Protein AF-A0AAE8KCW9-F1 (afdb_monomer)

Foldseek 3Di:
DWAKDFPPLDDLLFAFAAFFKTKIFIPDDDQDQWWKKKFKDLAPVSVVQCQPFQVSVVPDPRIDTQWDQDPVRAIDGDVLFPKDDPDRSGNRMIITTGHNDDPPLQDGQWIKMKMFIHDDPGDGNVTHIDIHTNQAEEAHDHLLQGAAADQDPDQDQAQVSVRRDRYDHHLLNLLSNLVRVCVVQHPLQPRDPVSLVVVCVSNSRVVSVLLSNLSRQFPLDPNHLVRQPPFSVVVVVVLVLLLVLLLCQCAPNDLDPPGRDGLLNVVVVVVPDDDDPLVSLQSSLFSSLQSSCVSLVQQADDPVRTAAEDADDPVQAWAADPSHTYGYSVVSVCSLVNSLSSQLNVLLSSLVVPADPPNGSLSSSLSSLSSNQDDPVPCSRFVSDWDQDPVRDIDTSNCSGSSNSSSNSSSCSSVVSD

Solvent-accessible surface area (backbone atoms only — not comparable to full-atom values): 22891 Å² total; per-residue (Å²): 133,69,45,48,42,58,59,99,59,66,63,66,86,30,33,28,26,40,11,19,38,47,53,43,32,45,76,64,84,65,95,66,76,42,33,32,31,33,35,70,16,60,29,66,66,56,50,56,47,47,72,73,40,52,73,49,39,68,64,51,89,53,64,44,73,36,30,46,66,49,98,88,69,47,80,45,56,29,68,97,34,59,28,39,60,79,41,89,92,38,58,53,29,42,33,31,23,40,63,60,74,61,79,59,67,75,72,53,87,36,29,34,39,40,37,38,46,29,77,66,99,62,71,50,86,86,41,26,50,42,70,40,39,43,41,31,43,54,42,42,57,48,81,95,57,26,27,51,45,67,66,70,94,70,78,66,90,45,65,69,56,53,45,55,45,47,61,34,32,17,61,62,38,47,35,52,51,40,54,42,46,30,78,75,75,34,58,40,95,67,41,48,69,68,58,52,49,56,46,28,76,63,27,37,61,58,41,13,41,54,54,38,42,25,62,40,61,33,67,69,36,64,68,31,44,67,40,37,76,100,33,35,68,65,53,49,51,50,54,49,49,54,41,50,47,50,50,49,39,47,60,64,35,56,73,41,102,89,43,90,51,24,42,39,59,51,50,53,52,57,76,73,52,93,72,92,53,66,69,60,54,52,53,51,52,36,49,51,53,44,54,39,28,62,75,68,74,49,81,60,61,43,103,82,55,54,64,46,75,44,85,67,58,82,88,50,60,57,48,61,56,92,56,31,44,37,38,26,57,76,47,58,86,44,54,67,62,47,52,28,44,52,49,25,30,50,40,54,49,49,45,70,73,70,43,45,85,82,78,37,52,69,46,23,33,40,45,44,46,58,33,67,66,64,57,76,93,47,41,84,60,39,64,40,35,70,45,68,48,101,81,70,46,80,35,43,47,45,52,43,23,47,64,45,19,44,23,59,54,52,28,58,63,54,61,78,79,108

Structure (mmCIF, N/CA/C/O backbone):
data_AF-A0AAE8KCW9-F1
#
_entry.id   AF-A0AAE8KCW9-F1
#
loop_
_atom_site.group_PDB
_atom_site.id
_atom_site.type_symbol
_atom_site.label_atom_id
_atom_site.label_alt_id
_atom_site.label_comp_id
_atom_site.label_asym_id
_atom_site.label_entity_id
_atom_site.label_seq_id
_atom_site.pdbx_PDB_ins_code
_atom_site.Cartn_x
_atom_site.Cartn_y
_atom_site.Cartn_z
_atom_site.occupancy
_atom_site.B_iso_or_equiv
_atom_site.auth_seq_id
_atom_site.auth_comp_id
_atom_site.auth_asym_id
_atom_site.auth_atom_id
_atom_site.pdbx_PDB_model_num
ATOM 1 N N . MET A 1 1 ? 32.921 -1.879 -22.865 1.00 42.94 1 MET A N 1
ATOM 2 C CA . MET A 1 1 ? 31.449 -1.844 -22.801 1.00 42.94 1 MET A CA 1
ATOM 3 C C . MET A 1 1 ? 31.133 -1.249 -21.453 1.00 42.94 1 MET A C 1
ATOM 5 O O . MET A 1 1 ? 31.473 -1.875 -20.460 1.00 42.94 1 MET A O 1
ATOM 9 N N . ASN A 1 2 ? 30.639 -0.017 -21.429 1.00 48.69 2 ASN A N 1
ATOM 10 C CA . ASN A 1 2 ? 30.144 0.585 -20.199 1.00 48.69 2 ASN A CA 1
ATOM 11 C C . ASN A 1 2 ? 28.751 -0.008 -19.990 1.00 48.69 2 ASN A C 1
ATOM 13 O O . ASN A 1 2 ? 27.918 0.072 -20.890 1.00 48.69 2 ASN A O 1
ATOM 17 N N . SER A 1 3 ? 28.548 -0.720 -18.887 1.00 60.53 3 SER A N 1
ATOM 18 C CA . SER A 1 3 ? 27.284 -1.385 -18.590 1.00 60.53 3 SER A CA 1
ATOM 19 C C . SER A 1 3 ? 26.698 -0.796 -17.307 1.00 60.53 3 SER A C 1
ATOM 21 O O . SER A 1 3 ? 27.441 -0.388 -16.407 1.00 60.53 3 SER A O 1
ATOM 23 N N . ILE A 1 4 ? 25.370 -0.679 -17.265 1.00 65.44 4 ILE A N 1
ATOM 24 C CA . ILE A 1 4 ? 24.654 -0.357 -16.034 1.00 65.44 4 ILE A CA 1
ATOM 25 C C . ILE A 1 4 ? 24.437 -1.670 -15.305 1.00 65.44 4 ILE A C 1
ATOM 27 O O . ILE A 1 4 ? 23.872 -2.617 -15.856 1.00 65.44 4 ILE A O 1
ATOM 31 N N . SER A 1 5 ? 24.835 -1.696 -14.044 1.00 62.38 5 SER A N 1
ATOM 32 C CA . SER A 1 5 ? 24.507 -2.785 -13.145 1.00 62.38 5 SER A CA 1
ATOM 33 C C . SER A 1 5 ? 23.636 -2.267 -12.010 1.00 62.38 5 SER A C 1
ATOM 35 O O . SER A 1 5 ? 23.590 -1.080 -11.681 1.00 62.38 5 SER A O 1
ATOM 37 N N . SER A 1 6 ? 22.880 -3.179 -11.429 1.00 63.56 6 SER A N 1
ATOM 38 C CA . SER A 1 6 ? 22.178 -2.948 -10.179 1.00 63.56 6 SER A CA 1
ATOM 39 C C . SER A 1 6 ? 22.995 -3.580 -9.052 1.00 63.56 6 SER A C 1
ATOM 41 O O . SER A 1 6 ? 23.800 -4.476 -9.315 1.00 63.56 6 SER A O 1
ATOM 43 N N . LYS A 1 7 ? 22.779 -3.194 -7.783 1.00 57.31 7 LYS A N 1
ATOM 44 C CA . LYS A 1 7 ? 23.377 -3.935 -6.645 1.00 57.31 7 LYS A CA 1
ATOM 45 C C . LYS A 1 7 ? 23.135 -5.447 -6.826 1.00 57.31 7 LYS A C 1
ATOM 47 O O . LYS A 1 7 ? 22.091 -5.816 -7.366 1.00 57.31 7 LYS A O 1
ATOM 52 N N . GLU A 1 8 ? 24.030 -6.315 -6.327 1.00 57.72 8 GLU A N 1
ATOM 53 C CA . GLU A 1 8 ? 23.948 -7.805 -6.384 1.00 57.72 8 GLU A CA 1
ATOM 54 C C . GLU A 1 8 ? 22.674 -8.419 -5.737 1.00 57.72 8 GLU A C 1
ATOM 56 O O . GLU A 1 8 ? 22.577 -9.619 -5.496 1.00 57.72 8 GLU A O 1
ATOM 61 N N . ILE A 1 9 ? 21.690 -7.584 -5.421 1.00 63.25 9 ILE A N 1
ATOM 62 C CA . ILE A 1 9 ? 20.491 -7.842 -4.638 1.00 63.25 9 ILE A CA 1
ATOM 63 C C . ILE A 1 9 ? 19.242 -7.930 -5.545 1.00 63.25 9 ILE A C 1
ATOM 65 O O . ILE A 1 9 ? 18.214 -8.460 -5.128 1.00 63.25 9 ILE A O 1
ATOM 69 N N . TYR A 1 10 ? 19.304 -7.430 -6.787 1.00 78.75 10 TYR A N 1
ATOM 70 C CA . TYR A 1 10 ? 18.187 -7.487 -7.737 1.00 78.75 10 TYR A CA 1
ATOM 71 C C . TYR A 1 10 ? 18.311 -8.683 -8.686 1.00 78.75 10 TYR A C 1
ATOM 73 O O . TYR A 1 10 ? 19.360 -8.910 -9.287 1.00 78.75 10 TYR A O 1
ATOM 81 N N . ASP A 1 11 ? 17.208 -9.399 -8.900 1.00 82.06 11 ASP A N 1
ATOM 82 C CA . ASP A 1 11 ? 17.074 -10.302 -10.039 1.00 82.06 11 ASP A CA 1
ATOM 83 C C . ASP A 1 11 ? 16.412 -9.550 -11.195 1.00 82.06 11 ASP A C 1
ATOM 85 O O . ASP A 1 11 ? 15.188 -9.477 -11.279 1.00 82.06 11 ASP A O 1
ATOM 89 N N . LEU A 1 12 ? 17.211 -8.962 -12.087 1.00 83.81 12 LEU A N 1
ATOM 90 C CA . LEU A 1 12 ? 16.703 -8.197 -13.236 1.00 83.81 12 LEU A CA 1
ATOM 91 C C . LEU A 1 12 ? 15.857 -9.033 -14.218 1.00 83.81 12 LEU A C 1
ATOM 93 O O . LEU A 1 12 ? 15.242 -8.476 -15.123 1.00 83.81 12 LEU A O 1
ATOM 97 N N . LYS A 1 13 ? 15.812 -10.363 -14.059 1.00 83.75 13 LYS A N 1
ATOM 98 C CA . LYS A 1 13 ? 14.951 -11.252 -14.855 1.00 83.75 13 LYS A CA 1
ATOM 99 C C . LYS A 1 13 ? 13.559 -11.424 -14.251 1.00 83.75 13 LYS A C 1
ATOM 101 O O . LYS A 1 13 ? 12.654 -11.875 -14.953 1.00 83.75 13 LYS A O 1
ATOM 106 N N . ALA A 1 14 ? 13.394 -11.088 -12.976 1.00 91.12 14 ALA A N 1
ATOM 107 C CA . ALA A 1 14 ? 12.113 -11.097 -12.298 1.00 91.12 14 ALA A CA 1
ATOM 108 C C . ALA A 1 14 ? 11.352 -9.788 -12.571 1.00 91.12 14 ALA A C 1
ATOM 110 O O . ALA A 1 14 ? 11.964 -8.720 -12.625 1.00 91.12 14 ALA A O 1
ATOM 111 N N . PRO A 1 15 ? 10.015 -9.837 -12.704 1.00 95.44 15 PRO A N 1
ATOM 112 C CA . PRO A 1 15 ? 9.218 -8.634 -12.884 1.00 95.44 15 PRO A CA 1
ATOM 113 C C . PRO A 1 15 ? 9.149 -7.837 -11.574 1.00 95.44 15 PRO A C 1
ATOM 115 O O . PRO A 1 15 ? 8.780 -8.371 -10.519 1.00 95.44 15 PRO A O 1
ATOM 118 N N . PHE A 1 16 ? 9.473 -6.553 -11.660 1.00 96.56 16 PHE A N 1
ATOM 119 C CA . PHE A 1 16 ? 9.352 -5.565 -10.598 1.00 96.56 16 PHE A CA 1
ATOM 120 C C . PHE A 1 16 ? 7.917 -5.048 -10.505 1.00 96.56 16 PHE A C 1
ATOM 122 O O . PHE A 1 16 ? 7.201 -4.958 -11.508 1.00 96.56 16 PHE A O 1
ATOM 129 N N . ALA A 1 17 ? 7.505 -4.693 -9.290 1.00 96.44 17 ALA A N 1
ATOM 130 C CA . ALA A 1 17 ? 6.269 -3.958 -9.078 1.00 96.44 17 ALA A CA 1
ATOM 131 C C . ALA A 1 17 ? 6.463 -2.466 -9.416 1.00 96.44 17 ALA A C 1
ATOM 133 O O . ALA A 1 17 ? 7.544 -1.933 -9.152 1.00 96.44 17 ALA A O 1
ATOM 134 N N . PRO A 1 18 ? 5.441 -1.778 -9.949 1.00 95.31 18 PRO A N 1
ATOM 135 C CA . PRO A 1 18 ? 5.401 -0.313 -9.981 1.00 95.31 18 PRO A CA 1
ATOM 136 C C . PRO A 1 18 ? 5.707 0.297 -8.605 1.00 95.31 18 PRO A C 1
ATOM 138 O O . PRO A 1 18 ? 5.466 -0.353 -7.587 1.00 95.31 18 PRO A O 1
ATOM 141 N N . GLY A 1 19 ? 6.283 1.501 -8.566 1.00 95.19 19 GLY A N 1
ATOM 142 C CA . GLY A 1 19 ? 6.675 2.182 -7.322 1.00 95.19 19 GLY A CA 1
ATOM 143 C C . GLY A 1 19 ? 7.922 1.622 -6.620 1.00 95.19 19 GLY A C 1
ATOM 144 O O . GLY A 1 19 ? 8.415 2.231 -5.675 1.00 95.19 19 GLY A O 1
ATOM 145 N N . THR A 1 20 ? 8.465 0.472 -7.048 1.00 95.56 20 THR A N 1
ATOM 146 C CA . THR A 1 20 ? 9.640 -0.140 -6.393 1.00 95.56 20 THR A CA 1
ATOM 147 C C . THR A 1 20 ? 10.850 0.794 -6.451 1.00 95.56 20 THR A C 1
ATOM 149 O O . THR A 1 20 ? 11.258 1.191 -7.541 1.00 95.56 20 THR A O 1
ATOM 152 N N . TYR A 1 21 ? 11.472 1.072 -5.301 1.00 93.81 21 TYR A N 1
ATOM 153 C CA . TYR A 1 21 ? 12.752 1.777 -5.243 1.00 93.81 21 TYR A CA 1
ATOM 154 C C . TYR A 1 21 ? 13.891 0.910 -5.788 1.00 93.81 21 TYR A C 1
ATOM 156 O O . TYR A 1 21 ? 14.049 -0.256 -5.402 1.00 93.81 21 TYR A O 1
ATOM 164 N N . ILE A 1 22 ? 14.701 1.489 -6.669 1.00 92.31 22 ILE A N 1
ATOM 165 C CA . ILE A 1 22 ? 15.854 0.852 -7.290 1.00 92.31 22 ILE A CA 1
ATOM 166 C C . ILE A 1 22 ? 17.086 1.747 -7.222 1.00 92.31 22 ILE A C 1
ATOM 168 O O . ILE A 1 22 ? 17.003 2.967 -7.305 1.00 92.31 22 ILE A O 1
ATOM 172 N N . GLU A 1 23 ? 18.249 1.110 -7.095 1.00 91.69 23 GLU A N 1
ATOM 173 C CA . GLU A 1 23 ? 19.547 1.777 -7.181 1.00 91.69 23 GLU A CA 1
ATOM 174 C C . GLU A 1 23 ? 20.355 1.165 -8.324 1.00 91.69 23 GLU A C 1
ATOM 176 O O . GLU A 1 23 ? 20.537 -0.060 -8.372 1.00 91.69 23 GLU A O 1
ATOM 181 N N . LEU A 1 24 ? 20.871 2.019 -9.202 1.00 91.12 24 LEU A N 1
ATOM 182 C CA . LEU A 1 24 ? 21.691 1.646 -10.350 1.00 91.12 24 LEU A CA 1
ATOM 183 C C . LEU A 1 24 ? 23.058 2.317 -10.257 1.00 91.12 24 LEU A C 1
ATOM 185 O O . LEU A 1 24 ? 23.178 3.428 -9.741 1.00 91.12 24 LEU A O 1
ATOM 189 N N . PHE A 1 25 ? 24.085 1.638 -10.763 1.00 89.38 25 PHE A N 1
ATOM 190 C CA . PHE A 1 25 ? 25.426 2.193 -10.870 1.00 89.38 25 PHE A CA 1
ATOM 191 C C . PHE A 1 25 ? 26.128 1.757 -12.155 1.00 89.38 25 PHE A C 1
ATOM 193 O O . PHE A 1 25 ? 25.874 0.681 -12.705 1.00 89.38 25 PHE A O 1
ATOM 200 N N . LEU A 1 26 ? 27.038 2.602 -12.624 1.00 87.38 26 LEU A N 1
ATOM 201 C CA . LEU A 1 26 ? 27.900 2.296 -13.757 1.00 87.38 26 LEU A CA 1
ATOM 202 C C . LEU A 1 26 ? 29.079 1.441 -13.302 1.00 87.38 26 LEU A C 1
ATOM 204 O O . LEU A 1 26 ? 29.743 1.749 -12.317 1.00 87.38 26 LEU A O 1
ATOM 208 N N . GLU A 1 27 ? 29.345 0.348 -14.019 1.00 78.31 27 GLU A N 1
ATOM 209 C CA . GLU A 1 27 ? 30.439 -0.571 -13.665 1.00 78.31 27 GLU A CA 1
ATOM 210 C C . GLU A 1 27 ? 31.828 0.071 -13.804 1.00 78.31 27 GLU A C 1
ATOM 212 O O . GLU A 1 27 ? 32.760 -0.299 -13.090 1.00 78.31 27 GLU A O 1
ATOM 217 N N . ASN A 1 28 ? 31.965 1.045 -14.706 1.00 73.31 28 ASN A N 1
ATOM 218 C CA . ASN A 1 28 ? 33.184 1.820 -14.886 1.00 73.31 28 ASN A CA 1
ATOM 219 C C . ASN A 1 28 ? 32.953 3.224 -14.327 1.00 73.31 28 ASN A C 1
ATOM 221 O O . ASN A 1 28 ? 32.272 4.025 -14.962 1.00 73.31 28 ASN A O 1
ATOM 225 N N . ASN A 1 29 ? 33.532 3.515 -13.162 1.00 65.38 29 ASN A N 1
ATOM 226 C CA . ASN A 1 29 ? 33.618 4.887 -12.673 1.00 65.38 29 ASN A CA 1
ATOM 227 C C . ASN A 1 29 ? 34.600 5.654 -13.562 1.00 65.38 29 ASN A C 1
ATOM 229 O O . ASN A 1 29 ? 35.801 5.373 -13.552 1.00 65.38 29 ASN A O 1
ATOM 233 N N . ASP A 1 30 ? 34.085 6.609 -14.321 1.00 71.75 30 ASP A N 1
ATOM 234 C CA . ASP A 1 30 ? 34.869 7.669 -14.936 1.00 71.75 30 ASP A CA 1
ATOM 235 C C . ASP A 1 30 ? 34.416 9.028 -14.378 1.00 71.75 30 ASP A C 1
ATOM 237 O O . ASP A 1 30 ? 33.401 9.131 -13.683 1.00 71.75 30 ASP A O 1
ATOM 241 N N . ASP A 1 31 ? 35.212 10.064 -14.640 1.00 73.75 31 ASP A N 1
ATOM 242 C CA . ASP A 1 31 ? 34.961 11.428 -14.155 1.00 73.75 31 ASP A CA 1
ATOM 243 C C . ASP A 1 31 ? 33.915 12.169 -15.016 1.00 73.75 31 ASP A C 1
ATOM 245 O O . ASP A 1 31 ? 33.830 13.398 -14.991 1.00 73.75 31 ASP A O 1
ATOM 249 N N . ILE A 1 32 ? 33.150 11.441 -15.836 1.00 78.81 32 ILE A N 1
ATOM 250 C CA . ILE A 1 32 ? 32.157 12.020 -16.735 1.00 78.81 32 ILE A CA 1
ATOM 251 C C . ILE A 1 32 ? 30.868 12.261 -15.953 1.00 78.81 32 ILE A C 1
ATOM 253 O O . ILE A 1 32 ? 30.294 11.341 -15.372 1.00 78.81 32 ILE A O 1
ATOM 257 N N . GLN A 1 33 ? 30.383 13.501 -15.987 1.00 80.69 33 GLN A N 1
ATOM 258 C CA . GLN A 1 33 ? 29.062 13.836 -15.470 1.00 80.69 33 GLN A CA 1
ATOM 259 C C . GLN A 1 33 ? 27.981 13.330 -16.426 1.00 80.69 33 GLN A C 1
ATOM 261 O O . GLN A 1 33 ? 27.897 13.779 -17.568 1.00 80.69 33 GLN A O 1
ATOM 266 N N . ARG A 1 34 ? 27.156 12.392 -15.955 1.00 85.75 34 ARG A N 1
ATOM 267 C CA . ARG A 1 34 ? 26.053 11.811 -16.722 1.00 85.75 34 ARG A CA 1
ATOM 268 C C . ARG A 1 34 ? 24.692 12.214 -16.181 1.00 85.75 34 ARG A C 1
ATOM 270 O O . ARG A 1 34 ? 24.474 12.288 -14.974 1.00 85.75 34 ARG A O 1
ATOM 277 N N . LYS A 1 35 ? 23.769 12.378 -17.119 1.00 92.06 35 LYS A N 1
ATOM 278 C CA . LYS A 1 35 ? 22.327 12.455 -16.914 1.00 92.06 35 LYS A CA 1
ATOM 279 C C . LYS A 1 35 ? 21.745 11.049 -16.836 1.00 92.06 35 LYS A C 1
ATOM 281 O O . LYS A 1 35 ? 22.342 10.089 -17.332 1.00 92.06 35 LYS A O 1
ATOM 286 N N . TRP A 1 36 ? 20.560 10.934 -16.252 1.00 95.12 36 TRP A N 1
ATOM 287 C CA . TRP A 1 36 ? 19.818 9.680 -16.162 1.00 95.12 36 TRP A CA 1
ATOM 288 C C . TRP A 1 36 ? 18.390 9.884 -16.626 1.00 95.12 36 TRP A C 1
ATOM 290 O O . TRP A 1 36 ? 17.752 10.874 -16.285 1.00 95.12 36 TRP A O 1
ATOM 300 N N . GLY A 1 37 ? 17.861 8.922 -17.367 1.00 95.75 37 GLY A N 1
ATOM 301 C CA . GLY A 1 37 ? 16.495 8.978 -17.867 1.00 95.75 37 GLY A CA 1
ATOM 302 C C . GLY A 1 37 ? 16.038 7.621 -18.362 1.00 95.75 37 GLY A C 1
ATOM 303 O O . GLY A 1 37 ? 16.826 6.676 -18.435 1.00 95.75 37 GLY A O 1
ATOM 304 N N . PHE A 1 38 ? 14.757 7.492 -18.680 1.00 96.81 38 PHE A N 1
ATOM 305 C CA . PHE A 1 38 ? 14.196 6.223 -19.117 1.00 96.81 38 PHE A CA 1
ATOM 306 C C . PHE A 1 38 ? 13.085 6.376 -20.151 1.00 96.81 38 PHE A C 1
ATOM 308 O O . PHE A 1 38 ? 12.447 7.417 -20.271 1.00 96.81 38 PHE A O 1
ATOM 315 N N . PHE A 1 39 ? 12.840 5.285 -20.876 1.00 95.69 39 PHE A N 1
ATOM 316 C CA . PHE A 1 39 ? 11.669 5.119 -21.730 1.00 95.69 39 PHE A CA 1
ATOM 317 C C . PHE A 1 39 ? 10.705 4.097 -21.142 1.00 95.69 39 PHE A C 1
ATOM 319 O O . PHE A 1 39 ? 11.110 2.988 -20.783 1.00 95.69 39 PHE A O 1
ATOM 326 N N . GLU A 1 40 ? 9.414 4.418 -21.158 1.00 94.50 40 GLU A N 1
ATOM 327 C CA . GLU A 1 40 ? 8.351 3.464 -20.835 1.00 94.50 40 GLU A CA 1
ATOM 328 C C . GLU A 1 40 ? 7.883 2.681 -22.062 1.00 94.50 40 GLU A C 1
ATOM 330 O O . GLU A 1 40 ? 7.513 3.243 -23.099 1.00 94.50 40 GLU A O 1
ATOM 335 N N . CYS A 1 41 ? 7.839 1.357 -21.937 1.00 94.25 41 CYS A N 1
ATOM 336 C CA . CYS A 1 41 ? 7.473 0.445 -23.011 1.00 94.25 41 CYS A CA 1
ATOM 337 C C . CYS A 1 41 ? 6.332 -0.482 -22.593 1.00 94.25 41 CYS A C 1
ATOM 339 O O . CYS A 1 41 ? 6.554 -1.495 -21.937 1.00 94.25 41 CYS A O 1
ATOM 341 N N . ASP A 1 42 ? 5.124 -0.202 -23.073 1.00 93.12 42 ASP A N 1
ATOM 342 C CA . ASP A 1 42 ? 3.897 -0.982 -22.833 1.00 93.12 42 ASP A CA 1
ATOM 343 C C . ASP A 1 42 ? 3.816 -2.314 -23.609 1.00 93.12 42 ASP A C 1
ATOM 345 O O . ASP A 1 42 ? 2.760 -2.949 -23.687 1.00 93.12 42 ASP A O 1
ATOM 349 N N . SER A 1 43 ? 4.915 -2.717 -24.249 1.00 93.56 43 SER A N 1
ATOM 350 C CA . SER A 1 43 ? 5.042 -3.982 -24.961 1.00 93.56 43 SER A CA 1
ATOM 351 C C . SER A 1 43 ? 6.505 -4.328 -25.236 1.00 93.56 43 SER A C 1
ATOM 353 O O . SER A 1 43 ? 7.373 -3.458 -25.339 1.00 93.56 43 SER A O 1
ATOM 355 N N . GLN A 1 44 ? 6.771 -5.619 -25.454 1.00 94.62 44 GLN A N 1
ATOM 356 C CA . GLN A 1 44 ? 8.080 -6.081 -25.923 1.00 94.62 44 GLN A CA 1
ATOM 357 C C . GLN A 1 44 ? 8.434 -5.501 -27.300 1.00 94.62 44 GLN A C 1
ATOM 359 O O . GLN A 1 44 ? 9.590 -5.172 -27.539 1.00 94.62 44 GLN A O 1
ATOM 364 N N . ALA A 1 45 ? 7.448 -5.344 -28.190 1.00 94.19 45 ALA A N 1
ATOM 365 C CA . ALA A 1 45 ? 7.664 -4.759 -29.509 1.00 94.19 45 ALA A CA 1
ATOM 366 C C . ALA A 1 45 ? 8.123 -3.296 -29.410 1.00 94.19 45 ALA A C 1
ATOM 368 O O . ALA A 1 45 ? 9.104 -2.933 -30.053 1.00 94.19 45 ALA A O 1
ATOM 369 N N . LYS A 1 46 ? 7.474 -2.477 -28.564 1.00 92.31 46 LYS A N 1
ATOM 370 C CA . LYS A 1 46 ? 7.893 -1.087 -28.326 1.00 92.31 46 LYS A CA 1
ATOM 371 C C . LYS A 1 46 ? 9.314 -1.021 -27.759 1.00 92.31 46 LYS A C 1
ATOM 373 O O . LYS A 1 46 ? 10.122 -0.262 -28.276 1.00 92.31 46 LYS A O 1
ATOM 378 N N . MET A 1 47 ? 9.638 -1.871 -26.782 1.00 94.44 47 MET A N 1
ATOM 379 C CA . MET A 1 47 ? 10.997 -1.955 -26.231 1.00 94.44 47 MET A CA 1
ATOM 380 C C . MET A 1 47 ? 12.032 -2.314 -27.306 1.00 94.44 47 MET A C 1
ATOM 382 O O . MET A 1 47 ? 13.069 -1.669 -27.395 1.00 94.44 47 MET A O 1
ATOM 386 N N . GLN A 1 48 ? 11.747 -3.292 -28.169 1.00 94.88 48 GLN A N 1
ATOM 387 C CA . GLN A 1 48 ? 12.667 -3.690 -29.240 1.00 94.88 48 GLN A CA 1
ATOM 388 C C . GLN A 1 48 ? 12.881 -2.587 -30.286 1.00 94.88 48 GLN A C 1
ATOM 390 O O . GLN A 1 48 ? 13.974 -2.487 -30.840 1.00 94.88 48 GLN A O 1
ATOM 395 N N . LEU A 1 49 ? 11.866 -1.754 -30.544 1.00 94.56 49 LEU A N 1
ATOM 396 C CA . LEU A 1 49 ? 11.974 -0.628 -31.475 1.00 94.56 49 LEU A CA 1
ATOM 397 C C . LEU A 1 49 ? 12.965 0.444 -31.005 1.00 94.56 49 LEU A C 1
ATOM 399 O O . LEU A 1 49 ? 13.591 1.071 -31.857 1.00 94.56 49 LEU A O 1
ATOM 403 N N . LEU A 1 50 ? 13.163 0.607 -29.689 1.00 93.12 50 LEU A N 1
ATOM 404 C CA . LEU A 1 50 ? 14.165 1.534 -29.145 1.00 93.12 50 LEU A CA 1
ATOM 405 C C . LEU A 1 50 ? 15.581 1.215 -29.637 1.00 93.12 50 LEU A C 1
ATOM 407 O O . LEU A 1 50 ? 16.402 2.114 -29.736 1.00 93.12 50 LEU A O 1
ATOM 411 N N . PHE A 1 51 ? 15.863 -0.045 -29.983 1.00 94.81 51 PHE A N 1
ATOM 412 C CA . PHE A 1 51 ? 17.199 -0.518 -30.355 1.00 94.81 51 PHE A CA 1
ATOM 413 C C . PHE A 1 51 ? 17.415 -0.665 -31.871 1.00 94.81 51 PHE A C 1
ATOM 415 O O . PHE A 1 51 ? 18.374 -1.310 -32.297 1.00 94.81 51 PHE A O 1
ATOM 422 N N . VAL A 1 52 ? 16.527 -0.106 -32.704 1.00 94.44 52 VAL A N 1
ATOM 423 C CA . VAL A 1 52 ? 16.641 -0.181 -34.175 1.00 94.44 52 VAL A CA 1
ATOM 424 C C . VAL A 1 52 ? 17.691 0.794 -34.714 1.00 94.44 52 VAL A C 1
ATOM 426 O O . VAL A 1 52 ? 18.521 0.406 -35.536 1.00 94.44 52 VAL A O 1
ATOM 429 N N . SER A 1 53 ? 17.647 2.052 -34.273 1.00 93.12 53 SER A N 1
ATOM 430 C CA . SER A 1 53 ? 18.619 3.106 -34.589 1.00 93.12 53 SER A CA 1
ATOM 431 C C . SER A 1 53 ? 18.471 4.275 -33.610 1.00 93.12 53 SER A C 1
ATOM 433 O O . SER A 1 53 ? 17.426 4.399 -32.968 1.00 93.12 53 SER A O 1
ATOM 435 N N . ASP A 1 54 ? 19.471 5.159 -33.549 1.00 91.56 54 ASP A N 1
ATOM 436 C CA . ASP A 1 54 ? 19.388 6.400 -32.763 1.00 91.56 54 ASP A CA 1
ATOM 437 C C . ASP A 1 54 ? 18.188 7.261 -33.195 1.00 91.56 54 ASP A C 1
ATOM 439 O O . ASP A 1 54 ? 17.439 7.732 -32.345 1.00 91.56 54 ASP A O 1
ATOM 443 N N . ASP A 1 55 ? 17.923 7.373 -34.505 1.00 89.62 55 ASP A N 1
ATOM 444 C CA . ASP A 1 55 ? 16.744 8.088 -35.024 1.00 89.62 55 ASP A CA 1
ATOM 445 C C . ASP A 1 55 ? 15.423 7.523 -34.475 1.00 89.62 55 ASP A C 1
ATOM 447 O O . ASP A 1 55 ? 14.503 8.276 -34.165 1.00 89.62 55 ASP A O 1
ATOM 451 N N . TYR A 1 56 ? 15.310 6.192 -34.352 1.00 89.25 56 TYR A N 1
ATOM 452 C CA . TYR A 1 56 ? 14.123 5.569 -33.769 1.00 89.25 56 TYR A CA 1
ATOM 453 C C . TYR A 1 56 ? 14.039 5.860 -32.274 1.00 89.25 56 TYR A C 1
ATOM 455 O O . TYR A 1 56 ? 12.981 6.290 -31.825 1.00 89.25 56 TYR A O 1
ATOM 463 N N . LEU A 1 57 ? 15.130 5.675 -31.525 1.00 91.00 57 LEU A N 1
ATOM 464 C CA . LEU A 1 57 ? 15.208 5.961 -30.089 1.00 91.00 57 LEU A CA 1
ATOM 465 C C . LEU A 1 57 ? 14.762 7.396 -29.774 1.00 91.00 57 LEU A C 1
ATOM 467 O O . LEU A 1 57 ? 13.909 7.609 -28.916 1.00 91.00 57 LEU A O 1
ATOM 471 N N . GLN A 1 58 ? 15.280 8.364 -30.529 1.00 88.62 58 GLN A N 1
ATOM 472 C CA . GLN A 1 58 ? 15.011 9.792 -30.350 1.00 88.62 58 GLN A CA 1
ATOM 473 C C . GLN A 1 58 ? 13.631 10.228 -30.868 1.00 88.62 58 GLN A C 1
ATOM 475 O O . GLN A 1 58 ? 13.203 11.343 -30.591 1.00 88.62 58 GLN A O 1
ATOM 480 N N . SER A 1 59 ? 12.911 9.362 -31.593 1.00 87.12 59 SER A N 1
ATOM 481 C CA . SER A 1 59 ? 11.554 9.650 -32.087 1.00 87.12 59 SER A CA 1
ATOM 482 C C . SER A 1 59 ? 10.435 9.350 -31.083 1.00 87.12 59 SER A C 1
ATOM 484 O O . SER A 1 59 ? 9.274 9.655 -31.355 1.00 87.12 59 SER A O 1
ATOM 486 N N . PHE A 1 60 ? 10.746 8.713 -29.949 1.00 85.19 60 PHE A N 1
ATOM 487 C CA . PHE A 1 60 ? 9.745 8.371 -28.943 1.00 85.19 60 PHE A CA 1
ATOM 488 C C . PHE A 1 60 ? 9.497 9.535 -27.982 1.00 85.19 60 PHE A C 1
ATOM 490 O O . PHE A 1 60 ? 10.361 9.880 -27.185 1.00 85.19 60 PHE A O 1
ATOM 497 N N . ASP A 1 61 ? 8.255 10.015 -27.942 1.00 81.81 61 ASP A N 1
ATOM 498 C CA . ASP A 1 61 ? 7.805 11.051 -26.997 1.00 81.81 61 ASP A CA 1
ATOM 499 C C . ASP A 1 61 ? 7.721 10.569 -25.530 1.00 81.81 61 ASP A C 1
ATOM 501 O O . ASP A 1 61 ? 7.335 11.324 -24.646 1.00 81.81 61 ASP A O 1
ATOM 505 N N . SER A 1 62 ? 8.024 9.296 -25.248 1.00 84.44 62 SER A N 1
ATOM 506 C CA . SER A 1 62 ? 7.882 8.691 -23.914 1.00 84.44 62 SER A CA 1
ATOM 507 C C . SER A 1 62 ? 9.186 8.652 -23.113 1.00 84.44 62 SER A C 1
ATOM 509 O O . SER A 1 62 ? 9.381 7.713 -22.340 1.00 84.44 62 SER A O 1
ATOM 511 N N . PHE A 1 63 ? 10.101 9.588 -23.367 1.00 92.62 63 PHE A N 1
ATOM 512 C CA . PHE A 1 63 ? 11.323 9.743 -22.582 1.00 92.62 63 PHE A CA 1
ATOM 513 C C . PHE A 1 63 ? 11.040 10.576 -21.330 1.00 92.62 63 PHE A C 1
ATOM 515 O O . PHE A 1 63 ? 10.341 11.584 -21.395 1.00 92.62 63 PHE A O 1
ATOM 522 N N . SER A 1 64 ? 11.568 10.155 -20.187 1.00 94.12 64 SER A N 1
ATOM 523 C CA . SER A 1 64 ? 11.469 10.882 -18.923 1.00 94.12 64 SER A CA 1
ATOM 524 C C . SER A 1 64 ? 12.842 10.995 -18.284 1.00 94.12 64 SER A C 1
ATOM 526 O O . SER A 1 64 ? 13.549 9.997 -18.136 1.00 94.12 64 SER A O 1
ATOM 528 N N . THR A 1 65 ? 13.207 12.209 -17.888 1.00 94.50 65 THR A N 1
ATOM 529 C CA . THR A 1 65 ? 14.463 12.475 -17.189 1.00 94.50 65 THR A CA 1
ATOM 530 C C . THR A 1 65 ? 14.313 12.155 -15.703 1.00 94.50 65 THR A C 1
ATOM 532 O O . THR A 1 65 ? 13.303 12.493 -15.088 1.00 94.50 65 THR A O 1
ATOM 535 N N . LEU A 1 66 ? 15.309 11.481 -15.131 1.00 94.75 66 LEU A N 1
ATOM 536 C CA . LEU A 1 66 ? 15.433 11.197 -13.698 1.00 94.75 66 LEU A CA 1
ATOM 537 C C . LEU A 1 66 ? 16.415 12.156 -13.031 1.00 94.75 66 LEU A C 1
ATOM 539 O O . LEU A 1 66 ? 16.158 12.621 -11.927 1.00 94.75 66 LEU A O 1
ATOM 543 N N . VAL A 1 67 ? 17.539 12.418 -13.698 1.00 93.25 67 VAL A N 1
ATOM 544 C CA . VAL A 1 67 ? 18.533 13.408 -13.284 1.00 93.25 67 VAL A CA 1
ATOM 545 C C . VAL A 1 67 ? 19.004 14.155 -14.521 1.00 93.25 67 VAL A C 1
ATOM 547 O O . VAL A 1 67 ? 19.439 13.518 -15.484 1.00 93.25 67 VAL A O 1
ATOM 550 N N . ASP A 1 68 ? 18.934 15.480 -14.475 1.00 89.25 68 ASP A N 1
ATOM 551 C CA . ASP A 1 68 ? 19.431 16.379 -15.516 1.00 89.25 68 ASP A CA 1
ATOM 552 C C . ASP A 1 68 ? 20.495 17.338 -14.963 1.00 89.25 68 ASP A C 1
ATOM 554 O O . ASP A 1 68 ? 20.777 17.352 -13.767 1.00 89.25 68 ASP A O 1
ATOM 558 N N . ILE A 1 69 ? 21.096 18.120 -15.856 1.00 84.50 69 ILE A N 1
ATOM 559 C CA . ILE A 1 69 ? 21.968 19.249 -15.541 1.00 84.50 69 ILE A CA 1
ATOM 560 C C . ILE A 1 69 ? 21.255 20.511 -16.029 1.00 84.50 69 ILE A C 1
ATOM 562 O O . ILE A 1 69 ? 20.929 20.600 -17.218 1.00 84.50 69 ILE A O 1
ATOM 566 N N . ASP A 1 70 ? 21.015 21.456 -15.126 1.00 83.25 70 ASP A N 1
ATOM 567 C CA . ASP A 1 70 ? 20.320 22.707 -15.415 1.00 83.25 70 ASP A CA 1
ATOM 568 C C . ASP A 1 70 ? 21.197 23.723 -16.181 1.00 83.25 70 ASP A C 1
ATOM 570 O O . ASP A 1 70 ? 22.351 23.464 -16.541 1.00 83.25 70 ASP A O 1
ATOM 574 N N . GLU A 1 71 ? 20.633 24.901 -16.470 1.00 81.31 71 GLU A N 1
ATOM 575 C CA . GLU A 1 71 ? 21.318 25.971 -17.213 1.00 81.31 71 GLU A CA 1
ATOM 576 C C . GLU A 1 71 ? 22.549 26.537 -16.481 1.00 81.31 71 GLU A C 1
ATOM 578 O O . GLU A 1 71 ? 23.465 27.052 -17.133 1.00 81.31 71 GLU A O 1
ATOM 583 N N . ASP A 1 72 ? 22.583 26.428 -15.151 1.00 83.44 72 ASP A N 1
ATOM 584 C CA . ASP A 1 72 ? 23.679 26.883 -14.295 1.00 83.44 72 ASP A CA 1
ATOM 585 C C . ASP A 1 72 ? 24.747 25.786 -14.090 1.00 83.44 72 ASP A C 1
ATOM 587 O O . ASP A 1 72 ? 25.823 26.056 -13.546 1.00 83.44 72 ASP A O 1
ATOM 591 N N . GLY A 1 73 ? 24.506 24.575 -14.606 1.00 77.56 73 GLY A N 1
ATOM 592 C CA . GLY A 1 73 ? 25.402 23.427 -14.503 1.00 77.56 73 GLY A CA 1
ATOM 593 C C . GLY A 1 73 ? 25.195 22.590 -13.238 1.00 77.56 73 GLY A C 1
ATOM 594 O O . GLY A 1 73 ? 26.049 21.757 -12.925 1.00 77.56 73 GLY A O 1
ATOM 595 N N . GLU A 1 74 ? 24.097 22.803 -12.517 1.00 82.06 74 GLU A N 1
ATOM 596 C CA . GLU A 1 74 ? 23.738 22.078 -11.300 1.00 82.06 74 GLU A CA 1
ATOM 597 C C . GLU A 1 74 ? 22.867 20.856 -11.623 1.00 82.06 74 GLU A C 1
ATOM 599 O O . GLU A 1 74 ? 22.125 20.825 -12.603 1.00 82.06 74 GLU A O 1
ATOM 604 N N . LEU A 1 75 ? 22.977 19.807 -10.804 1.00 81.25 75 LEU A N 1
ATOM 605 C CA . LEU A 1 75 ? 22.236 18.560 -11.010 1.00 81.25 75 LEU A CA 1
ATOM 606 C C . LEU A 1 75 ? 20.812 18.676 -10.450 1.00 81.25 75 LEU A C 1
ATOM 608 O O . LEU A 1 75 ? 20.631 18.887 -9.250 1.00 81.25 75 LEU A O 1
ATOM 612 N N . GLU A 1 76 ? 19.810 18.453 -11.298 1.00 88.75 76 GLU A N 1
ATOM 613 C CA . GLU A 1 76 ? 18.391 18.456 -10.935 1.00 88.75 76 GLU A CA 1
ATOM 614 C C . GLU A 1 76 ? 17.858 17.020 -10.893 1.00 88.75 76 GLU A C 1
ATOM 616 O O . GLU A 1 76 ? 18.013 16.260 -11.849 1.00 88.75 76 GLU A O 1
ATOM 621 N N . CYS A 1 77 ? 17.238 16.628 -9.779 1.00 91.31 77 CYS A N 1
ATOM 622 C CA . CYS A 1 77 ? 16.619 15.313 -9.619 1.00 91.31 77 CYS A CA 1
ATOM 623 C C . CYS A 1 77 ? 15.102 15.410 -9.801 1.00 91.31 77 CYS A C 1
ATOM 625 O O . CYS A 1 77 ? 14.474 16.350 -9.328 1.00 91.31 77 CYS A O 1
ATOM 627 N N . ASN A 1 78 ? 14.508 14.412 -10.452 1.00 92.31 78 ASN A N 1
ATOM 628 C CA . ASN A 1 78 ? 13.069 14.356 -10.663 1.00 92.31 78 ASN A CA 1
ATOM 629 C C . ASN A 1 78 ? 12.324 13.857 -9.410 1.00 92.31 78 ASN A C 1
ATOM 631 O O . ASN A 1 78 ? 12.400 12.673 -9.055 1.00 92.31 78 ASN A O 1
ATOM 635 N N . ASP A 1 79 ? 11.563 14.758 -8.791 1.00 89.31 79 ASP A N 1
ATOM 636 C CA . ASP A 1 79 ? 10.763 14.491 -7.594 1.00 89.31 79 ASP A CA 1
ATOM 637 C C . ASP A 1 79 ? 9.622 13.487 -7.838 1.00 89.31 79 ASP A C 1
ATOM 639 O O . ASP A 1 79 ? 9.333 12.677 -6.957 1.00 89.31 79 ASP A O 1
ATOM 643 N N . ASP A 1 80 ? 9.026 13.442 -9.038 1.00 89.38 80 ASP A N 1
ATOM 644 C CA . ASP A 1 80 ? 7.910 12.526 -9.352 1.00 89.38 80 ASP A CA 1
ATOM 645 C C . ASP A 1 80 ? 8.319 11.047 -9.237 1.00 89.38 80 ASP A C 1
ATOM 647 O O . ASP A 1 80 ? 7.484 10.166 -9.007 1.00 89.38 80 ASP A O 1
ATOM 651 N N . TYR A 1 81 ? 9.617 10.771 -9.387 1.00 91.50 81 TYR A N 1
ATOM 652 C CA . TYR A 1 81 ? 10.207 9.440 -9.267 1.00 91.50 81 TYR A CA 1
ATOM 653 C C . TYR A 1 81 ? 11.067 9.288 -8.013 1.00 91.50 81 TYR A C 1
ATOM 655 O O . TYR A 1 81 ? 11.780 8.290 -7.895 1.00 91.50 81 TYR A O 1
ATOM 663 N N . ASN A 1 82 ? 11.033 10.240 -7.075 1.00 90.31 82 ASN A N 1
ATOM 664 C CA . ASN A 1 82 ? 11.918 10.273 -5.905 1.00 90.31 82 ASN A CA 1
ATOM 665 C C . ASN A 1 82 ? 13.388 10.032 -6.298 1.00 90.31 82 ASN A C 1
ATOM 667 O O . ASN A 1 82 ? 14.092 9.220 -5.680 1.00 90.31 82 ASN A O 1
ATOM 671 N N . ALA A 1 83 ? 13.816 10.638 -7.408 1.00 92.50 83 ALA A N 1
ATOM 672 C CA . ALA A 1 83 ? 15.157 10.444 -7.924 1.00 92.50 83 ALA A CA 1
ATOM 673 C C . ALA A 1 83 ? 16.173 11.121 -7.000 1.00 92.50 83 ALA A C 1
ATOM 675 O O . ALA A 1 83 ? 15.941 12.190 -6.443 1.00 92.50 83 ALA A O 1
ATOM 676 N N . THR A 1 84 ? 17.318 10.480 -6.808 1.00 90.00 84 THR A N 1
ATOM 677 C CA . THR A 1 84 ? 18.379 10.997 -5.955 1.00 90.00 84 THR A CA 1
ATOM 678 C C . THR A 1 84 ? 19.740 10.492 -6.406 1.00 90.00 84 THR A C 1
ATOM 680 O O . THR A 1 84 ? 19.911 9.327 -6.783 1.00 90.00 84 THR A O 1
ATOM 683 N N . LEU A 1 85 ? 20.738 11.366 -6.325 1.00 85.81 85 LEU A N 1
ATOM 684 C CA . LEU A 1 85 ? 22.137 10.981 -6.426 1.00 85.81 85 LEU A CA 1
ATOM 685 C C . LEU A 1 85 ? 22.588 10.421 -5.084 1.00 85.81 85 LEU A C 1
ATOM 687 O O . LEU A 1 85 ? 22.571 11.102 -4.060 1.00 85.81 85 LEU A O 1
ATOM 691 N N . ILE A 1 86 ? 23.008 9.159 -5.086 1.00 80.31 86 ILE A N 1
ATOM 692 C CA . ILE A 1 86 ? 23.356 8.460 -3.840 1.00 80.31 86 ILE A CA 1
ATOM 693 C C . ILE A 1 86 ? 24.663 9.005 -3.248 1.00 80.31 86 ILE A C 1
ATOM 695 O O . ILE A 1 86 ? 24.897 8.925 -2.043 1.00 80.31 86 ILE A O 1
ATOM 699 N N . GLU A 1 87 ? 25.497 9.593 -4.098 1.00 76.25 87 GLU A N 1
ATOM 700 C CA . GLU A 1 87 ? 26.707 10.321 -3.749 1.00 76.25 87 GLU A CA 1
ATOM 701 C C . GLU A 1 87 ? 26.660 11.649 -4.518 1.00 76.25 87 GLU A C 1
ATOM 703 O O . GLU A 1 87 ? 26.717 11.643 -5.743 1.00 76.25 87 GLU A O 1
ATOM 708 N N . GLN A 1 88 ? 26.519 12.781 -3.814 1.00 62.94 88 GLN A N 1
ATOM 709 C CA . GLN A 1 88 ? 26.246 14.097 -4.428 1.00 62.94 88 GLN A CA 1
ATOM 710 C C . GLN A 1 88 ? 27.276 14.524 -5.486 1.00 62.94 88 GLN A C 1
ATOM 712 O O . GLN A 1 88 ? 26.937 15.240 -6.419 1.00 62.94 88 GLN A O 1
ATOM 717 N N . GLU A 1 89 ? 28.521 14.065 -5.366 1.00 65.25 89 GLU A N 1
ATOM 718 C CA . GLU A 1 89 ? 29.604 14.382 -6.306 1.00 65.25 89 GLU A CA 1
ATOM 719 C C . GLU A 1 89 ? 29.776 13.323 -7.412 1.00 65.25 89 GLU A C 1
ATOM 721 O O . GLU A 1 89 ? 30.642 13.460 -8.274 1.00 65.25 89 GLU A O 1
ATOM 726 N N . ASN A 1 90 ? 28.979 12.249 -7.400 1.00 72.44 90 ASN A N 1
ATOM 727 C CA . ASN A 1 90 ? 29.163 11.090 -8.264 1.00 72.44 90 ASN A CA 1
ATOM 728 C C . ASN A 1 90 ? 27.885 10.760 -9.046 1.00 72.44 90 ASN A C 1
ATOM 730 O O . ASN A 1 90 ? 26.999 10.040 -8.583 1.00 72.44 90 ASN A O 1
ATOM 734 N N . THR A 1 91 ? 27.844 11.219 -10.298 1.00 78.62 91 THR A N 1
ATOM 735 C CA . THR A 1 91 ? 26.751 10.909 -11.236 1.00 78.62 91 THR A CA 1
ATOM 736 C C . THR A 1 91 ? 26.728 9.450 -11.699 1.00 78.62 91 THR A C 1
ATOM 738 O O . THR A 1 91 ? 25.802 9.045 -12.394 1.00 78.62 91 THR A O 1
ATOM 741 N N . ASN A 1 92 ? 27.695 8.614 -11.303 1.00 85.19 92 ASN A N 1
ATOM 742 C CA . ASN A 1 92 ? 27.722 7.205 -11.699 1.00 85.19 92 ASN A CA 1
ATOM 743 C C . ASN A 1 92 ? 26.727 6.338 -10.923 1.00 85.19 92 ASN A C 1
ATOM 745 O O . ASN A 1 92 ? 26.635 5.141 -11.205 1.00 85.19 92 ASN A O 1
ATOM 749 N N . LYS A 1 93 ? 25.997 6.903 -9.952 1.00 88.38 93 LYS A N 1
ATOM 750 C CA . LYS A 1 93 ? 25.053 6.162 -9.120 1.00 88.38 93 LYS A CA 1
ATOM 751 C C . LYS A 1 93 ? 23.775 6.951 -8.843 1.00 88.38 93 LYS A C 1
ATOM 753 O O . LYS A 1 93 ? 23.811 8.033 -8.263 1.00 88.38 93 LYS A O 1
ATOM 758 N N . ILE A 1 94 ? 22.642 6.333 -9.157 1.00 91.75 94 ILE A N 1
ATOM 759 C CA . ILE A 1 94 ? 21.306 6.899 -8.965 1.00 91.75 94 ILE A CA 1
ATOM 760 C C . ILE A 1 94 ? 20.436 5.967 -8.119 1.00 91.75 94 ILE A C 1
ATOM 762 O O . ILE A 1 94 ? 20.539 4.742 -8.215 1.00 91.75 94 ILE A O 1
ATOM 766 N N . GLY A 1 95 ? 19.568 6.553 -7.299 1.00 92.12 95 GLY A N 1
ATOM 767 C CA . GLY A 1 95 ? 18.415 5.897 -6.695 1.00 92.12 95 GLY A CA 1
ATOM 768 C C . GLY A 1 95 ? 17.129 6.543 -7.196 1.00 92.12 95 GLY A C 1
ATOM 769 O O . GLY A 1 95 ? 17.091 7.757 -7.340 1.00 92.12 95 GLY A O 1
ATOM 770 N N . PHE A 1 96 ? 16.095 5.759 -7.486 1.00 94.19 96 PHE A N 1
ATOM 771 C CA . PHE A 1 96 ? 14.784 6.275 -7.895 1.00 94.19 96 PHE A CA 1
ATOM 772 C C . PHE A 1 96 ? 13.695 5.215 -7.712 1.00 94.19 96 PHE A C 1
ATOM 774 O O . PHE A 1 96 ? 13.977 4.022 -7.602 1.00 94.19 96 PHE A O 1
ATOM 781 N N . SER A 1 97 ? 12.441 5.643 -7.688 1.00 94.94 97 SER A N 1
ATOM 782 C CA . SER A 1 97 ? 11.260 4.783 -7.694 1.00 94.94 97 SER A CA 1
ATOM 783 C C . SER A 1 97 ? 10.789 4.542 -9.122 1.00 94.94 97 SER A C 1
ATOM 785 O O . SER A 1 97 ? 10.693 5.466 -9.928 1.00 94.94 97 SER A O 1
ATOM 787 N N . LEU A 1 98 ? 10.460 3.292 -9.440 1.00 95.62 98 LEU A N 1
ATOM 788 C CA . LEU A 1 98 ? 9.771 2.969 -10.687 1.00 95.62 98 LEU A CA 1
ATOM 789 C C . LEU A 1 98 ? 8.432 3.726 -10.781 1.00 95.62 98 LEU A C 1
ATOM 791 O O . LEU A 1 98 ? 7.784 3.889 -9.744 1.00 95.62 98 LEU A O 1
ATOM 795 N N . PRO A 1 99 ? 7.962 4.109 -11.987 1.00 94.19 99 PRO A N 1
ATOM 796 C CA . PRO A 1 99 ? 6.650 4.730 -12.151 1.00 94.19 99 PRO A CA 1
ATOM 797 C C . PRO A 1 99 ? 5.565 3.904 -11.456 1.00 94.19 99 PRO A C 1
ATOM 799 O O . PRO A 1 99 ? 5.468 2.695 -11.680 1.00 94.19 99 PRO A O 1
ATOM 802 N N . LEU A 1 100 ? 4.780 4.541 -10.584 1.00 93.50 100 LEU A N 1
ATOM 803 C CA . LEU A 1 100 ? 3.673 3.877 -9.890 1.00 93.50 100 LEU A CA 1
ATOM 804 C C . LEU A 1 100 ? 2.516 3.589 -10.855 1.00 93.50 100 LEU A C 1
ATOM 806 O O . LEU A 1 100 ? 1.943 2.499 -10.840 1.00 93.50 100 LEU A O 1
ATOM 810 N N . TYR A 1 101 ? 2.231 4.552 -11.730 1.00 90.00 101 TYR A N 1
ATOM 811 C CA . TYR A 1 101 ? 1.207 4.459 -12.761 1.00 90.00 101 TYR A CA 1
ATOM 812 C C . TYR A 1 101 ? 1.803 3.939 -14.064 1.00 90.00 101 TYR A C 1
ATOM 814 O O . TYR A 1 101 ? 2.908 4.312 -14.454 1.00 90.00 101 TYR A O 1
ATOM 822 N N . ARG A 1 102 ? 1.049 3.092 -14.766 1.00 90.81 102 ARG A N 1
ATOM 823 C CA . ARG A 1 102 ? 1.435 2.572 -16.081 1.00 90.81 102 ARG A CA 1
ATOM 824 C C . ARG A 1 102 ? 0.392 2.911 -17.118 1.00 90.81 102 ARG A C 1
ATOM 826 O O . ARG A 1 102 ? -0.814 2.791 -16.899 1.00 90.81 102 ARG A O 1
ATOM 833 N N . THR A 1 103 ? 0.861 3.245 -18.311 1.00 85.81 103 THR A N 1
ATOM 834 C CA . THR A 1 103 ? -0.039 3.416 -19.447 1.00 85.81 103 THR A CA 1
ATOM 835 C C . THR A 1 103 ? -0.697 2.083 -19.814 1.00 85.81 103 THR A C 1
ATOM 837 O O . THR A 1 103 ? -0.054 1.034 -19.866 1.00 85.81 103 THR A O 1
ATOM 840 N N . LYS A 1 104 ? -2.006 2.114 -20.098 1.00 85.19 104 LYS A N 1
ATOM 841 C CA . LYS A 1 104 ? -2.787 0.927 -20.495 1.00 85.19 104 LYS A CA 1
ATOM 842 C C . LYS A 1 104 ? -2.716 -0.216 -19.462 1.00 85.19 104 LYS A C 1
ATOM 844 O O . LYS A 1 104 ? -2.586 -1.380 -19.859 1.00 85.19 104 LYS A O 1
ATOM 849 N N . GLU A 1 105 ? -2.841 0.107 -18.171 1.00 87.50 105 GLU A N 1
ATOM 850 C CA . GLU A 1 105 ? -2.741 -0.825 -17.032 1.00 87.50 105 GLU A CA 1
ATOM 851 C C . GLU A 1 105 ? -3.543 -2.120 -17.224 1.00 87.50 105 GLU A C 1
ATOM 853 O O . GLU A 1 105 ? -3.080 -3.205 -16.881 1.00 87.50 105 GLU A O 1
ATOM 858 N N . THR A 1 106 ? -4.715 -2.041 -17.853 1.00 84.94 106 THR A N 1
ATOM 859 C CA . THR A 1 106 ? -5.586 -3.199 -18.108 1.00 84.94 106 THR A CA 1
ATOM 860 C C . THR A 1 106 ? -5.267 -4.011 -19.370 1.00 84.94 106 THR A C 1
ATOM 862 O O . THR A 1 106 ? -5.835 -5.089 -19.551 1.00 84.94 106 THR A O 1
ATOM 865 N N . LYS A 1 107 ? -4.389 -3.541 -20.268 1.00 87.12 107 LYS A N 1
ATOM 866 C CA . LYS A 1 107 ? -4.252 -4.099 -21.634 1.00 87.12 107 LYS A CA 1
ATOM 867 C C . LYS A 1 107 ? -2.879 -4.655 -21.987 1.00 87.12 107 LYS A C 1
ATOM 869 O O . LYS A 1 107 ? -2.797 -5.435 -22.931 1.00 87.12 107 LYS A O 1
ATOM 874 N N . PHE A 1 108 ? -1.808 -4.266 -21.298 1.00 88.50 108 PHE A N 1
ATOM 875 C CA . PHE A 1 108 ? -0.478 -4.782 -21.643 1.00 88.50 108 PHE A CA 1
ATOM 876 C C . PHE A 1 108 ? -0.314 -6.260 -21.225 1.00 88.50 108 PHE A C 1
ATOM 878 O O . PHE A 1 108 ? -0.961 -6.728 -20.293 1.00 88.50 108 PHE A O 1
ATOM 885 N N . GLU A 1 109 ? 0.567 -7.003 -21.890 1.00 89.50 109 GLU A N 1
ATOM 886 C CA . GLU A 1 109 ? 1.053 -8.308 -21.395 1.00 89.50 109 GLU A CA 1
ATOM 887 C C . GLU A 1 109 ? 2.441 -8.180 -20.766 1.00 89.50 109 GLU A C 1
ATOM 889 O O . GLU A 1 109 ? 2.779 -8.879 -19.810 1.00 89.50 109 GLU A O 1
ATOM 894 N N . LYS A 1 110 ? 3.236 -7.253 -21.305 1.00 94.12 110 LYS A N 1
ATOM 895 C CA . LYS A 1 110 ? 4.570 -6.905 -20.846 1.00 94.12 110 LYS A CA 1
ATOM 896 C C . LYS A 1 110 ? 4.701 -5.396 -20.727 1.00 94.12 110 LYS A C 1
ATOM 898 O O . LYS A 1 110 ? 4.232 -4.688 -21.611 1.00 94.12 110 LYS A O 1
ATOM 903 N N . TYR A 1 111 ? 5.363 -4.944 -19.672 1.00 95.81 111 TYR A N 1
ATOM 904 C CA . TYR A 1 111 ? 5.716 -3.548 -19.461 1.00 95.81 111 TYR A CA 1
ATOM 905 C C . TYR A 1 111 ? 7.186 -3.474 -19.074 1.00 95.81 111 TYR A C 1
ATOM 907 O O . TYR A 1 111 ? 7.622 -4.205 -18.187 1.00 95.81 111 TYR A O 1
ATOM 915 N N . TYR A 1 112 ? 7.948 -2.618 -19.738 1.00 95.56 112 TYR A N 1
ATOM 916 C CA . TYR A 1 112 ? 9.366 -2.425 -19.466 1.00 95.56 112 TYR A CA 1
ATOM 917 C C . TYR A 1 112 ? 9.655 -0.956 -19.229 1.00 95.56 112 TYR A C 1
ATOM 919 O O . TYR A 1 112 ? 9.031 -0.097 -19.852 1.00 95.56 112 TYR A O 1
ATOM 927 N N . ILE A 1 113 ? 10.661 -0.690 -18.407 1.00 95.25 113 ILE A N 1
ATOM 928 C CA . ILE A 1 113 ? 11.395 0.564 -18.497 1.00 95.25 113 ILE A CA 1
ATOM 929 C C . ILE A 1 113 ? 12.803 0.280 -19.015 1.00 95.25 113 ILE A C 1
ATOM 931 O O . ILE A 1 113 ? 13.406 -0.744 -18.678 1.00 95.25 113 ILE A O 1
ATOM 935 N N . VAL A 1 114 ? 13.313 1.164 -19.867 1.00 95.81 114 VAL A N 1
ATOM 936 C CA . VAL A 1 114 ? 14.700 1.116 -20.340 1.00 95.81 114 VAL A CA 1
ATOM 937 C C . VAL A 1 114 ? 15.398 2.360 -19.834 1.00 95.81 114 VAL A C 1
ATOM 939 O O . VAL A 1 114 ? 15.058 3.456 -20.266 1.00 95.81 114 VAL A O 1
ATOM 942 N N . VAL A 1 115 ? 16.326 2.179 -18.901 1.00 96.25 115 VAL A N 1
ATOM 943 C CA . VAL A 1 115 ? 17.023 3.265 -18.206 1.00 96.25 115 VAL A CA 1
ATOM 944 C C . VAL A 1 115 ? 18.377 3.469 -18.858 1.00 96.25 115 VAL A C 1
ATOM 946 O O . VAL A 1 115 ? 19.094 2.491 -19.061 1.00 96.25 115 VAL A O 1
ATOM 949 N N . PHE A 1 116 ? 18.721 4.718 -19.149 1.00 95.44 116 PHE A N 1
ATOM 950 C CA . PHE A 1 116 ? 19.979 5.138 -19.753 1.00 95.44 116 PHE A CA 1
ATOM 951 C C . PHE A 1 116 ? 20.752 6.056 -18.807 1.00 95.44 116 PHE A C 1
ATOM 953 O O . PHE A 1 116 ? 20.152 6.852 -18.081 1.00 95.44 116 PHE A O 1
ATOM 960 N N . ALA A 1 117 ? 22.079 5.979 -18.879 1.00 93.50 117 ALA A N 1
ATOM 961 C CA . ALA A 1 117 ? 22.985 6.997 -18.356 1.00 93.50 117 ALA A CA 1
ATOM 962 C C . ALA A 1 117 ? 23.710 7.641 -19.545 1.00 93.50 117 ALA A C 1
ATOM 964 O O . ALA A 1 117 ? 24.369 6.923 -20.291 1.00 93.50 117 ALA A O 1
ATOM 965 N N . TYR A 1 118 ? 23.575 8.950 -19.752 1.00 92.25 118 TYR A N 1
ATOM 966 C CA . TYR A 1 118 ? 23.941 9.611 -21.016 1.00 92.25 118 TYR A CA 1
ATOM 967 C C . TYR A 1 118 ? 24.531 11.014 -20.802 1.00 92.25 118 TYR A C 1
ATOM 969 O O . TYR A 1 118 ? 24.406 11.587 -19.724 1.00 92.25 118 TYR A O 1
ATOM 977 N N . GLU A 1 119 ? 25.195 11.569 -21.821 1.00 87.44 119 GLU A N 1
ATOM 978 C CA . GLU A 1 119 ? 25.870 12.886 -21.757 1.00 87.44 119 GLU A CA 1
ATOM 979 C C . GLU A 1 119 ? 25.177 13.977 -22.603 1.00 87.44 119 GLU A C 1
ATOM 981 O O . GLU A 1 119 ? 25.361 15.168 -22.359 1.00 87.44 119 GLU A O 1
ATOM 986 N N . GLY A 1 120 ? 24.396 13.584 -23.617 1.00 86.94 120 GLY A N 1
ATOM 987 C CA . GLY A 1 120 ? 23.732 14.504 -24.549 1.00 86.94 120 GLY A CA 1
ATOM 988 C C . GLY A 1 120 ? 22.379 15.039 -24.068 1.00 86.94 120 GLY A C 1
ATOM 989 O O . GLY A 1 120 ? 21.991 14.876 -22.916 1.00 86.94 120 GLY A O 1
ATOM 990 N N . GLU A 1 121 ? 21.624 15.660 -24.978 1.00 87.31 121 GLU A N 1
ATOM 991 C CA . GLU A 1 121 ? 20.218 16.028 -24.726 1.00 87.31 121 GLU A CA 1
ATOM 992 C C . GLU A 1 121 ? 19.310 14.791 -24.663 1.00 87.31 121 GLU A C 1
ATOM 994 O O . GLU A 1 121 ? 18.394 14.730 -23.850 1.00 87.31 121 GLU A O 1
ATOM 999 N N . MET A 1 122 ? 19.601 13.787 -25.493 1.00 91.25 122 MET A N 1
ATOM 1000 C CA . MET A 1 122 ? 18.896 12.509 -25.558 1.00 91.25 122 MET A CA 1
ATOM 1001 C C . MET A 1 122 ? 19.902 11.355 -25.535 1.00 91.25 122 MET A C 1
ATOM 1003 O O . MET A 1 122 ? 21.022 11.519 -26.034 1.00 91.25 122 MET A O 1
ATOM 1007 N N . PRO A 1 123 ? 19.514 10.179 -25.014 1.00 94.19 123 PRO A N 1
ATOM 1008 C CA . PRO A 1 123 ? 20.355 8.995 -25.076 1.00 94.19 123 PRO A CA 1
ATOM 1009 C C . PRO A 1 123 ? 20.536 8.496 -26.517 1.00 94.19 123 PRO A C 1
ATOM 1011 O O . PRO A 1 123 ? 19.714 8.722 -27.410 1.00 94.19 123 PRO A O 1
ATOM 1014 N N . THR A 1 124 ? 21.622 7.762 -26.716 1.00 93.81 124 THR A N 1
ATOM 1015 C CA . THR A 1 124 ? 22.008 7.064 -27.943 1.00 93.81 124 THR A CA 1
ATOM 1016 C C . THR A 1 124 ? 22.186 5.574 -27.661 1.00 93.81 124 THR A C 1
ATOM 1018 O O . THR A 1 124 ? 22.327 5.138 -26.519 1.00 93.81 124 THR A O 1
ATOM 1021 N N . LEU A 1 125 ? 22.252 4.755 -28.707 1.00 92.06 125 LEU A N 1
ATOM 1022 C CA . LEU A 1 125 ? 22.506 3.317 -28.586 1.00 92.06 125 LEU A CA 1
ATOM 1023 C C . LEU A 1 125 ? 23.919 2.975 -28.092 1.00 92.06 125 LEU A C 1
ATOM 1025 O O . LEU A 1 125 ? 24.199 1.806 -27.813 1.00 92.06 125 LEU A O 1
ATOM 1029 N N . GLN A 1 126 ? 24.819 3.960 -28.022 1.00 91.00 126 GLN A N 1
ATOM 1030 C CA . GLN A 1 126 ? 26.159 3.787 -27.459 1.00 91.00 126 GLN A CA 1
ATOM 1031 C C . GLN A 1 126 ? 26.183 3.980 -25.941 1.00 91.00 126 GLN A C 1
ATOM 1033 O O . GLN A 1 126 ? 27.127 3.516 -25.294 1.00 91.00 126 GLN A O 1
ATOM 1038 N N . ASP A 1 127 ? 25.161 4.630 -25.383 1.00 92.31 127 ASP A N 1
ATOM 1039 C CA . ASP A 1 127 ? 25.071 4.897 -23.957 1.00 92.31 127 ASP A CA 1
ATOM 1040 C C . ASP A 1 127 ? 24.787 3.611 -23.162 1.00 92.31 127 ASP A C 1
ATOM 1042 O O . ASP A 1 127 ? 24.087 2.707 -23.638 1.00 92.31 127 ASP A O 1
ATOM 1046 N N . PRO A 1 128 ? 25.318 3.498 -21.933 1.00 92.25 128 PRO A N 1
ATOM 1047 C CA . PRO A 1 128 ? 24.946 2.435 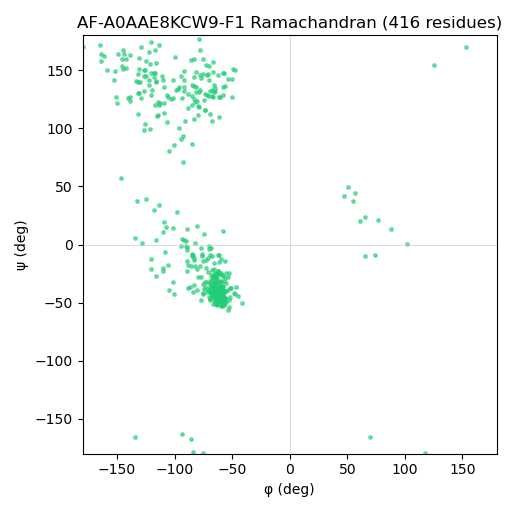-21.011 1.00 92.25 128 PRO A CA 1
ATOM 1048 C C . PRO A 1 128 ? 23.438 2.414 -20.765 1.00 92.25 128 PRO A C 1
ATOM 1050 O O . PRO A 1 128 ? 22.830 3.452 -20.501 1.00 92.25 128 PRO A O 1
ATOM 1053 N N . TYR A 1 129 ? 22.849 1.217 -20.778 1.00 93.31 129 TYR A N 1
ATOM 1054 C CA . TYR A 1 129 ? 21.439 1.032 -20.451 1.00 93.31 129 TYR A CA 1
ATOM 1055 C C . TYR A 1 129 ? 21.170 -0.250 -19.661 1.00 93.31 129 TYR A C 1
ATOM 1057 O O . TYR A 1 129 ? 21.950 -1.206 -19.696 1.00 93.31 129 TYR A O 1
ATOM 1065 N N . VAL A 1 130 ? 20.022 -0.285 -18.984 1.00 94.25 130 VAL A N 1
ATOM 1066 C CA . VAL A 1 130 ? 19.441 -1.492 -18.385 1.00 94.25 130 VAL A CA 1
ATOM 1067 C C . VAL A 1 130 ? 17.953 -1.581 -18.719 1.00 94.25 130 VAL A C 1
ATOM 1069 O O . VAL A 1 130 ? 17.241 -0.579 -18.735 1.00 94.25 130 VAL A O 1
ATOM 1072 N N . ILE A 1 131 ? 17.477 -2.795 -18.997 1.00 94.75 131 ILE A N 1
ATOM 1073 C CA . ILE A 1 131 ? 16.058 -3.084 -19.226 1.00 94.75 131 ILE A CA 1
ATOM 1074 C C . ILE A 1 131 ? 15.494 -3.701 -17.950 1.00 94.75 131 ILE A C 1
ATOM 1076 O O . ILE A 1 131 ? 16.015 -4.706 -17.467 1.00 94.75 131 ILE A O 1
ATOM 1080 N N . ILE A 1 132 ? 14.413 -3.128 -17.435 1.00 95.62 132 ILE A N 1
ATOM 1081 C CA . ILE A 1 132 ? 13.737 -3.591 -16.225 1.00 95.62 132 ILE A CA 1
ATOM 1082 C C . ILE A 1 132 ? 12.328 -4.037 -16.612 1.00 95.62 132 ILE A C 1
ATOM 1084 O O . ILE A 1 132 ? 11.541 -3.254 -17.145 1.00 95.62 132 ILE A O 1
ATOM 1088 N N . ASP A 1 133 ? 12.012 -5.312 -16.370 1.00 95.62 133 ASP A N 1
ATOM 1089 C CA . ASP A 1 133 ? 10.652 -5.837 -16.522 1.00 95.62 133 ASP A CA 1
ATOM 1090 C C . ASP A 1 133 ? 9.798 -5.315 -15.361 1.00 95.62 133 ASP A C 1
ATOM 1092 O O . ASP A 1 133 ? 10.046 -5.643 -14.206 1.00 95.62 133 ASP A O 1
ATOM 1096 N N . MET A 1 134 ? 8.790 -4.506 -15.670 1.00 95.75 134 MET A N 1
ATOM 1097 C CA . MET A 1 134 ? 7.828 -3.946 -14.724 1.00 95.75 134 MET A CA 1
ATOM 1098 C C . MET A 1 134 ? 6.432 -4.517 -14.986 1.00 95.75 134 MET A C 1
ATOM 1100 O O . MET A 1 134 ? 5.431 -3.827 -14.848 1.00 95.75 134 MET A O 1
ATOM 1104 N N . SER A 1 135 ? 6.330 -5.776 -15.418 1.00 95.56 135 SER A N 1
ATOM 1105 C CA . SER A 1 135 ? 5.050 -6.402 -15.782 1.00 95.56 135 SER A CA 1
ATOM 1106 C C . SER A 1 135 ? 4.264 -6.935 -14.582 1.00 95.56 135 SER A C 1
ATOM 1108 O O . SER A 1 135 ? 3.208 -7.534 -14.781 1.00 95.56 135 SER A O 1
ATOM 1110 N N . PHE A 1 136 ? 4.760 -6.780 -13.348 1.00 96.56 136 PHE A N 1
ATOM 1111 C CA . PHE A 1 136 ? 4.084 -7.321 -12.170 1.00 96.56 136 PHE A CA 1
ATOM 1112 C C . PHE A 1 136 ? 2.719 -6.647 -11.955 1.00 96.56 136 PHE A C 1
ATOM 1114 O O . PHE A 1 136 ? 2.611 -5.419 -11.992 1.00 96.56 136 PHE A O 1
ATOM 1121 N N . ARG A 1 137 ? 1.667 -7.436 -11.733 1.00 95.44 137 ARG A N 1
ATOM 1122 C CA . ARG A 1 137 ? 0.290 -6.952 -11.544 1.00 95.44 137 ARG A CA 1
ATOM 1123 C C . ARG A 1 137 ? -0.339 -7.464 -10.260 1.00 95.44 137 ARG A C 1
ATOM 1125 O O . ARG A 1 137 ? -0.060 -8.582 -9.835 1.00 95.44 137 ARG A O 1
ATOM 1132 N N . VAL A 1 138 ? -1.246 -6.674 -9.695 1.00 96.19 138 VAL A N 1
ATOM 1133 C CA . VAL A 1 138 ? -2.074 -7.097 -8.565 1.00 96.19 138 VAL A CA 1
ATOM 1134 C C . VAL A 1 138 ? -3.540 -6.813 -8.875 1.00 96.19 138 VAL A C 1
ATOM 1136 O O . VAL A 1 138 ? -3.890 -5.688 -9.218 1.00 96.19 138 VAL A O 1
ATOM 1139 N N . GLY A 1 139 ? -4.389 -7.836 -8.772 1.00 94.62 139 GLY A N 1
ATOM 1140 C CA . GLY A 1 139 ? -5.813 -7.731 -9.090 1.00 94.62 139 GLY A CA 1
ATOM 1141 C C . GLY A 1 139 ? -6.124 -7.547 -10.579 1.00 94.62 139 GLY A C 1
ATOM 1142 O O . GLY A 1 139 ? -5.287 -7.781 -11.456 1.00 94.62 139 GLY A O 1
ATOM 1143 N N . ILE A 1 140 ? -7.368 -7.151 -10.857 1.00 92.00 140 ILE A N 1
ATOM 1144 C CA . ILE A 1 140 ? -7.892 -6.863 -12.198 1.00 92.00 140 ILE A CA 1
ATOM 1145 C C . ILE A 1 140 ? -8.505 -5.462 -12.203 1.00 92.00 140 ILE A C 1
ATOM 1147 O O . ILE A 1 140 ? -9.330 -5.157 -11.347 1.00 92.00 140 ILE A O 1
ATOM 1151 N N . GLY A 1 141 ? -8.168 -4.646 -13.202 1.00 90.19 141 GLY A N 1
ATOM 1152 C CA . GLY A 1 141 ? -8.719 -3.298 -13.373 1.00 90.19 141 GLY A CA 1
ATOM 1153 C C . GLY A 1 141 ? -7.658 -2.206 -13.273 1.00 90.19 141 GLY A C 1
ATOM 1154 O O . GLY A 1 141 ? -6.475 -2.495 -13.106 1.00 90.19 141 GLY A O 1
ATOM 1155 N N . GLU A 1 142 ? -8.102 -0.961 -13.413 1.00 87.81 142 GLU A N 1
ATOM 1156 C CA . GLU A 1 142 ? -7.297 0.245 -13.169 1.00 87.81 142 GLU A CA 1
ATOM 1157 C C . GLU A 1 142 ? -7.186 0.505 -11.651 1.00 87.81 142 GLU A C 1
ATOM 1159 O O . GLU A 1 142 ? -7.927 -0.100 -10.872 1.00 87.81 142 GLU A O 1
ATOM 1164 N N . ASP A 1 143 ? -6.288 1.395 -11.224 1.00 82.50 143 ASP A N 1
ATOM 1165 C CA . ASP A 1 143 ? -5.922 1.570 -9.806 1.00 82.50 143 ASP A CA 1
ATOM 1166 C C . ASP A 1 143 ? -7.099 1.938 -8.877 1.00 82.50 143 ASP A C 1
ATOM 1168 O O . ASP A 1 143 ? -7.191 1.405 -7.769 1.00 82.50 143 ASP A O 1
ATOM 1172 N N . ASP A 1 144 ? -8.062 2.737 -9.345 1.00 80.00 144 ASP A N 1
ATOM 1173 C CA . ASP A 1 144 ? -9.245 3.131 -8.553 1.00 80.00 144 ASP A CA 1
ATOM 1174 C C . ASP A 1 144 ? -10.376 2.089 -8.561 1.00 80.00 144 ASP A C 1
ATOM 1176 O O . ASP A 1 144 ? -11.346 2.188 -7.811 1.00 80.00 144 ASP A O 1
ATOM 1180 N N . ASN A 1 145 ? -10.290 1.084 -9.437 1.00 85.06 145 ASN A N 1
ATOM 1181 C CA . ASN A 1 145 ? -11.349 0.097 -9.666 1.00 85.06 145 ASN A CA 1
ATOM 1182 C C . ASN A 1 145 ? -10.796 -1.331 -9.675 1.00 85.06 145 ASN A C 1
ATOM 1184 O O . ASN A 1 145 ? -11.232 -2.178 -10.462 1.00 85.06 145 ASN A O 1
ATOM 1188 N N . VAL A 1 146 ? -9.816 -1.596 -8.809 1.00 92.25 146 VAL A N 1
ATOM 1189 C CA . VAL A 1 146 ? -9.234 -2.927 -8.657 1.00 92.25 146 VAL A CA 1
ATOM 1190 C C . VAL A 1 146 ? -10.277 -3.884 -8.101 1.00 92.25 146 VAL A C 1
ATOM 1192 O O . VAL A 1 146 ? -10.937 -3.629 -7.095 1.00 92.25 146 VAL A O 1
ATOM 1195 N N . THR A 1 147 ? -10.378 -5.033 -8.751 1.00 92.19 147 THR A N 1
ATOM 1196 C CA . THR A 1 147 ? -11.217 -6.149 -8.336 1.00 92.19 147 THR A CA 1
ATOM 1197 C C . THR A 1 147 ? -10.376 -7.397 -8.124 1.00 92.19 147 THR A C 1
ATOM 1199 O O . THR A 1 147 ? -9.285 -7.560 -8.682 1.00 92.19 147 THR A O 1
ATOM 1202 N N . ASN A 1 148 ? -10.895 -8.286 -7.289 1.00 92.56 148 ASN A N 1
ATOM 1203 C CA . ASN A 1 148 ? -10.318 -9.588 -7.031 1.00 92.56 148 ASN A CA 1
ATOM 1204 C C . ASN A 1 148 ? -10.415 -10.477 -8.282 1.00 92.56 148 ASN A C 1
ATOM 1206 O O . ASN A 1 148 ? -11.483 -10.642 -8.867 1.00 92.56 148 ASN A O 1
ATOM 1210 N N . GLY A 1 149 ? -9.288 -11.053 -8.689 1.00 90.69 149 GLY A N 1
ATOM 1211 C CA . GLY A 1 149 ? -9.194 -11.968 -9.819 1.00 90.69 149 GLY A CA 1
ATOM 1212 C C . GLY A 1 149 ? -9.310 -13.441 -9.434 1.00 90.69 149 GLY A C 1
ATOM 1213 O O . GLY A 1 149 ? -9.767 -13.803 -8.349 1.00 90.69 149 GLY A O 1
ATOM 1214 N N . VAL A 1 150 ? -8.880 -14.306 -10.354 1.00 89.75 150 VAL A N 1
ATOM 1215 C CA . VAL A 1 150 ? -8.895 -15.761 -10.166 1.00 89.75 150 VAL A CA 1
ATOM 1216 C C . VAL A 1 150 ? -7.633 -16.199 -9.430 1.00 89.75 150 VAL A C 1
ATOM 1218 O O . VAL A 1 150 ? -6.534 -15.760 -9.748 1.00 89.75 150 VAL A O 1
ATOM 1221 N N . ASN A 1 151 ? -7.792 -17.099 -8.465 1.00 90.69 151 ASN A N 1
ATOM 1222 C CA . ASN A 1 151 ? -6.678 -17.688 -7.730 1.00 90.69 151 ASN A CA 1
ATOM 1223 C C . ASN A 1 151 ? -5.673 -18.383 -8.664 1.00 90.69 151 ASN A C 1
ATOM 1225 O O . ASN A 1 151 ? -6.049 -19.022 -9.653 1.00 90.69 151 ASN A O 1
ATOM 1229 N N . LEU A 1 152 ? -4.396 -18.364 -8.281 1.00 88.38 152 LEU A N 1
ATOM 1230 C CA . LEU A 1 152 ? -3.363 -19.150 -8.947 1.00 88.38 152 LEU A CA 1
ATOM 1231 C C . LEU A 1 152 ? -3.699 -20.645 -8.921 1.00 88.38 152 LEU A C 1
ATOM 1233 O O . LEU A 1 152 ? -4.033 -21.218 -7.884 1.00 88.38 152 LEU A O 1
ATOM 1237 N N . ALA A 1 153 ? -3.516 -21.308 -10.065 1.00 87.69 153 ALA A N 1
ATOM 1238 C CA . ALA A 1 153 ? -3.723 -22.752 -10.169 1.00 87.69 153 ALA A CA 1
ATOM 1239 C C . ALA A 1 153 ? -2.711 -23.549 -9.325 1.00 87.69 153 ALA A C 1
ATOM 1241 O O . ALA A 1 153 ? -3.041 -24.608 -8.797 1.00 87.69 153 ALA A O 1
ATOM 1242 N N . ASN A 1 154 ? -1.478 -23.043 -9.206 1.00 91.56 154 ASN A N 1
ATOM 1243 C CA . ASN A 1 154 ? -0.413 -23.635 -8.405 1.00 91.56 154 ASN A CA 1
ATOM 1244 C C . ASN A 1 154 ? 0.352 -22.535 -7.673 1.00 91.56 154 ASN A C 1
ATOM 1246 O O . ASN A 1 154 ? 0.899 -21.633 -8.307 1.00 91.56 154 ASN A O 1
ATOM 1250 N N . TYR A 1 155 ? 0.425 -22.641 -6.349 1.00 94.19 155 TYR A N 1
ATOM 1251 C CA . TYR A 1 155 ? 1.163 -21.685 -5.535 1.00 94.19 155 TYR A CA 1
ATOM 1252 C C . TYR A 1 155 ? 2.672 -21.945 -5.583 1.00 94.19 155 TYR A C 1
ATOM 1254 O O . TYR A 1 155 ? 3.091 -23.094 -5.383 1.00 94.19 155 TYR A O 1
ATOM 1262 N N . PRO A 1 156 ? 3.491 -20.896 -5.787 1.00 95.75 156 PRO A N 1
ATOM 1263 C CA . PRO A 1 156 ? 4.926 -20.969 -5.558 1.00 95.75 156 PRO A CA 1
ATOM 1264 C C . PRO A 1 156 ? 5.249 -21.468 -4.143 1.00 95.75 156 PRO A C 1
ATOM 1266 O O . PRO A 1 156 ? 4.556 -21.153 -3.170 1.00 95.75 156 PRO A O 1
ATOM 1269 N N . LYS A 1 157 ? 6.307 -22.272 -4.017 1.00 92.50 157 LYS A N 1
ATOM 1270 C CA . LYS A 1 157 ? 6.657 -22.964 -2.764 1.00 92.50 157 LYS A CA 1
ATOM 1271 C C . LYS A 1 157 ? 7.565 -22.151 -1.849 1.00 92.50 157 LYS A C 1
ATOM 1273 O O . LYS A 1 157 ? 7.649 -22.445 -0.659 1.0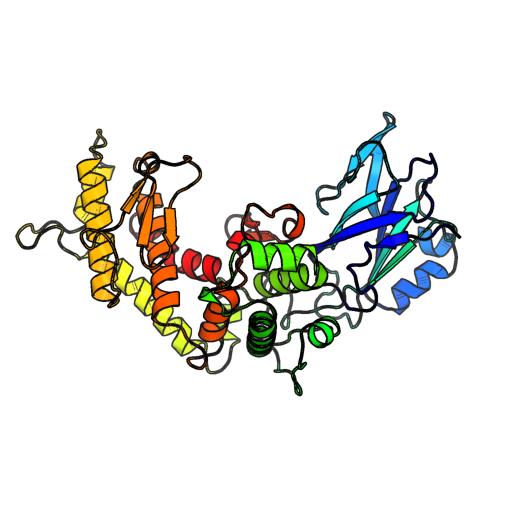0 92.50 157 LYS A O 1
ATOM 1278 N N . ASN A 1 158 ? 8.297 -21.194 -2.408 1.00 93.12 158 ASN A N 1
ATOM 1279 C CA . ASN A 1 158 ? 9.277 -20.373 -1.706 1.00 93.12 158 ASN A CA 1
ATOM 1280 C C . ASN A 1 158 ? 9.294 -18.950 -2.276 1.00 93.12 158 ASN A C 1
ATOM 1282 O O . ASN A 1 158 ? 8.733 -18.684 -3.340 1.00 93.12 158 ASN A O 1
ATOM 1286 N N . ILE A 1 159 ? 9.945 -18.032 -1.557 1.00 91.62 159 ILE A N 1
ATOM 1287 C CA . ILE A 1 159 ? 9.916 -16.610 -1.904 1.00 91.62 159 ILE A CA 1
ATOM 1288 C C . ILE A 1 159 ? 10.637 -16.297 -3.220 1.00 91.62 159 ILE A C 1
ATOM 1290 O O . ILE A 1 159 ? 10.262 -15.356 -3.907 1.00 91.62 159 ILE A O 1
ATOM 1294 N N . GLN A 1 160 ? 11.633 -17.099 -3.607 1.00 91.25 160 GLN A N 1
ATOM 1295 C CA . GLN A 1 160 ? 12.327 -16.937 -4.882 1.00 91.25 160 GLN A CA 1
ATOM 1296 C C . GLN A 1 160 ? 11.392 -17.232 -6.054 1.00 91.25 160 GLN A C 1
ATOM 1298 O O . GLN A 1 160 ? 11.347 -16.453 -6.997 1.00 91.25 160 GLN A O 1
ATOM 1303 N N . GLU A 1 161 ? 10.604 -18.307 -5.977 1.00 94.31 161 GLU A N 1
ATOM 1304 C CA . GLU A 1 161 ? 9.584 -18.621 -6.984 1.00 94.31 161 GLU A CA 1
ATOM 1305 C C . GLU A 1 161 ? 8.478 -17.556 -7.010 1.00 94.31 161 GLU A C 1
ATOM 1307 O O . GLU A 1 161 ? 8.082 -17.121 -8.088 1.00 94.31 161 GLU A O 1
ATOM 1312 N N . TRP A 1 162 ? 8.029 -17.074 -5.843 1.00 95.19 162 TRP A N 1
ATOM 1313 C CA . TRP A 1 162 ? 7.117 -15.923 -5.763 1.00 95.19 162 TRP A CA 1
ATOM 1314 C C . TRP A 1 162 ? 7.720 -14.660 -6.387 1.00 95.19 162 TRP A C 1
ATOM 1316 O O . TRP A 1 162 ? 6.996 -13.860 -6.971 1.00 95.19 162 TRP A O 1
ATOM 1326 N N . ASN A 1 163 ? 9.038 -14.469 -6.323 1.00 94.06 163 ASN A N 1
ATOM 1327 C CA . ASN A 1 163 ? 9.662 -13.335 -6.988 1.00 94.06 163 ASN A CA 1
ATOM 1328 C C . ASN A 1 163 ? 9.595 -13.443 -8.521 1.00 94.06 163 ASN A C 1
ATOM 1330 O O . ASN A 1 163 ? 9.581 -12.425 -9.198 1.00 94.06 163 ASN A O 1
ATOM 1334 N N . GLN A 1 164 ? 9.512 -14.647 -9.087 1.00 94.19 164 GLN A N 1
ATOM 1335 C CA . GLN A 1 164 ? 9.498 -14.829 -10.543 1.00 94.19 164 GLN A CA 1
ATOM 1336 C C . GLN A 1 164 ? 8.122 -14.620 -11.181 1.00 94.19 164 GLN A C 1
ATOM 1338 O O . GLN A 1 164 ? 8.034 -14.439 -12.396 1.00 94.19 164 GLN A O 1
ATOM 1343 N N . ILE A 1 165 ? 7.035 -14.671 -10.408 1.00 94.31 165 ILE A N 1
ATOM 1344 C CA . ILE A 1 165 ? 5.697 -14.536 -10.990 1.00 94.31 165 ILE A CA 1
ATOM 1345 C C . ILE A 1 165 ? 5.405 -13.081 -11.355 1.00 94.31 165 ILE A C 1
ATOM 1347 O O . ILE A 1 165 ? 5.812 -12.148 -10.664 1.00 94.31 165 ILE A O 1
ATOM 1351 N N . SER A 1 166 ? 4.642 -12.896 -12.429 1.00 93.25 166 SER A N 1
ATOM 1352 C CA . SER A 1 166 ? 4.232 -11.582 -12.929 1.00 93.25 166 SER A CA 1
ATOM 1353 C C . SER A 1 166 ? 2.915 -11.080 -12.346 1.00 93.25 166 SER A C 1
ATOM 1355 O O . SER A 1 166 ? 2.434 -10.035 -12.769 1.00 93.25 166 SER A O 1
ATOM 1357 N N . HIS A 1 167 ? 2.283 -11.808 -11.425 1.00 94.06 167 HIS A N 1
ATOM 1358 C CA . HIS A 1 167 ? 0.978 -11.401 -10.918 1.00 94.06 167 HIS A CA 1
ATOM 1359 C C . HIS A 1 167 ? 0.608 -12.002 -9.565 1.00 94.06 167 HIS A C 1
ATOM 1361 O O . HIS A 1 167 ? 0.948 -13.141 -9.262 1.00 94.06 167 HIS A O 1
ATOM 1367 N N . ILE A 1 168 ? -0.191 -11.250 -8.814 1.00 96.75 168 ILE A N 1
ATOM 1368 C CA . ILE A 1 168 ? -1.020 -11.703 -7.694 1.00 96.75 168 ILE A CA 1
ATOM 1369 C C . ILE A 1 168 ? -2.454 -11.330 -8.061 1.00 96.75 168 ILE A C 1
ATOM 1371 O O . ILE A 1 168 ? -2.848 -10.173 -7.979 1.00 96.75 168 ILE A O 1
ATOM 1375 N N . GLN A 1 169 ? -3.230 -12.285 -8.565 1.00 93.69 169 GLN A N 1
ATOM 1376 C CA . GLN A 1 169 ? -4.536 -11.969 -9.148 1.00 93.69 169 GLN A CA 1
ATOM 1377 C C . GLN A 1 169 ? -5.611 -11.778 -8.086 1.00 93.69 169 GLN A C 1
ATOM 1379 O O . GLN A 1 169 ? -6.543 -11.012 -8.306 1.00 93.69 169 GLN A O 1
ATOM 1384 N N . SER A 1 170 ? -5.477 -12.429 -6.934 1.00 95.44 170 SER A N 1
ATOM 1385 C CA . SER A 1 170 ? -6.487 -12.414 -5.880 1.00 95.44 170 SER A CA 1
ATOM 1386 C C . SER A 1 170 ? -5.917 -12.106 -4.496 1.00 95.44 170 SER A C 1
ATOM 1388 O O . SER A 1 170 ? -4.732 -12.316 -4.225 1.00 95.44 170 SER A O 1
ATOM 1390 N N . VAL A 1 171 ? -6.790 -11.691 -3.576 1.00 95.62 171 VAL A N 1
ATOM 1391 C CA . VAL A 1 171 ? -6.478 -11.569 -2.141 1.00 95.62 171 VAL A CA 1
ATOM 1392 C C . VAL A 1 171 ? -6.003 -12.904 -1.577 1.00 95.62 171 VAL A C 1
ATOM 1394 O O . VAL A 1 171 ? -5.142 -12.946 -0.699 1.00 95.62 171 VAL A O 1
ATOM 1397 N N . TRP A 1 172 ? -6.507 -14.015 -2.117 1.00 94.31 172 TRP A N 1
ATOM 1398 C CA . TRP A 1 172 ? -6.043 -15.335 -1.718 1.00 94.31 172 TRP A CA 1
ATOM 1399 C C . TRP A 1 172 ? -4.585 -15.581 -2.109 1.00 94.31 172 TRP A C 1
ATOM 1401 O O . TRP A 1 172 ? -3.810 -16.104 -1.306 1.00 94.31 172 TRP A O 1
ATOM 1411 N N . ASP A 1 173 ? -4.183 -15.159 -3.307 1.00 96.50 173 ASP A N 1
ATOM 1412 C CA . ASP A 1 173 ? -2.787 -15.231 -3.735 1.00 96.50 173 ASP A CA 1
ATOM 1413 C C . ASP A 1 173 ? -1.896 -14.351 -2.853 1.00 96.50 173 ASP A C 1
ATOM 1415 O O . ASP A 1 173 ? -0.827 -14.798 -2.440 1.00 96.50 173 ASP A O 1
ATOM 1419 N N . ALA A 1 174 ? -2.362 -13.149 -2.490 1.00 96.81 174 ALA A N 1
ATOM 1420 C CA . ALA A 1 174 ? -1.659 -12.270 -1.558 1.00 96.81 174 ALA A CA 1
ATOM 1421 C C . ALA A 1 174 ? -1.478 -12.940 -0.188 1.00 96.81 174 ALA A C 1
ATOM 1423 O O . ALA A 1 174 ? -0.369 -12.988 0.339 1.00 96.81 174 ALA A O 1
ATOM 1424 N N . VAL A 1 175 ? -2.528 -13.552 0.363 1.00 95.00 175 VAL A N 1
ATOM 1425 C CA . VAL A 1 175 ? -2.444 -14.308 1.622 1.00 95.00 175 VAL A CA 1
ATOM 1426 C C . VAL A 1 175 ? -1.440 -15.454 1.530 1.00 95.00 175 VAL A C 1
ATOM 1428 O O . VAL A 1 175 ? -0.649 -15.645 2.452 1.00 95.00 175 VAL A O 1
ATOM 1431 N N . LYS A 1 176 ? -1.396 -16.189 0.414 1.00 95.25 176 LYS A N 1
ATOM 1432 C CA . LYS A 1 176 ? -0.403 -17.257 0.215 1.00 95.25 176 LYS A CA 1
ATOM 1433 C C . LYS A 1 176 ? 1.020 -16.734 0.054 1.00 95.25 176 LYS A C 1
ATOM 1435 O O . LYS A 1 176 ? 1.952 -17.376 0.542 1.00 95.25 176 LYS A O 1
ATOM 1440 N N . PHE A 1 177 ? 1.186 -15.570 -0.560 1.00 96.38 177 PHE A N 1
ATOM 1441 C CA . PHE A 1 177 ? 2.460 -14.867 -0.628 1.00 96.38 177 PHE A CA 1
ATOM 1442 C C . PHE A 1 177 ? 2.953 -14.462 0.771 1.00 96.38 177 PHE A C 1
ATOM 1444 O O . PHE A 1 177 ? 4.074 -14.813 1.144 1.00 96.38 177 PHE A O 1
ATOM 1451 N N . PHE A 1 178 ? 2.106 -13.835 1.593 1.00 95.06 178 PHE A N 1
ATOM 1452 C CA . PHE A 1 178 ? 2.464 -13.451 2.964 1.00 95.06 178 PHE A CA 1
ATOM 1453 C C . PHE A 1 178 ? 2.681 -14.652 3.893 1.00 95.06 178 PHE A C 1
ATOM 1455 O O . PHE A 1 178 ? 3.602 -14.642 4.707 1.00 95.06 178 PHE A O 1
ATOM 1462 N N . GLU A 1 179 ? 1.909 -15.730 3.739 1.00 92.44 179 GLU A N 1
ATOM 1463 C CA . GLU A 1 179 ? 2.147 -16.993 4.449 1.00 92.44 179 GLU A CA 1
ATOM 1464 C C . GLU A 1 179 ? 3.516 -17.597 4.076 1.00 92.44 179 GLU A C 1
ATOM 1466 O O . GLU A 1 179 ? 4.213 -18.180 4.909 1.00 92.44 179 GLU A O 1
ATOM 1471 N N . CYS A 1 180 ? 3.931 -17.473 2.813 1.00 93.38 180 CYS A N 1
ATOM 1472 C CA . CYS A 1 180 ? 5.260 -17.901 2.387 1.00 93.38 180 CYS A CA 1
ATOM 1473 C C . CYS A 1 180 ? 6.363 -16.999 2.965 1.00 93.38 180 CYS A C 1
ATOM 1475 O O . CYS A 1 180 ? 7.414 -17.504 3.369 1.00 93.38 180 CYS A O 1
ATOM 1477 N N . LEU A 1 181 ? 6.132 -15.685 3.015 1.00 92.38 181 LEU A N 1
ATOM 1478 C CA . LEU A 1 181 ? 7.046 -14.723 3.632 1.00 92.38 181 LEU A CA 1
ATOM 1479 C C . LEU A 1 181 ? 7.226 -14.986 5.129 1.00 92.38 181 LEU A C 1
ATOM 1481 O O . LEU A 1 181 ? 8.359 -14.997 5.609 1.00 92.38 181 LEU A O 1
ATOM 1485 N N . SER A 1 182 ? 6.147 -15.270 5.862 1.00 89.31 182 SER A N 1
ATOM 1486 C CA . SER A 1 182 ? 6.220 -15.499 7.311 1.00 89.31 182 SER A CA 1
ATOM 1487 C C . SER A 1 182 ? 7.033 -16.753 7.626 1.00 89.31 182 SER A C 1
ATOM 1489 O O . SER A 1 182 ? 7.928 -16.729 8.464 1.00 89.31 182 SER A O 1
ATOM 1491 N N . LYS A 1 183 ? 6.881 -17.825 6.840 1.00 87.31 183 LYS A N 1
ATOM 1492 C CA . LYS A 1 183 ? 7.742 -19.021 6.952 1.00 87.31 183 LYS A CA 1
ATOM 1493 C C . LYS A 1 183 ? 9.232 -18.726 6.747 1.00 87.31 183 LYS A C 1
ATOM 1495 O O . LYS A 1 183 ? 10.069 -19.486 7.233 1.00 87.31 183 LYS A O 1
ATOM 1500 N N . LYS A 1 184 ? 9.576 -17.666 6.009 1.00 85.38 184 LYS A N 1
ATOM 1501 C CA . LYS A 1 184 ? 10.962 -17.263 5.740 1.00 85.38 184 LYS A CA 1
ATOM 1502 C C . LYS A 1 184 ? 11.524 -16.316 6.805 1.00 85.38 184 LYS A C 1
ATOM 1504 O O . LYS A 1 184 ? 12.715 -16.411 7.095 1.00 85.38 184 LYS A O 1
ATOM 1509 N N . ILE A 1 185 ? 10.702 -15.408 7.331 1.00 85.25 185 ILE A N 1
ATOM 1510 C CA . ILE A 1 185 ? 11.132 -14.277 8.172 1.00 85.25 185 ILE A CA 1
ATOM 1511 C C . ILE A 1 185 ? 10.811 -14.508 9.658 1.00 85.25 185 ILE A C 1
ATOM 1513 O O . ILE A 1 185 ? 11.628 -14.175 10.514 1.00 85.25 185 ILE A O 1
ATOM 1517 N N . GLY A 1 186 ? 9.657 -15.096 9.978 1.00 78.75 186 GLY A N 1
ATOM 1518 C CA . GLY A 1 186 ? 9.178 -15.323 11.343 1.00 78.75 186 GLY A CA 1
ATOM 1519 C C . GLY A 1 186 ? 7.649 -15.398 11.434 1.00 78.75 186 GLY A C 1
ATOM 1520 O O . GLY A 1 186 ? 6.942 -15.083 10.478 1.00 78.75 186 GLY A O 1
ATOM 1521 N N . ASP A 1 187 ? 7.127 -15.807 12.594 1.00 74.81 187 ASP A N 1
ATOM 1522 C CA . ASP A 1 187 ? 5.679 -15.780 12.850 1.00 74.81 187 ASP A CA 1
ATOM 1523 C C . ASP A 1 187 ? 5.172 -14.332 12.856 1.00 74.81 187 ASP A C 1
ATOM 1525 O O . ASP A 1 187 ? 5.809 -13.477 13.467 1.00 74.81 187 ASP A O 1
ATOM 1529 N N . THR A 1 188 ? 4.045 -14.073 12.190 1.00 71.44 188 THR A N 1
ATOM 1530 C CA . THR A 1 188 ? 3.500 -12.742 11.885 1.00 71.44 188 THR A CA 1
ATOM 1531 C C . THR A 1 188 ? 3.528 -11.757 13.062 1.00 71.44 188 THR A C 1
ATOM 1533 O O . THR A 1 188 ? 3.972 -10.631 12.868 1.00 71.44 188 THR A O 1
ATOM 1536 N N . PHE A 1 189 ? 3.152 -12.150 14.283 1.00 68.75 189 PHE A N 1
ATOM 1537 C CA . PHE A 1 189 ? 3.155 -11.226 15.439 1.00 68.75 189 PHE A CA 1
ATOM 1538 C C . PHE A 1 189 ? 4.481 -11.189 16.204 1.00 68.75 189 PHE A C 1
ATOM 1540 O O . PHE A 1 189 ? 4.642 -10.457 17.180 1.00 68.75 189 PHE A O 1
ATOM 1547 N N . THR A 1 190 ? 5.439 -12.008 15.786 1.00 69.62 190 THR A N 1
ATOM 1548 C CA . THR A 1 190 ? 6.784 -12.091 16.365 1.00 69.62 190 THR A CA 1
ATOM 1549 C C . THR A 1 190 ? 7.855 -11.515 15.445 1.00 69.62 190 THR A C 1
ATOM 1551 O O . THR A 1 190 ? 9.015 -11.416 15.855 1.00 69.62 190 THR A O 1
ATOM 1554 N N . ILE A 1 191 ? 7.493 -11.137 14.210 1.00 75.50 191 ILE A N 1
ATOM 1555 C CA . ILE A 1 191 ? 8.410 -10.478 13.286 1.00 75.50 191 ILE A CA 1
ATOM 1556 C C . ILE A 1 191 ? 8.840 -9.156 13.920 1.00 75.50 191 ILE A C 1
ATOM 1558 O O . ILE A 1 191 ? 8.072 -8.206 14.045 1.00 75.50 191 ILE A O 1
ATOM 1562 N N . MET A 1 192 ? 10.106 -9.098 14.329 1.00 74.31 192 MET A N 1
ATOM 1563 C CA . MET A 1 192 ? 10.703 -7.850 14.779 1.00 74.31 192 MET A CA 1
ATOM 1564 C C . MET A 1 192 ? 10.821 -6.901 13.586 1.00 74.31 192 MET A C 1
ATOM 1566 O O . MET A 1 192 ? 11.330 -7.296 12.534 1.00 74.31 192 MET A O 1
ATOM 1570 N N . ARG A 1 193 ? 10.407 -5.643 13.772 1.00 77.12 193 ARG A N 1
ATOM 1571 C CA . ARG A 1 193 ? 10.467 -4.585 12.748 1.00 77.12 193 ARG A CA 1
ATOM 1572 C C . ARG A 1 193 ? 11.840 -4.521 12.065 1.00 77.12 193 ARG A C 1
ATOM 1574 O O . ARG A 1 193 ? 11.924 -4.479 10.843 1.00 77.12 193 ARG A O 1
ATOM 1581 N N . GLU A 1 194 ? 12.915 -4.628 12.845 1.00 78.31 194 GLU A N 1
ATOM 1582 C CA . GLU A 1 194 ? 14.302 -4.637 12.357 1.00 78.31 194 GLU A CA 1
ATOM 1583 C C . GLU A 1 194 ? 14.618 -5.820 11.424 1.00 78.31 194 GLU A C 1
ATOM 1585 O O . GLU A 1 194 ? 15.337 -5.653 10.434 1.00 78.31 194 GLU A O 1
ATOM 1590 N N . ASN A 1 195 ? 14.066 -7.008 11.699 1.00 83.06 195 ASN A N 1
ATOM 1591 C CA . ASN A 1 195 ? 14.262 -8.200 10.869 1.00 83.06 195 ASN A CA 1
ATOM 1592 C C . ASN A 1 195 ? 13.540 -8.054 9.529 1.00 83.06 195 ASN A C 1
ATOM 1594 O O . ASN A 1 195 ? 14.125 -8.348 8.486 1.00 83.06 195 ASN A O 1
ATOM 1598 N N . PHE A 1 196 ? 12.289 -7.580 9.553 1.00 87.62 196 PHE A N 1
ATOM 1599 C CA . PHE A 1 196 ? 11.532 -7.303 8.333 1.00 87.62 196 PHE A CA 1
ATOM 1600 C C . PHE A 1 196 ? 12.223 -6.236 7.486 1.00 87.62 196 PHE A C 1
ATOM 1602 O O . PHE A 1 196 ? 12.435 -6.424 6.291 1.00 87.62 196 PHE A O 1
ATOM 1609 N N . PHE A 1 197 ? 12.674 -5.153 8.110 1.00 85.75 197 PHE A N 1
ATOM 1610 C CA . PHE A 1 197 ? 13.363 -4.088 7.401 1.00 85.75 197 PHE A CA 1
ATOM 1611 C C . PHE A 1 197 ? 14.693 -4.538 6.787 1.00 85.75 197 PHE A C 1
ATOM 1613 O O . PHE A 1 197 ? 14.973 -4.266 5.618 1.00 85.75 197 PHE A O 1
ATOM 1620 N N . SER A 1 198 ? 15.502 -5.277 7.549 1.00 87.44 198 SER A N 1
ATOM 1621 C CA . SER A 1 198 ? 16.744 -5.866 7.041 1.00 87.44 198 SER A CA 1
ATOM 1622 C C . SER A 1 198 ? 16.467 -6.827 5.885 1.00 87.44 198 SER A C 1
ATOM 1624 O O . SER A 1 198 ? 17.236 -6.883 4.927 1.00 87.44 198 SER A O 1
ATOM 1626 N N . PHE A 1 199 ? 15.352 -7.560 5.937 1.00 89.25 199 PHE A N 1
ATOM 1627 C CA . PHE A 1 199 ? 14.900 -8.379 4.821 1.00 89.25 199 PHE A CA 1
ATOM 1628 C C . PHE A 1 199 ? 14.549 -7.525 3.595 1.00 89.25 199 PHE A C 1
ATOM 1630 O O . PHE A 1 199 ? 15.068 -7.815 2.520 1.00 89.25 199 PHE A O 1
ATOM 1637 N N . CYS A 1 200 ? 13.753 -6.462 3.738 1.00 90.44 200 CYS A N 1
ATOM 1638 C CA . CYS A 1 200 ? 13.364 -5.572 2.637 1.00 90.44 200 CYS A CA 1
ATOM 1639 C C . CYS A 1 200 ? 14.567 -4.897 1.970 1.00 90.44 200 CYS A C 1
ATOM 1641 O O . CYS A 1 200 ? 14.675 -4.925 0.748 1.00 90.44 200 CYS A O 1
ATOM 1643 N N . LYS A 1 201 ? 15.527 -4.386 2.750 1.00 87.38 201 LYS A N 1
ATOM 1644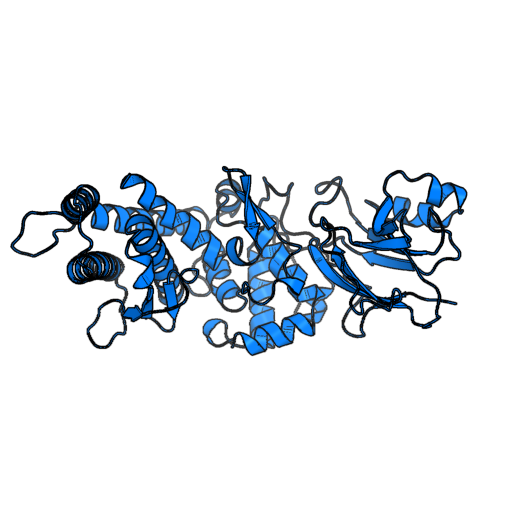 C CA . LYS A 1 201 ? 16.782 -3.820 2.220 1.00 87.38 201 LYS A CA 1
ATOM 1645 C C . LYS A 1 201 ? 17.580 -4.811 1.373 1.00 87.38 201 LYS A C 1
ATOM 1647 O O . LYS A 1 201 ? 18.199 -4.425 0.388 1.00 87.38 201 LYS A O 1
ATOM 1652 N N . ASN A 1 202 ? 17.556 -6.085 1.758 1.00 86.81 202 ASN A N 1
ATOM 1653 C CA . ASN A 1 202 ? 18.229 -7.168 1.044 1.00 86.81 202 ASN A CA 1
ATOM 1654 C C . ASN A 1 202 ? 17.342 -7.833 -0.021 1.00 86.81 202 ASN A C 1
ATOM 1656 O O . ASN A 1 202 ? 17.781 -8.779 -0.665 1.00 86.81 202 ASN A O 1
ATOM 1660 N N . ASN A 1 203 ? 16.086 -7.407 -0.173 1.00 89.00 203 ASN A N 1
ATOM 1661 C CA . ASN A 1 203 ? 15.134 -7.942 -1.146 1.00 89.00 203 ASN A CA 1
ATOM 1662 C C . ASN A 1 203 ? 14.193 -6.819 -1.639 1.00 89.00 203 ASN A C 1
ATOM 1664 O O . ASN A 1 203 ? 12.971 -6.945 -1.509 1.00 89.00 203 ASN A O 1
ATOM 1668 N N . PRO A 1 204 ? 14.720 -5.714 -2.200 1.00 88.69 204 PRO A N 1
ATOM 1669 C CA . PRO A 1 204 ? 13.926 -4.532 -2.557 1.00 88.69 204 PRO A CA 1
ATOM 1670 C C . PRO A 1 204 ? 12.807 -4.832 -3.567 1.00 88.69 204 PRO A C 1
ATOM 1672 O O . PRO A 1 204 ? 11.726 -4.265 -3.470 1.00 88.69 204 PRO A O 1
ATOM 1675 N N . GLN A 1 205 ? 12.995 -5.806 -4.467 1.00 91.25 205 GLN A N 1
ATOM 1676 C CA . GLN A 1 205 ? 11.927 -6.274 -5.366 1.00 91.25 205 GLN A CA 1
ATOM 1677 C C . GLN A 1 205 ? 10.731 -6.865 -4.613 1.00 91.25 205 GLN A C 1
ATOM 1679 O O . GLN A 1 205 ? 9.580 -6.632 -4.975 1.00 91.25 205 GLN A O 1
ATOM 1684 N N . ILE A 1 206 ? 10.996 -7.641 -3.559 1.00 93.81 206 ILE A N 1
ATOM 1685 C CA . ILE A 1 206 ? 9.948 -8.212 -2.712 1.00 93.81 206 ILE A CA 1
ATOM 1686 C C . ILE A 1 206 ? 9.293 -7.110 -1.880 1.00 93.81 206 ILE A C 1
ATOM 1688 O O . ILE A 1 206 ? 8.073 -7.117 -1.747 1.00 93.81 206 ILE A O 1
ATOM 1692 N N . ALA A 1 207 ? 10.072 -6.151 -1.372 1.00 93.81 207 ALA A N 1
ATOM 1693 C CA . ALA A 1 207 ? 9.543 -4.989 -0.661 1.00 93.81 207 ALA A CA 1
ATOM 1694 C C . ALA A 1 207 ? 8.561 -4.193 -1.539 1.00 93.81 207 ALA A C 1
ATOM 1696 O O . ALA A 1 207 ? 7.429 -3.951 -1.124 1.00 93.81 207 ALA A O 1
ATOM 1697 N N . GLY A 1 208 ? 8.943 -3.894 -2.785 1.00 95.44 208 GLY A N 1
ATOM 1698 C CA . GLY A 1 208 ? 8.067 -3.239 -3.756 1.00 95.44 208 GLY A CA 1
ATOM 1699 C C . GLY A 1 208 ? 6.800 -4.042 -4.055 1.00 95.44 208 GLY A C 1
ATOM 1700 O O . GLY A 1 208 ? 5.713 -3.479 -4.117 1.00 95.44 208 GLY A O 1
ATOM 1701 N N . LYS A 1 209 ? 6.888 -5.377 -4.149 1.00 97.06 209 LYS A N 1
ATOM 1702 C CA . LYS A 1 209 ? 5.700 -6.238 -4.311 1.00 97.06 209 LYS A CA 1
ATOM 1703 C C . LYS A 1 209 ? 4.763 -6.183 -3.110 1.00 97.06 209 LYS A C 1
ATOM 1705 O O . LYS A 1 209 ? 3.557 -6.131 -3.312 1.00 97.06 209 LYS A O 1
ATOM 1710 N N . ILE A 1 210 ? 5.290 -6.174 -1.885 1.00 96.38 210 ILE A N 1
ATOM 1711 C CA . ILE A 1 210 ? 4.484 -6.028 -0.663 1.00 96.38 210 ILE A CA 1
ATOM 1712 C C . ILE A 1 210 ? 3.715 -4.703 -0.698 1.00 96.38 210 ILE A C 1
ATOM 1714 O O . ILE A 1 210 ? 2.490 -4.707 -0.586 1.00 96.38 210 ILE A O 1
ATOM 1718 N N . ALA A 1 211 ? 4.418 -3.592 -0.928 1.00 96.12 211 ALA A N 1
ATOM 1719 C CA . ALA A 1 211 ? 3.808 -2.267 -0.981 1.00 96.12 211 ALA A CA 1
ATOM 1720 C C . ALA A 1 211 ? 2.805 -2.132 -2.137 1.00 96.12 211 ALA A C 1
ATOM 1722 O O . ALA A 1 211 ? 1.720 -1.589 -1.952 1.00 96.12 211 ALA A O 1
ATOM 1723 N N . TYR A 1 212 ? 3.095 -2.708 -3.306 1.00 97.12 212 TYR A N 1
ATOM 1724 C CA . TYR A 1 212 ? 2.167 -2.668 -4.434 1.00 97.12 212 TYR A CA 1
ATOM 1725 C C . TYR A 1 212 ? 0.910 -3.517 -4.212 1.00 97.12 212 TYR A C 1
ATOM 1727 O O . TYR A 1 212 ? -0.171 -3.146 -4.664 1.00 97.12 212 TYR A O 1
ATOM 1735 N N . ILE A 1 213 ? 1.016 -4.637 -3.485 1.00 97.50 213 ILE A N 1
ATOM 1736 C CA . ILE A 1 213 ? -0.165 -5.393 -3.046 1.00 97.50 213 ILE A CA 1
ATOM 1737 C C . ILE A 1 213 ? -1.040 -4.514 -2.156 1.00 97.50 213 ILE A C 1
ATOM 1739 O O . ILE A 1 213 ? -2.245 -4.469 -2.372 1.00 97.50 213 ILE A O 1
ATOM 1743 N N . TYR A 1 214 ? -0.448 -3.808 -1.191 1.00 96.19 214 TYR A N 1
ATOM 1744 C CA . TYR A 1 214 ? -1.173 -2.896 -0.301 1.00 96.19 214 TYR A CA 1
ATOM 1745 C C . TYR A 1 214 ? -1.832 -1.750 -1.066 1.00 96.19 214 TYR A C 1
ATOM 1747 O O . TYR A 1 214 ? -3.002 -1.452 -0.853 1.00 96.19 214 TYR A O 1
ATOM 1755 N N . TYR A 1 215 ? -1.105 -1.174 -2.023 1.00 95.44 215 TYR A N 1
ATOM 1756 C CA . TYR A 1 215 ? -1.625 -0.153 -2.919 1.00 95.44 215 TYR A CA 1
ATOM 1757 C C . TYR A 1 215 ? -2.836 -0.659 -3.722 1.00 95.44 215 TYR A C 1
ATOM 1759 O O . TYR A 1 215 ? -3.867 0.004 -3.767 1.00 95.44 215 TYR A O 1
ATOM 1767 N N . ARG A 1 216 ? -2.775 -1.845 -4.337 1.00 95.31 216 ARG A N 1
ATOM 1768 C CA . ARG A 1 216 ? -3.862 -2.327 -5.211 1.00 95.31 216 ARG A CA 1
ATOM 1769 C C . ARG A 1 216 ? -5.042 -2.940 -4.448 1.00 95.31 216 ARG A C 1
ATOM 1771 O O . ARG A 1 216 ? -6.185 -2.726 -4.839 1.00 95.31 216 ARG A O 1
ATOM 1778 N N . PHE A 1 217 ? -4.800 -3.691 -3.376 1.00 95.88 217 PHE A N 1
ATOM 1779 C CA . PHE A 1 217 ? -5.837 -4.342 -2.561 1.00 95.88 217 PHE A CA 1
ATOM 1780 C C . PHE A 1 217 ? -6.263 -3.467 -1.381 1.00 95.88 217 PHE A C 1
ATOM 1782 O O . PHE A 1 217 ? -5.989 -3.750 -0.216 1.00 95.88 217 PHE A O 1
ATOM 1789 N N . ASP A 1 218 ? -6.968 -2.392 -1.717 1.00 93.50 218 ASP A N 1
ATOM 1790 C CA . ASP A 1 218 ? -7.325 -1.317 -0.797 1.00 93.50 218 ASP A CA 1
ATOM 1791 C C . ASP A 1 218 ? -8.575 -1.636 0.041 1.00 93.50 218 ASP A C 1
ATOM 1793 O O . ASP A 1 218 ? -9.702 -1.584 -0.450 1.00 93.50 218 ASP A O 1
ATOM 1797 N N . LEU A 1 219 ? -8.396 -1.898 1.339 1.00 92.94 219 LEU A N 1
ATOM 1798 C CA . LEU A 1 219 ? -9.504 -2.140 2.281 1.00 92.94 219 LEU A CA 1
ATOM 1799 C C . LEU A 1 219 ? -10.360 -0.896 2.586 1.00 92.94 219 LEU A C 1
ATOM 1801 O O . LEU A 1 219 ? -11.427 -1.007 3.195 1.00 92.94 219 LEU A O 1
ATOM 1805 N N . GLY A 1 220 ? -9.934 0.287 2.145 1.00 89.44 220 GLY A N 1
ATOM 1806 C CA . GLY A 1 220 ? -10.753 1.495 2.131 1.00 89.44 220 GLY A CA 1
ATOM 1807 C C . GLY A 1 220 ? -11.747 1.521 0.965 1.00 89.44 220 GLY A C 1
ATOM 1808 O O . GLY A 1 220 ? -12.742 2.242 1.034 1.00 89.44 220 GLY A O 1
ATOM 1809 N N . SER A 1 221 ? -11.527 0.711 -0.079 1.00 90.31 221 SER A N 1
ATOM 1810 C CA . SER A 1 221 ? -12.386 0.646 -1.262 1.00 90.31 221 SER A CA 1
ATOM 1811 C C . SER A 1 221 ? -13.518 -0.366 -1.093 1.00 90.31 221 SER A C 1
ATOM 1813 O O . SER A 1 221 ? -13.312 -1.581 -0.992 1.00 90.31 221 SER A O 1
ATOM 1815 N N . GLN A 1 222 ? -14.757 0.132 -1.119 1.00 89.12 222 GLN A N 1
ATOM 1816 C CA . GLN A 1 222 ? -15.929 -0.735 -1.030 1.00 89.12 222 GLN A CA 1
ATOM 1817 C C . GLN A 1 222 ? -16.093 -1.617 -2.273 1.00 89.12 222 GLN A C 1
ATOM 1819 O O . GLN A 1 222 ? -16.454 -2.783 -2.139 1.00 89.12 222 GLN A O 1
ATOM 1824 N N . SER A 1 223 ? -15.776 -1.093 -3.462 1.00 90.44 223 SER A N 1
ATOM 1825 C CA . SER A 1 223 ? -15.850 -1.853 -4.714 1.00 90.44 223 SER A CA 1
ATOM 1826 C C . SER A 1 223 ? -14.867 -3.024 -4.723 1.00 90.44 223 SER A C 1
ATOM 1828 O O . SER A 1 223 ? -15.222 -4.122 -5.157 1.00 90.44 223 SER A O 1
ATOM 1830 N N . PHE A 1 224 ? -13.665 -2.824 -4.176 1.00 93.56 224 PHE A N 1
ATOM 1831 C CA . PHE A 1 224 ? -12.699 -3.899 -3.997 1.00 93.56 224 PHE A CA 1
ATOM 1832 C C . PHE A 1 224 ? -13.213 -4.956 -3.013 1.00 93.56 224 PHE A C 1
ATOM 1834 O O . PHE A 1 224 ? -13.243 -6.136 -3.359 1.00 93.56 224 PHE A O 1
ATOM 1841 N N . ILE A 1 225 ? -13.669 -4.556 -1.820 1.00 93.75 225 ILE A N 1
ATOM 1842 C CA . ILE A 1 225 ? -14.204 -5.499 -0.822 1.00 93.75 225 ILE A CA 1
ATOM 1843 C C . ILE A 1 225 ? -15.353 -6.321 -1.411 1.00 93.75 225 ILE A C 1
ATOM 1845 O O . ILE A 1 225 ? -15.345 -7.544 -1.294 1.00 93.75 225 ILE A O 1
ATOM 1849 N N . ASP A 1 226 ? -16.299 -5.668 -2.088 1.00 92.62 226 ASP A N 1
ATOM 1850 C CA . ASP A 1 226 ? -17.463 -6.316 -2.704 1.00 92.62 226 ASP A CA 1
ATOM 1851 C C . ASP A 1 226 ? -17.066 -7.334 -3.783 1.00 92.62 226 ASP A C 1
ATOM 1853 O O . ASP A 1 226 ? -17.801 -8.291 -4.035 1.00 92.62 226 ASP A O 1
ATOM 1857 N N . SER A 1 227 ? -15.893 -7.162 -4.403 1.00 93.38 227 SER A N 1
ATOM 1858 C CA . SER A 1 227 ? -15.370 -8.087 -5.411 1.00 93.38 227 SER A CA 1
ATOM 1859 C C . SER A 1 227 ? -14.821 -9.400 -4.831 1.00 93.38 227 SER A C 1
ATOM 1861 O O . SER A 1 227 ? -14.623 -10.363 -5.574 1.00 93.38 227 SER A O 1
ATOM 1863 N N . VAL A 1 228 ? -14.587 -9.485 -3.515 1.00 93.06 228 VAL A N 1
ATOM 1864 C CA . VAL A 1 228 ? -14.088 -10.704 -2.862 1.00 93.06 228 VAL A CA 1
ATOM 1865 C C . VAL A 1 228 ? -15.250 -11.644 -2.533 1.00 93.06 228 VAL A C 1
ATOM 1867 O O . VAL A 1 228 ? -15.824 -11.625 -1.439 1.00 93.06 228 VAL A O 1
ATOM 1870 N N . GLU A 1 229 ? -15.609 -12.482 -3.508 1.00 83.31 229 GLU A N 1
ATOM 1871 C CA . GLU A 1 229 ? -16.729 -13.422 -3.405 1.00 83.31 229 GLU A CA 1
ATOM 1872 C C . GLU A 1 229 ? -16.699 -14.272 -2.120 1.00 83.31 229 GLU A C 1
ATOM 1874 O O . GLU A 1 229 ? -15.655 -14.746 -1.675 1.00 83.31 229 GLU A O 1
ATOM 1879 N N . ASN A 1 230 ? -17.886 -14.526 -1.561 1.00 79.50 230 ASN A N 1
ATOM 1880 C CA . ASN A 1 230 ? -18.143 -15.377 -0.388 1.00 79.50 230 ASN A CA 1
ATOM 1881 C C . ASN A 1 230 ? -17.566 -14.915 0.962 1.00 79.50 230 ASN A C 1
ATOM 1883 O O . ASN A 1 230 ? -17.974 -15.478 1.971 1.00 79.50 230 ASN A O 1
ATOM 1887 N N . ASP A 1 231 ? -16.707 -13.895 1.008 1.00 84.25 231 ASP A N 1
ATOM 1888 C CA . ASP A 1 231 ? -16.126 -13.391 2.264 1.00 84.25 231 ASP A CA 1
ATOM 1889 C C . ASP A 1 231 ? -16.522 -11.942 2.590 1.00 84.25 231 ASP A C 1
ATOM 1891 O O . ASP A 1 231 ? -16.628 -11.562 3.759 1.00 84.25 231 ASP A O 1
ATOM 1895 N N . PHE A 1 232 ? -16.831 -11.134 1.567 1.00 86.44 232 PHE A N 1
ATOM 1896 C CA . PHE A 1 232 ? -17.115 -9.706 1.737 1.00 86.44 232 PHE A CA 1
ATOM 1897 C C . PHE A 1 232 ? -18.208 -9.406 2.774 1.00 86.44 232 PHE A C 1
ATOM 1899 O O . PHE A 1 232 ? -18.054 -8.483 3.568 1.00 86.44 232 PHE A O 1
ATOM 1906 N N . LYS A 1 233 ? -19.281 -10.209 2.833 1.00 91.12 233 LYS A N 1
ATOM 1907 C CA . LYS A 1 233 ? -20.404 -9.994 3.767 1.00 91.12 233 LYS A CA 1
ATOM 1908 C C . LYS A 1 233 ? -20.011 -10.200 5.225 1.00 91.12 233 LYS A C 1
ATOM 1910 O O . LYS A 1 233 ? -20.462 -9.449 6.088 1.00 91.12 233 LYS A O 1
ATOM 1915 N N . ASP A 1 234 ? -19.213 -11.227 5.505 1.00 91.31 234 ASP A N 1
ATOM 1916 C CA . ASP A 1 234 ? -18.817 -11.568 6.873 1.00 91.31 234 ASP A CA 1
ATOM 1917 C C . ASP A 1 234 ? -17.757 -10.597 7.393 1.00 91.31 234 ASP A C 1
ATOM 1919 O O . ASP A 1 234 ? -17.762 -10.242 8.574 1.00 91.31 234 ASP A O 1
ATOM 1923 N N . TYR A 1 235 ? -16.879 -10.117 6.512 1.00 93.94 235 TYR A N 1
ATOM 1924 C CA . TYR A 1 235 ? -15.956 -9.031 6.821 1.00 93.94 235 TYR A CA 1
ATOM 1925 C C . TYR A 1 235 ? -16.678 -7.682 7.002 1.00 93.94 235 TYR A C 1
ATOM 1927 O O . TYR A 1 235 ? -16.473 -7.018 8.016 1.00 93.94 235 TYR A O 1
ATOM 1935 N N . GLN A 1 236 ? -17.595 -7.304 6.102 1.00 92.88 236 GLN A N 1
ATOM 1936 C CA . GLN A 1 236 ? -18.407 -6.085 6.245 1.00 92.88 236 GLN A CA 1
ATOM 1937 C C . GLN A 1 236 ? -19.209 -6.085 7.543 1.00 92.88 236 GLN A C 1
ATOM 1939 O O . GLN A 1 236 ? -19.176 -5.107 8.278 1.00 92.88 236 GLN A O 1
ATOM 1944 N N . ARG A 1 237 ? -19.892 -7.191 7.864 1.00 92.94 237 ARG A N 1
ATOM 1945 C CA . ARG A 1 237 ? -20.681 -7.304 9.097 1.00 92.94 237 ARG A CA 1
ATOM 1946 C C . ARG A 1 237 ? -19.825 -7.113 10.351 1.00 92.94 237 ARG A C 1
ATOM 1948 O O . ARG A 1 237 ? -20.304 -6.515 11.307 1.00 92.94 237 ARG A O 1
ATOM 1955 N N . ASP A 1 238 ? -18.601 -7.633 10.365 1.00 94.12 238 ASP A N 1
ATOM 1956 C CA . ASP A 1 238 ? -17.647 -7.448 11.469 1.00 94.12 238 ASP A CA 1
ATOM 1957 C C . ASP A 1 238 ? -17.230 -5.986 11.618 1.00 94.12 238 ASP A C 1
ATOM 1959 O O . ASP A 1 238 ? -17.309 -5.416 12.707 1.00 94.12 238 ASP A O 1
ATOM 1963 N N . ARG A 1 239 ? -16.872 -5.357 10.496 1.00 92.56 239 ARG A N 1
ATOM 1964 C CA . ARG A 1 239 ? -16.492 -3.946 10.446 1.00 92.56 239 ARG A CA 1
ATOM 1965 C C . ARG A 1 239 ? -17.645 -3.031 10.868 1.00 92.56 239 ARG A C 1
ATOM 1967 O O . ARG A 1 239 ? -17.445 -2.127 11.675 1.00 92.56 239 ARG A O 1
ATOM 1974 N N . ASP A 1 240 ? -18.861 -3.307 10.401 1.00 92.88 240 ASP A N 1
ATOM 1975 C CA . ASP A 1 240 ? -20.079 -2.583 10.776 1.00 92.88 240 ASP A CA 1
ATOM 1976 C C . ASP A 1 240 ? -20.431 -2.793 12.252 1.00 92.88 240 ASP A C 1
ATOM 1978 O O . ASP A 1 240 ? -20.867 -1.860 12.925 1.00 92.88 240 ASP A O 1
ATOM 1982 N N . PHE A 1 241 ? -2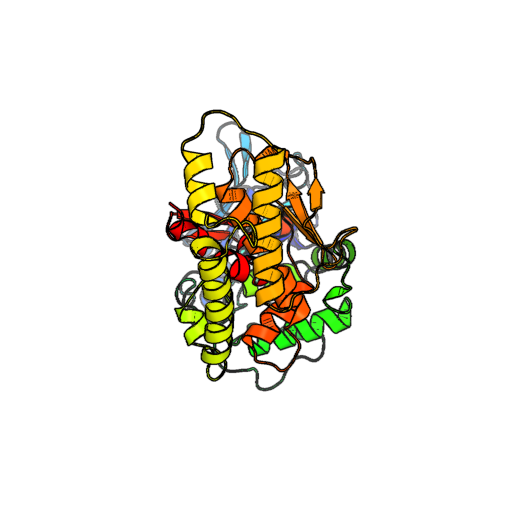0.233 -4.004 12.781 1.00 95.19 241 PHE A N 1
ATOM 1983 C CA . PHE A 1 241 ? -20.427 -4.291 14.201 1.00 95.19 241 PHE A CA 1
ATOM 1984 C C . PHE A 1 241 ? -19.454 -3.490 15.075 1.00 95.19 241 PHE A C 1
ATOM 1986 O O . PHE A 1 241 ? -19.887 -2.874 16.053 1.00 95.19 241 PHE A O 1
ATOM 1993 N N . TYR A 1 242 ? -18.169 -3.450 14.708 1.00 95.69 242 TYR A N 1
ATOM 1994 C CA . TYR A 1 242 ? -17.167 -2.620 15.378 1.00 95.69 242 TYR A CA 1
ATOM 1995 C C . TYR A 1 242 ? -17.577 -1.144 15.349 1.00 95.69 242 TYR A C 1
ATOM 1997 O O . TYR A 1 242 ? -17.696 -0.507 16.397 1.00 95.69 242 TYR A O 1
ATOM 2005 N N . PHE A 1 243 ? -17.890 -0.636 14.153 1.00 93.44 243 PHE A N 1
ATOM 2006 C CA . PHE A 1 243 ? -18.337 0.735 13.943 1.00 93.44 243 PHE A CA 1
ATOM 2007 C C . PHE A 1 243 ? -19.540 1.068 14.835 1.00 93.44 243 PHE A C 1
ATOM 2009 O O . PHE A 1 243 ? -19.477 1.975 15.662 1.00 93.44 243 PHE A O 1
ATOM 2016 N N . GLN A 1 244 ? -20.630 0.303 14.757 1.00 93.81 244 GLN A N 1
ATOM 2017 C CA . GLN A 1 244 ? -21.822 0.606 15.552 1.00 93.81 244 GLN A CA 1
ATOM 2018 C C . GLN A 1 244 ? -21.578 0.502 17.055 1.00 93.81 244 GLN A C 1
ATOM 2020 O O . GLN A 1 244 ? -22.108 1.313 17.809 1.00 93.81 244 GLN A O 1
ATOM 2025 N N . THR A 1 245 ? -20.716 -0.414 17.493 1.00 95.50 245 THR A N 1
ATOM 2026 C CA . THR A 1 245 ? -20.330 -0.511 18.904 1.00 95.50 245 THR A CA 1
ATOM 2027 C C . THR A 1 245 ? -19.652 0.772 19.388 1.00 95.50 245 THR A C 1
ATOM 2029 O O . THR A 1 245 ? -20.049 1.323 20.417 1.00 95.50 245 THR A O 1
ATOM 2032 N N . CYS A 1 246 ? -18.681 1.299 18.635 1.00 94.88 246 CYS A N 1
ATOM 2033 C CA . CYS A 1 246 ? -18.035 2.571 18.962 1.00 94.88 246 CYS A CA 1
ATOM 2034 C C . CYS A 1 246 ? -19.045 3.727 18.983 1.00 94.88 246 CYS A C 1
ATOM 2036 O O . CYS A 1 246 ? -19.040 4.535 19.915 1.00 94.88 246 CYS A O 1
ATOM 2038 N N . LYS A 1 247 ? -19.951 3.783 17.999 1.00 93.50 247 LYS A N 1
ATOM 2039 C CA . LYS A 1 247 ? -20.975 4.833 17.900 1.00 93.50 247 LYS A CA 1
ATOM 2040 C C . LYS A 1 247 ? -21.910 4.822 19.098 1.00 93.50 247 LYS A C 1
ATOM 2042 O O . LYS A 1 247 ? -22.156 5.865 19.703 1.00 93.50 247 LYS A O 1
ATOM 2047 N N . ASP A 1 248 ? -22.414 3.645 19.445 1.00 92.94 248 ASP A N 1
ATOM 2048 C CA . ASP A 1 248 ? -23.344 3.467 20.550 1.00 92.94 248 ASP A CA 1
ATOM 2049 C C . ASP A 1 248 ? -22.700 3.841 21.882 1.00 92.94 248 ASP A C 1
ATOM 2051 O O . ASP A 1 248 ? -23.348 4.481 22.712 1.00 92.94 248 ASP A O 1
ATOM 2055 N N . VAL A 1 249 ? -21.421 3.503 22.083 1.00 92.88 249 VAL A N 1
ATOM 2056 C CA . VAL A 1 249 ? -20.682 3.918 23.280 1.00 92.88 249 VAL A CA 1
ATOM 2057 C C . VAL A 1 249 ? -20.565 5.439 23.338 1.00 92.88 249 VAL A C 1
ATOM 2059 O O . VAL A 1 249 ? -20.962 6.032 24.341 1.00 92.88 249 VAL A O 1
ATOM 2062 N N . LEU A 1 250 ? -20.087 6.075 22.266 1.00 91.31 250 LEU A N 1
ATOM 2063 C CA . LEU A 1 250 ? -19.894 7.527 22.218 1.00 91.31 250 LEU A CA 1
ATOM 2064 C C . LEU A 1 250 ? -21.191 8.307 22.474 1.00 91.31 250 LEU A C 1
ATOM 2066 O O . LEU A 1 250 ? -21.170 9.314 23.181 1.00 91.31 250 LEU A O 1
ATOM 2070 N N . LEU A 1 251 ? -22.317 7.845 21.925 1.00 90.44 251 LEU A N 1
ATOM 2071 C CA . LEU A 1 251 ? -23.600 8.541 22.033 1.00 90.44 251 LEU A CA 1
ATOM 2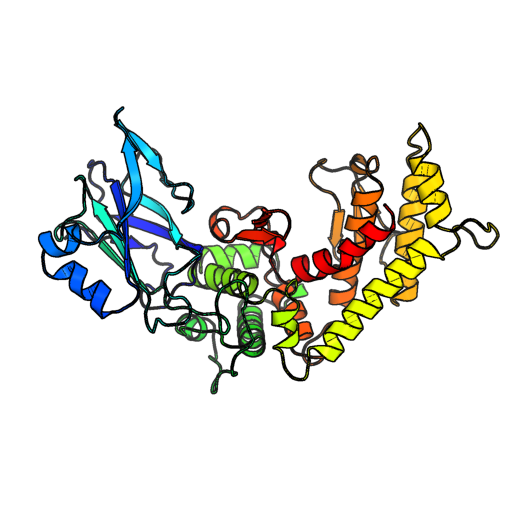072 C C . LEU A 1 251 ? -24.351 8.239 23.331 1.00 90.44 251 LEU A C 1
ATOM 2074 O O . LEU A 1 251 ? -24.952 9.141 23.908 1.00 90.44 251 LEU A O 1
ATOM 2078 N N . ASN A 1 252 ? -24.341 6.982 23.780 1.00 88.62 252 ASN A N 1
ATOM 2079 C CA . ASN A 1 252 ? -25.331 6.500 24.745 1.00 88.62 252 ASN A CA 1
ATOM 2080 C C . ASN A 1 252 ? -24.730 5.990 26.059 1.00 88.62 252 ASN A C 1
ATOM 2082 O O . ASN A 1 252 ? -25.477 5.765 27.013 1.00 88.62 252 ASN A O 1
ATOM 2086 N N . CYS A 1 253 ? -23.414 5.774 26.148 1.00 87.56 253 CYS A N 1
ATOM 2087 C CA . CYS A 1 253 ? -22.832 5.235 27.373 1.00 87.56 253 CYS A CA 1
ATOM 2088 C C . CYS A 1 253 ? -22.807 6.309 28.479 1.00 87.56 253 CYS A C 1
ATOM 2090 O O . CYS A 1 253 ? -22.334 7.424 28.240 1.00 87.56 253 CYS A O 1
ATOM 2092 N N . PRO A 1 254 ? -23.305 6.010 29.695 1.00 85.00 254 PRO A N 1
ATOM 2093 C CA . PRO A 1 254 ? -23.238 6.940 30.816 1.00 85.00 254 PRO A CA 1
ATOM 2094 C C . PRO A 1 254 ? -21.802 7.067 31.337 1.00 85.00 254 PRO A C 1
ATOM 2096 O O . PRO A 1 254 ? -21.049 6.093 31.369 1.00 85.00 254 PRO A O 1
ATOM 2099 N N . ILE A 1 255 ? -21.430 8.261 31.802 1.00 77.38 255 ILE A N 1
ATOM 2100 C CA . ILE A 1 255 ? -20.088 8.535 32.352 1.00 77.38 255 ILE A CA 1
ATOM 2101 C C . ILE A 1 255 ? -19.896 7.877 33.721 1.00 77.38 255 ILE A C 1
ATOM 2103 O O . ILE A 1 255 ? -18.779 7.516 34.094 1.00 77.38 255 ILE A O 1
ATOM 2107 N N . GLU A 1 256 ? -20.964 7.764 34.511 1.00 74.81 256 GLU A N 1
ATOM 2108 C CA . GLU A 1 256 ? -20.958 7.101 35.815 1.00 74.81 256 GLU A CA 1
ATOM 2109 C C . GLU A 1 256 ? -22.288 6.392 36.036 1.00 74.81 256 GLU A C 1
ATOM 2111 O O . GLU A 1 256 ? -23.336 6.863 35.605 1.00 74.81 256 GLU A O 1
ATOM 2116 N N . LYS A 1 257 ? -22.268 5.303 36.807 1.00 67.62 257 LYS A N 1
ATOM 2117 C CA . LYS A 1 257 ? -23.460 4.500 37.117 1.00 67.62 257 LYS A CA 1
ATOM 2118 C C . LYS A 1 257 ? -24.619 5.307 37.734 1.00 67.62 257 LYS A C 1
ATOM 2120 O O . LYS A 1 257 ? -25.768 4.898 37.617 1.00 67.62 257 LYS A O 1
ATOM 2125 N N . ASN A 1 258 ? -24.311 6.438 38.375 1.00 69.62 258 ASN A N 1
ATOM 2126 C CA . ASN A 1 258 ? -25.271 7.299 39.072 1.00 69.62 258 ASN A CA 1
ATOM 2127 C C . ASN A 1 258 ? -25.396 8.710 38.458 1.00 69.62 258 ASN A C 1
ATOM 2129 O O . ASN A 1 258 ? -26.097 9.548 39.022 1.00 69.62 258 ASN A O 1
ATOM 2133 N N . ASN A 1 259 ? -24.718 8.992 37.340 1.00 65.44 259 ASN A N 1
ATOM 2134 C CA . ASN A 1 259 ? -24.764 10.285 36.656 1.00 65.44 259 ASN A CA 1
ATOM 2135 C C . ASN A 1 259 ? -25.463 10.103 35.300 1.00 65.44 259 ASN A C 1
ATOM 2137 O O . ASN A 1 259 ? -24.989 9.301 34.497 1.00 65.44 259 ASN A O 1
ATOM 2141 N N . PRO A 1 260 ? -26.570 10.814 35.019 1.00 69.75 260 PRO A N 1
ATOM 2142 C CA . PRO A 1 260 ? -27.324 10.620 33.783 1.00 69.75 260 PRO A CA 1
ATOM 2143 C C . PRO A 1 260 ? -26.601 11.136 32.535 1.00 69.75 260 PRO A C 1
ATOM 2145 O O . PRO A 1 260 ? -27.059 10.837 31.437 1.00 69.75 260 PRO A O 1
ATOM 2148 N N . LYS A 1 261 ? -25.508 11.902 32.677 1.00 84.69 261 LYS A N 1
ATOM 2149 C CA . LYS A 1 261 ? -24.787 12.429 31.517 1.00 84.69 261 LYS A CA 1
ATOM 2150 C C . LYS A 1 261 ? -24.120 11.309 30.717 1.00 84.69 261 LYS A C 1
ATOM 2152 O O . LYS A 1 261 ? -23.336 10.517 31.251 1.00 84.69 261 LYS A O 1
ATOM 2157 N N . THR A 1 262 ? -24.407 11.302 29.426 1.00 87.75 262 THR A N 1
ATOM 2158 C CA . THR A 1 262 ? -23.761 10.477 28.403 1.00 87.75 262 THR A CA 1
ATOM 2159 C C . THR A 1 262 ? -22.367 11.006 28.061 1.00 87.75 262 THR A C 1
ATOM 2161 O O . THR A 1 262 ? -22.054 12.179 28.290 1.00 87.75 262 THR A O 1
ATOM 2164 N N . LEU A 1 263 ? -21.519 10.154 27.476 1.00 85.75 263 LEU A N 1
ATOM 2165 C CA . LEU A 1 263 ? -20.200 10.554 26.973 1.00 85.75 263 LEU A CA 1
ATOM 2166 C C . LEU A 1 263 ? -20.303 11.715 25.962 1.00 85.75 263 LEU A C 1
ATOM 2168 O O . LEU A 1 263 ? -19.527 12.667 26.071 1.00 85.75 263 LEU A O 1
ATOM 2172 N N . LYS A 1 264 ? -21.308 11.710 25.069 1.00 88.19 264 LYS A N 1
ATOM 2173 C CA . LYS A 1 264 ? -21.591 12.809 24.127 1.00 88.19 264 LYS A CA 1
ATOM 2174 C C . LYS A 1 264 ? -21.876 14.135 24.823 1.00 88.19 264 LYS A C 1
ATOM 2176 O O . LYS A 1 264 ? -21.270 15.143 24.479 1.00 88.19 264 LYS A O 1
ATOM 2181 N N . GLU A 1 265 ? -22.763 14.145 25.816 1.00 88.69 265 GLU A N 1
ATOM 2182 C CA . GLU A 1 265 ? -23.106 15.381 26.534 1.00 88.69 265 GLU A CA 1
ATOM 2183 C C . GLU A 1 265 ? -21.889 15.982 27.242 1.00 88.69 265 GLU A C 1
ATOM 2185 O O . GLU A 1 265 ? -21.753 17.204 27.318 1.00 88.69 265 GLU A O 1
ATOM 2190 N N . LYS A 1 266 ? -20.976 15.142 27.747 1.00 86.56 266 LYS A N 1
ATOM 2191 C CA . LYS A 1 266 ? -19.733 15.634 28.349 1.00 86.56 266 LYS A CA 1
ATOM 2192 C C . LYS A 1 266 ? -18.726 16.113 27.320 1.00 86.56 266 LYS A C 1
ATOM 2194 O O . LYS A 1 266 ? -18.072 17.117 27.581 1.00 86.56 266 LYS A O 1
ATOM 2199 N N . TYR A 1 267 ? -18.614 15.434 26.184 1.00 87.38 267 TYR A N 1
ATOM 2200 C CA . TYR A 1 267 ? -17.830 15.925 25.057 1.00 87.38 267 TYR A CA 1
ATOM 2201 C C . TYR A 1 267 ? -18.305 17.331 24.647 1.00 87.38 267 TYR A C 1
ATOM 2203 O O . TYR A 1 267 ? -17.503 18.261 24.626 1.00 87.38 267 TYR A O 1
ATOM 2211 N N . ASP A 1 268 ? -19.613 17.528 24.460 1.00 88.12 268 ASP A N 1
ATOM 2212 C CA . ASP A 1 268 ? -20.188 18.824 24.072 1.00 88.12 268 ASP A CA 1
ATOM 2213 C C . ASP A 1 268 ? -19.935 19.922 25.113 1.00 88.12 268 ASP A C 1
ATOM 2215 O O . ASP A 1 268 ? -19.598 21.052 24.762 1.00 88.12 268 ASP A O 1
ATOM 2219 N N . GLU A 1 269 ? -20.047 19.591 26.402 1.00 87.25 269 GLU A N 1
ATOM 2220 C CA . GLU A 1 269 ? -19.717 20.504 27.501 1.00 87.25 269 GLU A CA 1
ATOM 2221 C C . GLU A 1 269 ? -18.247 20.950 27.454 1.00 87.25 269 GLU A C 1
ATOM 2223 O O . GLU A 1 269 ? -17.954 22.131 27.656 1.00 87.25 269 GLU A O 1
ATOM 2228 N N . LEU A 1 270 ? -17.321 20.023 27.179 1.00 85.06 270 LEU A N 1
ATOM 2229 C CA . LEU A 1 270 ? -15.892 20.326 27.079 1.00 85.06 270 LEU A CA 1
ATOM 2230 C C . LEU A 1 270 ? -15.580 21.196 25.859 1.00 85.06 270 LEU A C 1
ATOM 2232 O O . LEU A 1 270 ? -14.831 22.162 25.994 1.00 85.06 270 LEU A O 1
ATOM 2236 N N . MET A 1 271 ? -16.210 20.925 24.713 1.00 84.38 271 MET A N 1
ATOM 2237 C CA . MET A 1 271 ? -16.035 21.723 23.493 1.00 84.38 271 MET A CA 1
ATOM 2238 C C . MET A 1 271 ? -16.614 23.145 23.612 1.00 84.38 271 MET A C 1
ATOM 2240 O O . MET A 1 271 ? -16.193 24.046 22.889 1.00 84.38 271 MET A O 1
ATOM 2244 N N . GLN A 1 272 ? -17.551 23.378 24.538 1.00 83.00 272 GLN A N 1
ATOM 2245 C CA . GLN A 1 272 ? -18.109 24.705 24.845 1.00 83.00 272 GLN A CA 1
ATOM 2246 C C . GLN A 1 272 ? -17.318 25.469 25.930 1.00 83.00 272 GLN A C 1
ATOM 2248 O O . GLN A 1 272 ? -17.526 26.672 26.125 1.00 83.00 272 GLN A O 1
ATOM 2253 N N . GLY A 1 273 ? -16.433 24.789 26.668 1.00 73.69 273 GLY A N 1
ATOM 2254 C CA . GLY A 1 273 ? -15.679 25.333 27.799 1.00 73.69 273 GLY A CA 1
ATOM 2255 C C . GLY A 1 273 ? -14.381 26.054 27.407 1.00 73.69 273 GLY A C 1
ATOM 2256 O O . GLY A 1 273 ? -13.813 25.834 26.347 1.00 73.69 273 GLY A O 1
ATOM 2257 N N . LYS A 1 274 ? -13.871 26.928 28.292 1.00 55.91 274 LYS A N 1
ATOM 2258 C CA . LYS A 1 274 ? -12.642 27.729 28.065 1.00 55.91 274 LYS A CA 1
ATOM 2259 C C . LYS A 1 274 ? -11.419 27.313 28.899 1.00 55.91 274 LYS A C 1
ATOM 2261 O O . LYS A 1 274 ? -10.494 28.108 29.055 1.00 55.91 274 LYS A O 1
ATOM 2266 N N . LYS A 1 275 ? -11.371 26.094 29.451 1.00 68.00 275 LYS A N 1
ATOM 2267 C CA . LYS A 1 275 ? -10.162 25.622 30.151 1.00 68.00 275 LYS A CA 1
ATOM 2268 C C . LYS A 1 275 ? -9.988 24.106 30.068 1.00 68.00 275 LYS A C 1
ATOM 2270 O O . LYS A 1 275 ? -10.844 23.368 30.543 1.00 68.00 275 LYS A O 1
ATOM 2275 N N . LEU A 1 276 ? -8.852 23.683 29.514 1.00 69.31 276 LEU A N 1
ATOM 2276 C CA . LEU A 1 276 ? -8.392 22.296 29.498 1.00 69.31 276 LEU A CA 1
ATOM 2277 C C . LEU A 1 276 ? -8.045 21.869 30.934 1.00 69.31 276 LEU A C 1
ATOM 2279 O O . LEU A 1 276 ? -7.040 22.309 31.492 1.00 69.31 276 LEU A O 1
ATOM 2283 N N . ASP A 1 277 ? -8.885 21.036 31.545 1.00 84.19 277 ASP A N 1
ATOM 2284 C CA . ASP A 1 277 ? -8.504 20.260 32.726 1.00 84.19 277 ASP A CA 1
ATOM 2285 C C . ASP A 1 277 ? -8.085 18.867 32.254 1.00 84.19 277 ASP A C 1
ATOM 2287 O O . ASP A 1 277 ? -8.926 18.014 31.963 1.00 84.19 277 ASP A O 1
ATOM 2291 N N . ILE A 1 278 ? -6.771 18.653 32.165 1.00 85.44 278 ILE A N 1
ATOM 2292 C CA . ILE A 1 278 ? -6.163 17.413 31.669 1.00 85.44 278 ILE A CA 1
ATOM 2293 C C . ILE A 1 278 ? -6.742 16.180 32.378 1.00 85.44 278 ILE A C 1
ATOM 2295 O O . ILE A 1 278 ? -6.972 15.160 31.731 1.00 85.44 278 ILE A O 1
ATOM 2299 N N . ALA A 1 279 ? -7.038 16.259 33.681 1.00 87.62 279 ALA A N 1
ATOM 2300 C CA . ALA A 1 279 ? -7.581 15.124 34.423 1.00 87.62 279 ALA A CA 1
ATOM 2301 C C . ALA A 1 279 ? -8.990 14.739 33.942 1.00 87.62 279 ALA A C 1
ATOM 2303 O O . ALA A 1 279 ? -9.314 13.553 33.867 1.00 87.62 279 ALA A O 1
ATOM 2304 N N . ILE A 1 280 ? -9.812 15.725 33.569 1.00 86.44 280 ILE A N 1
ATOM 2305 C CA . ILE A 1 280 ? -11.159 15.491 33.032 1.00 86.44 280 ILE A CA 1
ATOM 2306 C C . ILE A 1 280 ? -11.081 14.843 31.647 1.00 86.44 280 ILE A C 1
ATOM 2308 O O . ILE A 1 280 ? -11.824 13.899 31.381 1.00 86.44 280 ILE A O 1
ATOM 2312 N N . TYR A 1 281 ? -10.170 15.308 30.789 1.00 88.38 281 TYR A N 1
ATOM 2313 C CA . TYR A 1 281 ? -9.993 14.762 29.439 1.00 88.38 281 TYR A CA 1
ATOM 2314 C C . TYR A 1 281 ? -9.506 13.315 29.505 1.00 88.38 281 TYR A C 1
ATOM 2316 O O . TYR A 1 281 ? -10.136 12.433 28.924 1.00 88.38 281 TYR A O 1
ATOM 2324 N N . LYS A 1 282 ? -8.464 13.046 30.305 1.00 90.12 282 LYS A N 1
ATOM 2325 C CA . LYS A 1 282 ? -7.968 11.682 30.532 1.00 90.12 282 LYS A CA 1
ATOM 2326 C C . LYS A 1 282 ? -9.068 10.753 31.042 1.00 90.12 282 LYS A C 1
ATOM 2328 O O . LYS A 1 282 ? -9.236 9.659 30.516 1.00 90.12 282 LYS A O 1
ATOM 2333 N N . ASN A 1 283 ? -9.861 11.200 32.022 1.00 87.81 283 ASN A N 1
ATOM 2334 C CA . ASN A 1 283 ? -10.960 10.395 32.556 1.00 87.81 283 ASN A CA 1
ATOM 2335 C C . ASN A 1 283 ? -12.018 10.067 31.496 1.00 87.81 283 ASN A C 1
ATOM 2337 O O . ASN A 1 283 ? -12.499 8.936 31.451 1.00 87.81 283 ASN A O 1
ATOM 2341 N N . LEU A 1 284 ? -12.379 11.039 30.653 1.00 88.62 284 LEU A N 1
ATOM 2342 C CA . LEU A 1 284 ? -13.345 10.830 29.580 1.00 88.62 284 LEU A CA 1
ATOM 2343 C C . LEU A 1 284 ? -12.824 9.812 28.558 1.00 88.62 284 LEU A C 1
ATOM 2345 O O . LEU A 1 284 ? -13.525 8.847 28.269 1.00 88.62 284 LEU A O 1
ATOM 2349 N N . ILE A 1 285 ? -11.595 9.990 28.065 1.00 91.31 285 ILE A N 1
ATOM 2350 C CA . ILE A 1 285 ? -10.987 9.107 27.058 1.00 91.31 285 ILE A CA 1
ATOM 2351 C C . ILE A 1 285 ? -10.865 7.679 27.609 1.00 91.31 285 ILE A C 1
ATOM 2353 O O . ILE A 1 285 ? -11.324 6.743 26.959 1.00 91.31 285 ILE A O 1
ATOM 2357 N N . SER A 1 286 ? -10.364 7.501 28.839 1.00 90.75 286 SER A N 1
ATOM 2358 C CA . SER A 1 286 ? -10.293 6.176 29.473 1.00 90.75 286 SER A CA 1
ATOM 2359 C C . SER A 1 286 ? -11.662 5.508 29.579 1.00 90.75 286 SER A C 1
ATOM 2361 O O . SER A 1 286 ? -11.786 4.323 29.284 1.00 90.75 286 SER A O 1
ATOM 2363 N N . LYS A 1 287 ? -12.709 6.250 29.963 1.00 89.44 287 LYS A N 1
ATOM 2364 C CA . LYS A 1 287 ? -14.071 5.703 30.056 1.00 89.44 287 LYS A CA 1
ATOM 2365 C C . LYS A 1 287 ? -14.622 5.274 28.701 1.00 89.44 287 LYS A C 1
ATOM 2367 O O . LYS A 1 287 ? -15.250 4.221 28.631 1.00 89.44 287 LYS A O 1
ATOM 2372 N N . ILE A 1 288 ? -14.380 6.054 27.642 1.00 91.56 288 ILE A N 1
ATOM 2373 C CA . ILE A 1 288 ? -14.766 5.663 26.279 1.00 91.56 288 ILE A CA 1
ATOM 2374 C C . ILE A 1 288 ? -14.025 4.377 25.892 1.00 91.56 288 ILE A C 1
ATOM 2376 O O . ILE A 1 288 ? -14.670 3.407 25.500 1.00 91.56 288 ILE A O 1
ATOM 2380 N N . ALA A 1 289 ? -12.698 4.342 26.049 1.00 92.12 289 ALA A N 1
ATOM 2381 C CA . ALA A 1 289 ? -11.878 3.188 25.684 1.00 92.12 289 ALA A CA 1
ATOM 2382 C C . ALA A 1 289 ? -12.327 1.904 26.390 1.00 92.12 289 ALA A C 1
ATOM 2384 O O . ALA A 1 289 ? -12.522 0.878 25.741 1.00 92.12 289 ALA A O 1
ATOM 2385 N N . ILE A 1 290 ? -12.525 1.974 27.711 1.00 90.38 290 ILE A N 1
ATOM 2386 C CA . ILE A 1 290 ? -12.963 0.841 28.534 1.00 90.38 290 ILE A CA 1
ATOM 2387 C C . ILE A 1 290 ? -14.341 0.367 28.081 1.00 90.38 290 ILE A C 1
ATOM 2389 O O . ILE A 1 290 ? -14.514 -0.821 27.837 1.00 90.38 290 ILE A O 1
ATOM 2393 N N . ALA A 1 291 ? -15.301 1.277 27.899 1.00 91.25 291 ALA A N 1
ATOM 2394 C CA . ALA A 1 291 ? -16.647 0.910 27.469 1.00 91.25 291 ALA A CA 1
ATOM 2395 C C . ALA A 1 291 ? -16.662 0.252 26.077 1.00 91.25 291 ALA A C 1
ATOM 2397 O O . ALA A 1 291 ? -17.405 -0.708 25.865 1.00 91.25 291 ALA A O 1
ATOM 2398 N N . ILE A 1 292 ? -15.830 0.724 25.139 1.00 94.00 292 ILE A N 1
ATOM 2399 C CA . ILE A 1 292 ? -15.652 0.074 23.832 1.00 94.00 292 ILE A CA 1
ATOM 2400 C C . ILE A 1 292 ? -15.044 -1.321 24.019 1.00 94.00 292 ILE A C 1
ATOM 2402 O O . ILE A 1 292 ? -15.598 -2.297 23.518 1.00 94.00 292 ILE A O 1
ATOM 2406 N N . CYS A 1 293 ? -13.942 -1.436 24.764 1.00 92.81 293 CYS A N 1
ATOM 2407 C CA . CYS A 1 293 ? -13.256 -2.711 24.969 1.00 92.81 293 CYS A CA 1
ATOM 2408 C C . CYS A 1 293 ? -14.156 -3.746 25.657 1.00 92.81 293 CYS A C 1
ATOM 2410 O O . CYS A 1 293 ? -14.213 -4.883 25.206 1.00 92.81 293 CYS A O 1
ATOM 2412 N N . GLU A 1 294 ? -14.925 -3.359 26.678 1.00 91.06 294 GLU A N 1
ATOM 2413 C CA . GLU A 1 294 ? -15.897 -4.234 27.345 1.00 91.06 294 GLU A CA 1
ATOM 2414 C C . GLU A 1 294 ? -16.982 -4.735 26.382 1.00 91.06 294 GLU A C 1
ATOM 2416 O O . GLU A 1 294 ? -17.350 -5.908 26.411 1.00 91.06 294 GLU A O 1
ATOM 2421 N N . LYS A 1 295 ? -17.500 -3.865 25.504 1.00 93.75 295 LYS A N 1
ATOM 2422 C CA . LYS A 1 295 ? -18.512 -4.245 24.503 1.00 93.75 295 LYS A CA 1
ATOM 2423 C C . LYS A 1 295 ? -17.963 -5.172 23.421 1.00 93.75 295 LYS A C 1
ATOM 2425 O O . LYS A 1 295 ? -18.721 -5.981 22.889 1.00 93.75 295 LYS A O 1
ATOM 2430 N N . LEU A 1 296 ? -16.678 -5.041 23.107 1.00 95.19 296 LEU A N 1
ATOM 2431 C CA . LEU A 1 296 ? -15.965 -5.862 22.132 1.00 95.19 296 LEU A CA 1
ATOM 2432 C C . LEU A 1 296 ? -15.282 -7.091 22.757 1.00 95.19 296 LEU A C 1
ATOM 2434 O O . LEU A 1 296 ? -14.587 -7.806 22.040 1.00 95.19 296 LEU A O 1
ATOM 2438 N N . ASP A 1 297 ? -15.456 -7.337 24.061 1.00 93.44 297 ASP A N 1
ATOM 2439 C CA . ASP A 1 297 ? -14.807 -8.424 24.818 1.00 93.44 297 ASP A CA 1
ATOM 2440 C C . ASP A 1 297 ? -13.261 -8.419 24.703 1.00 93.44 297 ASP A C 1
ATOM 2442 O O . ASP A 1 297 ? -12.585 -9.443 24.617 1.00 93.44 297 ASP A O 1
ATOM 2446 N N . LEU A 1 298 ? -12.676 -7.216 24.682 1.00 91.50 298 LEU A N 1
ATOM 2447 C CA . LEU A 1 298 ? -11.235 -6.985 24.610 1.00 91.50 298 LEU A CA 1
ATOM 2448 C C . LEU A 1 298 ? -10.623 -6.817 26.005 1.00 91.50 298 LEU A C 1
ATOM 2450 O O . LEU A 1 298 ? -11.011 -5.952 26.790 1.00 91.50 298 LEU A O 1
ATOM 2454 N N . ASN A 1 299 ? -9.594 -7.614 26.295 1.00 85.31 299 ASN A N 1
ATOM 2455 C CA . ASN A 1 299 ? -8.931 -7.645 27.600 1.00 85.31 299 ASN A CA 1
ATOM 2456 C C . ASN A 1 299 ? -7.701 -6.721 27.644 1.00 85.31 299 ASN A C 1
ATOM 2458 O O . ASN A 1 299 ? -6.587 -7.159 27.343 1.00 85.31 299 ASN A O 1
ATOM 2462 N N . LEU A 1 300 ? -7.886 -5.457 28.041 1.00 76.62 300 LEU A N 1
ATOM 2463 C CA . LEU A 1 300 ? -6.790 -4.491 28.206 1.00 76.62 300 LEU A CA 1
ATOM 2464 C C . LEU A 1 300 ? -5.788 -4.950 29.277 1.00 76.62 300 LEU A C 1
ATOM 2466 O O . LEU A 1 300 ? -6.159 -5.205 30.424 1.00 76.62 300 LEU A O 1
ATOM 2470 N N . ILE A 1 301 ? -4.499 -5.008 28.927 1.00 62.31 301 ILE A N 1
ATOM 2471 C CA . ILE A 1 301 ? -3.424 -5.325 29.879 1.00 62.31 301 ILE A CA 1
ATOM 2472 C C . ILE A 1 301 ? -2.740 -4.029 30.303 1.00 62.31 301 ILE A C 1
ATOM 2474 O O . ILE A 1 301 ? -1.701 -3.659 29.768 1.00 62.31 301 ILE A O 1
ATOM 2478 N N . THR A 1 302 ? -3.264 -3.341 31.309 1.00 60.59 302 THR A N 1
ATOM 2479 C CA . THR A 1 302 ? -2.524 -2.240 31.948 1.00 60.59 302 THR A CA 1
ATOM 2480 C C . THR A 1 302 ? -2.499 -2.397 33.457 1.00 60.59 302 THR A C 1
ATOM 2482 O O . THR A 1 302 ? -3.184 -3.252 34.019 1.00 60.59 302 THR A O 1
ATOM 2485 N N . LYS A 1 303 ? -1.677 -1.581 34.133 1.00 52.94 303 LYS A N 1
ATOM 2486 C CA . LYS A 1 303 ? -1.509 -1.625 35.597 1.00 52.94 303 LYS A CA 1
ATOM 2487 C C . LYS A 1 303 ? -2.843 -1.542 36.356 1.00 52.94 303 LYS A C 1
ATOM 2489 O O . LYS A 1 303 ? -2.892 -2.060 37.466 1.00 52.94 303 LYS A O 1
ATOM 2494 N N . ASN A 1 304 ? -3.883 -0.957 35.744 1.00 56.06 304 ASN A N 1
ATOM 2495 C CA . ASN A 1 304 ? -5.216 -0.765 36.324 1.00 56.06 304 ASN A CA 1
ATOM 2496 C C . ASN A 1 304 ? -6.397 -1.142 35.391 1.00 56.06 304 ASN A C 1
ATOM 2498 O O . ASN A 1 304 ? -7.538 -0.901 35.771 1.00 56.06 304 ASN A O 1
ATOM 2502 N N . GLY A 1 305 ? -6.170 -1.705 34.195 1.00 60.44 305 GLY A N 1
ATOM 2503 C CA . GLY A 1 305 ? -7.244 -1.983 33.220 1.00 60.44 305 GLY A CA 1
ATOM 2504 C C . GLY A 1 305 ? -7.753 -0.756 32.441 1.00 60.44 305 GLY A C 1
ATOM 2505 O O . GLY A 1 305 ? -8.861 -0.778 31.918 1.00 60.44 305 GLY A O 1
ATOM 2506 N N . GLU A 1 306 ? -6.958 0.313 32.365 1.00 69.25 306 GLU A N 1
ATOM 2507 C CA . GLU A 1 306 ? -7.248 1.556 31.629 1.00 69.25 306 GLU A CA 1
ATOM 2508 C C . GLU A 1 306 ? -6.291 1.741 30.438 1.00 69.25 306 GLU A C 1
ATOM 2510 O O . GLU A 1 306 ? -5.321 1.001 30.316 1.00 69.25 306 GLU A O 1
ATOM 2515 N N . ILE A 1 307 ? -6.520 2.730 29.574 1.00 84.44 307 ILE A N 1
ATOM 2516 C CA . ILE A 1 307 ? -5.515 3.154 28.585 1.00 84.44 307 ILE A CA 1
ATOM 2517 C C . ILE A 1 307 ? -4.342 3.866 29.266 1.00 84.44 307 ILE A C 1
ATOM 2519 O O . ILE A 1 307 ? -4.487 4.458 30.337 1.00 84.44 307 ILE A O 1
ATOM 2523 N N . ASP A 1 308 ? -3.180 3.821 28.628 1.00 88.75 308 ASP A N 1
ATOM 2524 C CA . ASP A 1 308 ? -1.977 4.494 29.098 1.00 88.75 308 ASP A CA 1
ATOM 2525 C C . ASP A 1 308 ? -1.856 5.875 28.425 1.00 88.75 308 ASP A C 1
ATOM 2527 O O . ASP A 1 308 ? -2.191 6.066 27.257 1.00 88.75 308 ASP A O 1
ATOM 2531 N N . PHE A 1 309 ? -1.339 6.852 29.161 1.00 90.50 309 PHE A N 1
ATOM 2532 C CA . PHE A 1 309 ? -1.043 8.180 28.638 1.00 90.50 309 PHE A CA 1
ATOM 2533 C C . PHE A 1 309 ? 0.465 8.422 28.703 1.00 90.50 309 PHE A C 1
ATOM 2535 O O . PHE A 1 309 ? 1.123 7.996 29.658 1.00 90.50 309 PHE A O 1
ATOM 2542 N N . PHE A 1 310 ? 1.027 9.061 27.682 1.00 90.38 310 PHE A N 1
ATOM 2543 C CA . PHE A 1 310 ? 2.458 9.354 27.619 1.00 90.38 310 PHE A CA 1
ATOM 2544 C C . PHE A 1 310 ? 2.727 10.756 27.083 1.00 90.38 310 PHE A C 1
ATOM 2546 O O . PHE A 1 310 ? 1.856 11.376 26.490 1.00 90.38 310 PHE A O 1
ATOM 2553 N N . GLN A 1 311 ? 3.940 11.252 27.303 1.00 89.94 311 GLN A N 1
ATOM 2554 C CA . GLN A 1 311 ? 4.415 12.514 26.742 1.00 89.94 311 GLN A CA 1
ATOM 2555 C C . GLN A 1 311 ? 5.466 12.186 25.684 1.00 89.94 311 GLN A C 1
ATOM 2557 O O . GLN A 1 311 ? 6.516 11.637 26.027 1.00 89.94 311 GLN A O 1
ATOM 2562 N N . GLY A 1 312 ? 5.147 12.468 24.424 1.00 84.81 312 GLY A N 1
ATOM 2563 C CA . GLY A 1 312 ? 6.008 12.248 23.258 1.00 84.81 312 GLY A CA 1
ATOM 2564 C C . GLY A 1 312 ? 6.021 13.462 22.332 1.00 84.81 312 GLY A C 1
ATOM 2565 O O . GLY A 1 312 ? 5.585 14.546 22.729 1.00 84.81 312 GLY A O 1
ATOM 2566 N N . ASP A 1 313 ? 6.514 13.282 21.109 1.00 85.94 313 ASP A N 1
ATOM 2567 C CA . ASP A 1 313 ? 6.463 14.318 20.068 1.00 85.94 313 ASP A CA 1
ATOM 2568 C C . ASP A 1 313 ? 5.003 14.672 19.725 1.00 85.94 313 ASP A C 1
ATOM 2570 O O . ASP A 1 313 ? 4.144 13.798 19.772 1.00 85.94 313 ASP A O 1
ATOM 2574 N N . GLU A 1 314 ? 4.693 15.928 19.395 1.00 82.44 314 GLU A N 1
ATOM 2575 C CA . GLU A 1 314 ? 3.330 16.339 19.012 1.00 82.44 314 GLU A CA 1
ATOM 2576 C C . GLU A 1 314 ? 2.851 15.628 17.731 1.00 82.44 314 GLU A C 1
ATOM 2578 O O . GLU A 1 314 ? 1.647 15.455 17.539 1.00 82.44 314 GLU A O 1
ATOM 2583 N N . GLU A 1 315 ? 3.773 15.139 16.897 1.00 83.44 315 GLU A N 1
ATOM 2584 C CA . GLU A 1 315 ? 3.458 14.318 15.719 1.00 83.44 315 GLU A CA 1
ATOM 2585 C C . GLU A 1 315 ? 3.010 12.884 16.076 1.00 83.44 315 GLU A C 1
ATOM 2587 O O . GLU A 1 315 ? 2.333 12.226 15.285 1.00 83.44 315 GLU A O 1
ATOM 2592 N N . GLU A 1 316 ? 3.325 12.395 17.279 1.00 85.75 316 GLU A N 1
ATOM 2593 C CA . GLU A 1 316 ? 2.944 11.063 17.756 1.00 85.75 316 GLU A CA 1
ATOM 2594 C C . GLU A 1 316 ? 1.599 11.137 18.494 1.00 85.75 316 GLU A C 1
ATOM 2596 O O . GLU A 1 316 ? 1.520 11.621 19.622 1.00 85.75 316 GLU A O 1
ATOM 2601 N N . TRP A 1 317 ? 0.514 10.652 17.887 1.00 90.75 317 TRP A N 1
ATOM 2602 C CA . TRP A 1 317 ? -0.827 10.750 18.484 1.00 90.75 317 TRP A CA 1
ATOM 2603 C C . TRP A 1 317 ? -1.161 9.599 19.439 1.00 90.75 317 TRP A C 1
ATOM 2605 O O . TRP A 1 317 ? -1.808 9.804 20.474 1.00 90.75 317 TRP A O 1
ATOM 2615 N N . GLY A 1 318 ? -0.711 8.388 19.118 1.00 91.50 318 GLY A N 1
ATOM 2616 C CA . GLY A 1 318 ? -0.980 7.189 19.897 1.00 91.50 318 GLY A CA 1
ATOM 2617 C C . GLY A 1 318 ? -0.329 5.950 19.299 1.00 91.50 318 GLY A C 1
ATOM 2618 O O . GLY A 1 318 ? 0.206 5.992 18.198 1.00 91.50 318 GLY A O 1
ATOM 2619 N N . GLU A 1 319 ? -0.352 4.861 20.064 1.00 90.38 319 GLU A N 1
ATOM 2620 C CA . GLU A 1 319 ? 0.119 3.559 19.597 1.00 90.38 319 GLU A CA 1
ATOM 2621 C C . GLU A 1 319 ? -0.601 2.401 20.297 1.00 90.38 319 GLU A C 1
ATOM 2623 O O . GLU A 1 319 ? -0.956 2.458 21.484 1.00 90.38 319 GLU A O 1
ATOM 2628 N N . TYR A 1 320 ? -0.736 1.305 19.562 1.00 89.12 320 TYR A N 1
ATOM 2629 C CA . TYR A 1 320 ? -1.077 -0.008 20.068 1.00 89.12 320 TYR A CA 1
ATOM 2630 C C . TYR A 1 320 ? 0.165 -0.908 20.131 1.00 89.12 320 TYR A C 1
ATOM 2632 O O . TYR A 1 320 ? 0.841 -1.154 19.134 1.00 89.12 320 TYR A O 1
ATOM 2640 N N . CYS A 1 321 ? 0.457 -1.470 21.307 1.00 81.50 321 CYS A N 1
ATOM 2641 C CA . CYS A 1 321 ? 1.537 -2.446 21.459 1.00 81.50 321 CYS A CA 1
ATOM 2642 C C . CYS A 1 321 ? 1.250 -3.436 22.590 1.00 81.50 321 CYS A C 1
ATOM 2644 O O . CYS A 1 321 ? 1.011 -3.046 23.735 1.00 81.50 321 CYS A O 1
ATOM 2646 N N . LYS A 1 322 ? 1.323 -4.744 22.296 1.00 78.25 322 LYS A N 1
ATOM 2647 C CA . LYS A 1 322 ? 1.186 -5.838 23.281 1.00 78.25 322 LYS A CA 1
ATOM 2648 C C . LYS A 1 322 ? -0.067 -5.701 24.159 1.00 78.25 322 LYS A C 1
ATOM 2650 O O . LYS A 1 322 ? 0.024 -5.816 25.384 1.00 78.25 322 LYS A O 1
ATOM 2655 N N . ARG A 1 323 ? -1.233 -5.472 23.541 1.00 80.19 323 ARG A N 1
ATOM 2656 C CA . ARG A 1 323 ? -2.533 -5.305 24.230 1.00 80.19 323 ARG A CA 1
ATOM 2657 C C . ARG A 1 323 ? -2.631 -4.057 25.113 1.00 80.19 323 ARG A C 1
ATOM 2659 O O . ARG A 1 323 ? -3.418 -4.024 26.063 1.00 80.19 323 ARG A O 1
ATOM 2666 N N . ARG A 1 324 ? -1.812 -3.043 24.820 1.00 85.50 324 ARG A N 1
ATOM 2667 C CA . ARG A 1 324 ? -1.811 -1.731 25.479 1.00 85.50 324 ARG A CA 1
ATOM 2668 C C . ARG A 1 324 ? -2.092 -0.669 24.438 1.00 85.50 324 ARG A C 1
ATOM 2670 O O . ARG A 1 324 ? -1.464 -0.675 23.385 1.00 85.50 324 ARG A O 1
ATOM 2677 N N . ILE A 1 325 ? -3.008 0.228 24.768 1.00 90.62 325 ILE A N 1
ATOM 2678 C CA . ILE A 1 325 ? -3.319 1.407 23.966 1.00 90.62 325 ILE A CA 1
ATOM 2679 C C . ILE A 1 325 ? -2.747 2.605 24.700 1.00 90.62 325 ILE A C 1
ATOM 2681 O O . ILE A 1 325 ? -2.991 2.773 25.902 1.00 90.62 325 ILE A O 1
ATOM 2685 N N . ARG A 1 326 ? -1.977 3.409 23.976 1.00 91.12 326 ARG A N 1
ATOM 2686 C CA . ARG A 1 326 ? -1.316 4.602 24.482 1.00 91.12 326 ARG A CA 1
ATOM 2687 C C . ARG A 1 326 ? -1.754 5.806 23.666 1.00 91.12 326 ARG A C 1
ATOM 2689 O O . ARG A 1 326 ? -1.804 5.724 22.448 1.00 91.12 326 ARG A O 1
ATOM 2696 N N . VAL A 1 327 ? -2.035 6.921 24.331 1.00 93.00 327 VAL A N 1
ATOM 2697 C CA . VAL A 1 327 ? -2.348 8.202 23.675 1.00 93.00 327 VAL A CA 1
ATOM 2698 C C . VAL A 1 327 ? -1.446 9.313 24.204 1.00 93.00 327 VAL A C 1
ATOM 2700 O O . VAL A 1 327 ? -1.080 9.314 25.388 1.00 93.00 327 VAL A O 1
ATOM 2703 N N . ASN A 1 328 ? -1.077 10.252 23.336 1.00 93.31 328 ASN A N 1
ATOM 2704 C CA . ASN A 1 328 ? -0.173 11.334 23.701 1.00 93.31 328 ASN A CA 1
ATOM 2705 C C . ASN A 1 328 ? -0.903 12.459 24.444 1.00 93.31 328 ASN A C 1
ATOM 2707 O O . ASN A 1 328 ? -1.861 13.063 23.962 1.00 93.31 328 ASN A O 1
ATOM 2711 N N . GLU A 1 329 ? -0.422 12.759 25.645 1.00 91.88 329 GLU A N 1
ATOM 2712 C CA . GLU A 1 329 ? -0.964 13.786 26.526 1.00 91.88 329 GLU A CA 1
ATOM 2713 C C . GLU A 1 329 ? -0.828 15.200 25.964 1.00 91.88 329 GLU A C 1
ATOM 2715 O O . GLU A 1 329 ? -1.660 16.055 26.275 1.00 91.88 329 GLU A O 1
ATOM 2720 N N . ASN A 1 330 ? 0.197 15.447 25.146 1.00 90.94 330 ASN A N 1
ATOM 2721 C CA . ASN A 1 330 ? 0.452 16.761 24.554 1.00 90.94 330 ASN A CA 1
ATOM 2722 C C . ASN A 1 330 ? -0.671 17.160 23.576 1.00 90.94 330 ASN A C 1
ATOM 2724 O O . ASN A 1 330 ? -1.038 18.334 23.479 1.00 90.94 330 ASN A O 1
ATOM 2728 N N . ASN A 1 331 ? -1.329 16.165 22.976 1.00 91.56 331 ASN A N 1
ATOM 2729 C CA . ASN A 1 331 ? -2.366 16.341 21.960 1.00 91.56 331 ASN A CA 1
ATOM 2730 C C . ASN A 1 331 ? -3.795 16.367 22.534 1.00 91.56 331 ASN A C 1
ATOM 2732 O O . ASN A 1 331 ? -4.764 16.509 21.795 1.00 91.56 331 ASN A O 1
ATOM 2736 N N . LEU A 1 332 ? -3.963 16.323 23.865 1.00 89.38 332 LEU A N 1
ATOM 2737 C CA . LEU A 1 332 ? -5.284 16.356 24.526 1.00 89.38 332 LEU A CA 1
ATOM 2738 C C . LEU A 1 332 ? -6.099 17.629 24.262 1.00 89.38 332 LEU A C 1
ATOM 2740 O O . LEU A 1 332 ? -7.297 17.663 24.551 1.00 89.38 332 LEU A O 1
ATOM 2744 N N . HIS A 1 333 ? -5.459 18.679 23.753 1.00 85.31 333 HIS A N 1
ATOM 2745 C CA . HIS A 1 333 ? -6.138 19.892 23.325 1.00 85.31 333 HIS A CA 1
ATOM 2746 C C . HIS A 1 333 ? -7.060 19.646 22.113 1.00 85.31 333 HIS A C 1
ATOM 2748 O O . HIS A 1 333 ? -8.072 20.337 21.995 1.00 85.31 333 HIS A O 1
ATOM 2754 N N . ASP A 1 334 ? -6.771 18.633 21.286 1.00 88.88 334 ASP A N 1
ATOM 2755 C CA . ASP A 1 334 ? -7.644 18.142 20.218 1.00 88.88 334 ASP A CA 1
ATOM 2756 C C . ASP A 1 334 ? -8.306 16.816 20.626 1.00 88.88 334 ASP A C 1
ATOM 2758 O O . ASP A 1 334 ? -7.899 15.708 20.270 1.00 88.88 334 ASP A O 1
ATOM 2762 N N . LEU A 1 335 ? -9.365 16.934 21.427 1.00 88.12 335 LEU A N 1
ATOM 2763 C CA . LEU A 1 335 ? -10.097 15.773 21.930 1.00 88.12 335 LEU A CA 1
ATOM 2764 C C . LEU A 1 335 ? -10.718 14.933 20.804 1.00 88.12 335 LEU A C 1
ATOM 2766 O O . LEU A 1 335 ? -10.849 13.719 20.970 1.00 88.12 335 LEU A O 1
ATOM 2770 N N . LYS A 1 336 ? -11.108 15.550 19.680 1.00 89.56 336 LYS A N 1
ATOM 2771 C CA . LYS A 1 336 ? -11.712 14.824 18.557 1.00 89.56 336 LYS A CA 1
ATOM 2772 C C . LYS A 1 336 ? -10.678 13.885 17.939 1.00 89.56 336 LYS A C 1
ATOM 2774 O O . LYS A 1 336 ? -10.947 12.687 17.829 1.00 89.56 336 LYS A O 1
ATOM 2779 N N . GLU A 1 337 ? -9.500 14.403 17.603 1.00 91.00 337 GLU A N 1
ATOM 2780 C CA . GLU A 1 337 ? -8.425 13.606 17.005 1.00 91.00 337 GLU A CA 1
ATOM 2781 C C . GLU A 1 337 ? -7.840 12.578 17.990 1.00 91.00 337 GLU A C 1
ATOM 2783 O O . GLU A 1 337 ? -7.507 11.461 17.590 1.00 91.00 337 GLU A O 1
ATOM 2788 N N . ILE A 1 338 ? -7.821 12.858 19.299 1.00 92.38 338 ILE A N 1
ATOM 2789 C CA . ILE A 1 338 ? -7.431 11.855 20.305 1.00 92.38 338 ILE A CA 1
ATOM 2790 C C . ILE A 1 338 ? -8.431 10.698 20.398 1.00 92.38 338 ILE A C 1
ATOM 2792 O O . ILE A 1 338 ? -8.020 9.539 20.454 1.00 92.38 338 ILE A O 1
ATOM 2796 N N . ILE A 1 339 ? -9.742 10.968 20.414 1.00 92.44 339 ILE A N 1
ATOM 2797 C CA . ILE A 1 339 ? -10.747 9.890 20.438 1.00 92.44 339 ILE A CA 1
ATOM 2798 C C . ILE A 1 339 ? -10.674 9.077 19.140 1.00 92.44 339 ILE A C 1
ATOM 2800 O O . ILE A 1 339 ? -10.765 7.851 19.189 1.00 92.44 339 ILE A O 1
ATOM 2804 N N . LYS A 1 340 ? -10.473 9.741 17.997 1.00 94.00 340 LYS A N 1
ATOM 2805 C CA . LYS A 1 340 ? -10.246 9.092 16.701 1.00 94.00 340 LYS A CA 1
ATOM 2806 C C . LYS A 1 340 ? -9.040 8.148 16.750 1.00 94.00 340 LYS A C 1
ATOM 2808 O O . LYS A 1 340 ? -9.200 6.965 16.469 1.00 94.00 340 LYS A O 1
ATOM 2813 N N . THR A 1 341 ? -7.890 8.639 17.212 1.00 94.06 341 THR A N 1
ATOM 2814 C CA . THR A 1 341 ? -6.662 7.845 17.397 1.00 94.06 341 THR A CA 1
ATOM 2815 C C . THR A 1 341 ? -6.898 6.666 18.341 1.00 94.06 341 THR A C 1
ATOM 2817 O O . THR A 1 341 ? -6.547 5.533 18.053 1.00 94.06 341 THR A O 1
ATOM 2820 N N . MET A 1 342 ? -7.578 6.879 19.464 1.00 94.31 342 MET A N 1
ATOM 2821 C CA . MET A 1 342 ? -7.898 5.797 20.392 1.00 94.31 342 MET A CA 1
ATOM 2822 C C . MET A 1 342 ? -8.787 4.716 19.742 1.00 94.31 342 MET A C 1
ATOM 2824 O O . MET A 1 342 ? -8.550 3.531 19.956 1.00 94.31 342 MET A O 1
ATOM 2828 N N . ILE A 1 343 ? -9.796 5.088 18.942 1.00 95.19 343 ILE A N 1
ATOM 2829 C CA . ILE A 1 343 ? -10.632 4.127 18.194 1.00 95.19 343 ILE A CA 1
ATOM 2830 C C . ILE A 1 343 ? -9.803 3.366 17.153 1.00 95.19 343 ILE A C 1
ATOM 2832 O O . ILE A 1 343 ? -10.032 2.170 16.966 1.00 95.19 343 ILE A O 1
ATOM 2836 N N . HIS A 1 344 ? -8.849 4.034 16.508 1.00 95.12 344 HIS A N 1
ATOM 2837 C CA . HIS A 1 344 ? -7.893 3.418 15.594 1.00 95.12 344 HIS A CA 1
ATOM 2838 C C . HIS A 1 344 ? -7.066 2.335 16.301 1.00 95.12 344 HIS A C 1
ATOM 2840 O O . HIS A 1 344 ? -7.081 1.173 15.898 1.00 95.12 344 HIS A O 1
ATOM 2846 N N . GLU A 1 345 ? -6.438 2.671 17.429 1.00 94.50 345 GLU A N 1
ATOM 2847 C CA . GLU A 1 345 ? -5.605 1.726 18.182 1.00 94.50 345 GLU A CA 1
ATOM 2848 C C . GLU A 1 345 ? -6.405 0.551 18.773 1.00 94.50 345 GLU A C 1
ATOM 2850 O O . GLU A 1 345 ? -5.922 -0.583 18.827 1.00 94.50 345 GLU A O 1
ATOM 2855 N N . ILE A 1 346 ? -7.664 0.775 19.178 1.00 94.62 346 ILE A N 1
ATOM 2856 C CA . ILE A 1 346 ? -8.565 -0.319 19.587 1.00 94.62 346 ILE A CA 1
ATOM 2857 C C . ILE A 1 346 ? -8.841 -1.263 18.408 1.00 94.62 346 ILE A C 1
ATOM 2859 O O . ILE A 1 346 ? -8.991 -2.469 18.624 1.00 94.62 346 ILE A O 1
ATOM 2863 N N . ARG A 1 347 ? -8.882 -0.766 17.164 1.00 94.69 347 ARG A N 1
ATOM 2864 C CA . ARG A 1 347 ? -9.117 -1.616 15.992 1.00 94.69 347 ARG A CA 1
ATOM 2865 C C . ARG A 1 347 ? -7.929 -2.537 15.731 1.00 94.69 347 ARG A C 1
ATOM 2867 O O . ARG A 1 347 ? -8.155 -3.725 15.501 1.00 94.69 347 ARG A O 1
ATOM 2874 N N . HIS A 1 348 ? -6.695 -2.050 15.871 1.00 92.62 348 HIS A N 1
ATOM 2875 C CA . HIS A 1 348 ? -5.500 -2.906 15.835 1.00 92.62 348 HIS A CA 1
ATOM 2876 C C . HIS A 1 348 ? -5.563 -4.008 16.897 1.00 92.62 348 HIS A C 1
ATOM 2878 O O . HIS A 1 348 ? -5.352 -5.184 16.589 1.00 92.62 348 HIS A O 1
ATOM 2884 N N . PHE A 1 349 ? -5.952 -3.658 18.129 1.00 92.56 349 PHE A N 1
ATOM 2885 C CA . PHE A 1 349 ? -6.133 -4.640 19.201 1.00 92.56 349 PHE A CA 1
ATOM 2886 C C . PHE A 1 349 ? -7.221 -5.677 18.874 1.00 92.56 349 PHE A C 1
ATOM 2888 O O . PHE A 1 349 ? -7.058 -6.877 19.123 1.00 92.56 349 PHE A O 1
ATOM 2895 N N . TYR A 1 350 ? -8.337 -5.224 18.302 1.00 93.56 350 TYR A N 1
ATOM 2896 C CA . TYR A 1 350 ? -9.440 -6.082 17.888 1.00 93.56 350 TYR A CA 1
ATOM 2897 C C . TYR A 1 350 ? -8.999 -7.106 16.838 1.00 93.56 350 TYR A C 1
ATOM 2899 O O . TYR A 1 350 ? -9.276 -8.298 16.989 1.00 93.56 350 TYR A O 1
ATOM 2907 N N . VAL A 1 351 ? -8.270 -6.656 15.813 1.00 91.38 351 VAL A N 1
ATOM 2908 C CA . VAL A 1 351 ? -7.735 -7.523 14.757 1.00 91.38 351 VAL A CA 1
ATOM 2909 C C . VAL A 1 351 ? -6.759 -8.547 15.339 1.00 91.38 351 VAL A C 1
ATOM 2911 O O . VAL A 1 351 ? -6.947 -9.737 15.099 1.00 91.38 351 VAL A O 1
ATOM 2914 N N . GLU A 1 352 ? -5.789 -8.143 16.171 1.00 89.00 352 GLU A N 1
ATOM 2915 C CA . GLU A 1 352 ? -4.857 -9.094 16.813 1.00 89.00 352 GLU A CA 1
ATOM 2916 C C . GLU A 1 352 ? -5.597 -10.151 17.653 1.00 89.00 352 GLU A C 1
ATOM 2918 O O . GLU A 1 352 ? -5.203 -11.317 17.697 1.00 89.00 352 GLU A O 1
ATOM 2923 N N . THR A 1 353 ? -6.676 -9.756 18.330 1.00 90.06 353 THR A N 1
ATOM 2924 C CA . THR A 1 353 ? -7.408 -10.645 19.242 1.00 90.06 353 THR A CA 1
ATOM 2925 C C . THR A 1 353 ? -8.266 -11.664 18.501 1.00 90.06 353 THR A C 1
ATOM 2927 O O . THR A 1 353 ? -8.332 -12.826 18.910 1.00 90.06 353 THR A O 1
ATOM 2930 N N . TYR A 1 354 ? -8.950 -11.236 17.438 1.00 90.94 354 TYR A N 1
ATOM 2931 C CA . TYR A 1 354 ? -10.018 -12.029 16.833 1.00 90.94 354 TYR A CA 1
ATOM 2932 C C . TYR A 1 354 ? -9.698 -12.603 15.468 1.00 90.94 354 TYR A C 1
ATOM 2934 O O . TYR A 1 354 ? -10.387 -13.546 15.070 1.00 90.94 354 TYR A O 1
ATOM 2942 N N . TYR A 1 355 ? -8.721 -12.048 14.747 1.00 91.12 355 TYR A N 1
ATOM 2943 C CA . TYR A 1 355 ? -8.428 -12.481 13.389 1.00 91.12 355 TYR A CA 1
ATOM 2944 C C . TYR A 1 355 ? -7.362 -13.573 13.429 1.00 91.12 355 TYR A C 1
ATOM 2946 O O . TYR A 1 355 ? -6.344 -13.456 14.105 1.00 91.12 355 TYR A O 1
ATOM 2954 N N . TYR A 1 356 ? -7.607 -14.664 12.711 1.00 85.62 356 TYR A N 1
ATOM 2955 C CA . TYR A 1 356 ? -6.667 -15.767 12.544 1.00 85.62 356 TYR A CA 1
ATOM 2956 C C . TYR A 1 356 ? -6.849 -16.453 11.182 1.00 85.62 356 TYR A C 1
ATOM 2958 O O . TYR A 1 356 ? -7.880 -16.277 10.518 1.00 85.62 356 TYR A O 1
ATOM 2966 N N . PRO A 1 357 ? -5.867 -17.260 10.731 1.00 80.38 357 PRO A N 1
ATOM 2967 C CA . PRO A 1 357 ? -5.953 -17.940 9.448 1.00 80.38 357 PRO A CA 1
ATOM 2968 C C . PRO A 1 357 ? -7.190 -18.844 9.374 1.00 80.38 357 PRO A C 1
ATOM 2970 O O . PRO A 1 357 ? -7.406 -19.691 10.239 1.00 80.38 357 PRO A O 1
ATOM 2973 N N . GLY A 1 358 ? -7.983 -18.694 8.310 1.00 79.88 358 GLY A N 1
ATOM 2974 C CA . GLY A 1 358 ? -9.131 -19.563 8.022 1.00 79.88 358 GLY A CA 1
ATOM 2975 C C . GLY A 1 358 ? -10.516 -18.996 8.357 1.00 79.88 358 GLY A C 1
ATOM 2976 O O . GLY A 1 358 ? -11.498 -19.680 8.092 1.00 79.88 358 GLY A O 1
ATOM 2977 N N . GLN A 1 359 ? -10.629 -17.766 8.872 1.00 84.31 359 GLN A N 1
ATOM 2978 C CA . GLN A 1 359 ? -11.924 -17.107 9.151 1.00 84.31 359 GLN A CA 1
ATOM 2979 C C . GLN A 1 359 ? -12.506 -16.299 7.984 1.00 84.31 359 GLN A C 1
ATOM 2981 O O . GLN A 1 359 ? -13.387 -15.469 8.193 1.00 84.31 359 GLN A O 1
ATOM 2986 N N . GLY A 1 360 ? -11.969 -16.478 6.784 1.00 89.19 360 GLY A N 1
ATOM 2987 C CA . GLY A 1 360 ? -12.199 -15.562 5.674 1.00 89.19 360 GLY A CA 1
ATOM 2988 C C . GLY A 1 360 ? -10.888 -15.063 5.096 1.00 89.19 360 GLY A C 1
ATOM 2989 O O . GLY A 1 360 ? -9.851 -15.067 5.770 1.00 89.19 360 GLY A O 1
ATOM 2990 N N . ILE A 1 361 ? -10.911 -14.670 3.829 1.00 92.75 361 ILE A N 1
ATOM 2991 C CA . ILE A 1 361 ? -9.708 -14.275 3.111 1.00 92.75 361 ILE A CA 1
ATOM 2992 C C . ILE A 1 361 ? -9.300 -12.824 3.362 1.00 92.75 361 ILE A C 1
ATOM 2994 O O . ILE A 1 361 ? -8.110 -12.565 3.493 1.00 92.75 361 ILE A O 1
ATOM 2998 N N . LEU A 1 362 ? -10.250 -11.903 3.530 1.00 94.75 362 LEU A N 1
ATOM 2999 C CA . LEU A 1 362 ? -10.007 -10.514 3.927 1.00 94.75 362 LEU A CA 1
ATOM 3000 C C . LEU A 1 362 ? -9.467 -10.442 5.359 1.00 94.75 362 LEU A C 1
ATOM 3002 O O . LEU A 1 362 ? -8.496 -9.738 5.630 1.00 94.75 362 LEU A O 1
ATOM 3006 N N . ARG A 1 363 ? -10.024 -11.249 6.271 1.00 93.44 363 ARG A N 1
ATOM 3007 C CA . ARG A 1 363 ? -9.500 -11.369 7.643 1.00 93.44 363 ARG A CA 1
ATOM 3008 C C . ARG A 1 363 ? -8.115 -12.008 7.666 1.00 93.44 363 ARG A C 1
ATOM 3010 O O . ARG A 1 363 ? -7.233 -11.539 8.378 1.00 93.44 363 ARG A O 1
ATOM 3017 N N . GLY A 1 364 ? -7.906 -13.045 6.850 1.00 91.94 364 GLY A N 1
ATOM 3018 C CA . GLY A 1 364 ? -6.589 -13.646 6.649 1.00 91.94 364 GLY A CA 1
ATOM 3019 C C . GLY A 1 364 ? -5.576 -12.654 6.074 1.00 91.94 364 GLY A C 1
ATOM 3020 O O . GLY A 1 364 ? -4.419 -12.664 6.481 1.00 91.94 364 GLY A O 1
ATOM 3021 N N . TYR A 1 365 ? -6.004 -11.773 5.171 1.00 94.31 365 TYR A N 1
ATOM 3022 C CA . TYR A 1 365 ? -5.153 -10.741 4.590 1.00 94.31 365 TYR A CA 1
ATOM 3023 C C . TYR A 1 365 ? -4.667 -9.747 5.642 1.00 94.31 365 TYR A C 1
ATOM 3025 O O . TYR A 1 365 ? -3.457 -9.572 5.762 1.00 94.31 365 TYR A O 1
ATOM 3033 N N . LEU A 1 366 ? -5.569 -9.201 6.463 1.00 93.31 366 LEU A N 1
ATOM 3034 C CA . LEU A 1 366 ? -5.208 -8.357 7.610 1.00 93.31 366 LEU A CA 1
ATOM 3035 C C . LEU A 1 366 ? -4.260 -9.082 8.570 1.00 93.31 366 LEU A C 1
ATOM 3037 O O . LEU A 1 366 ? -3.176 -8.585 8.870 1.00 93.31 366 LEU A O 1
ATOM 3041 N N . PHE A 1 367 ? -4.621 -10.307 8.965 1.00 90.75 367 PHE A N 1
ATOM 3042 C CA . PHE A 1 367 ? -3.802 -11.129 9.851 1.00 90.75 367 PHE A CA 1
ATOM 3043 C C . PHE A 1 367 ? -2.367 -11.267 9.343 1.00 90.75 367 PHE A C 1
ATOM 3045 O O . PHE A 1 367 ? -1.427 -10.974 10.071 1.00 90.75 367 PHE A O 1
ATOM 3052 N N . TYR A 1 368 ? -2.177 -11.707 8.096 1.00 90.44 368 TYR A N 1
ATOM 3053 C CA . TYR A 1 368 ? -0.838 -11.956 7.574 1.00 90.44 368 TYR A CA 1
ATOM 3054 C C . TYR A 1 368 ? -0.073 -10.664 7.268 1.00 90.44 368 TYR A C 1
ATOM 3056 O O . TYR A 1 368 ? 1.132 -10.626 7.517 1.00 90.44 368 TYR A O 1
ATOM 3064 N N . ALA A 1 369 ? -0.744 -9.617 6.774 1.00 91.12 369 ALA A N 1
ATOM 3065 C CA . ALA A 1 369 ? -0.124 -8.325 6.477 1.00 91.12 369 ALA A CA 1
ATOM 3066 C C . ALA A 1 369 ? 0.431 -7.637 7.735 1.00 91.12 369 ALA A C 1
ATOM 3068 O O . ALA A 1 369 ? 1.414 -6.910 7.643 1.00 91.12 369 ALA A O 1
ATOM 3069 N N . HIS A 1 370 ? -0.141 -7.902 8.917 1.00 86.50 370 HIS A N 1
ATOM 3070 C CA . HIS A 1 370 ? 0.324 -7.347 10.197 1.00 86.50 370 HIS A CA 1
ATOM 3071 C C . HIS A 1 370 ? 1.822 -7.553 10.458 1.00 86.50 370 HIS A C 1
ATOM 3073 O O . HIS A 1 370 ? 2.508 -6.646 10.931 1.00 86.50 370 HIS A O 1
ATOM 3079 N N . GLY A 1 371 ? 2.364 -8.706 10.067 1.00 82.75 371 GLY A N 1
ATOM 3080 C CA . GLY A 1 371 ? 3.781 -9.027 10.265 1.00 82.75 371 GLY A CA 1
ATOM 3081 C C . GLY A 1 371 ? 4.727 -8.326 9.294 1.00 82.75 371 GLY A C 1
ATOM 3082 O O . GLY A 1 371 ? 5.943 -8.394 9.459 1.00 82.75 371 GLY A O 1
ATOM 3083 N N . PHE A 1 372 ? 4.178 -7.654 8.285 1.00 89.31 372 PHE A N 1
ATOM 3084 C CA . PHE A 1 372 ? 4.904 -6.974 7.216 1.00 89.31 372 PHE A CA 1
ATOM 3085 C C . PHE A 1 372 ? 4.484 -5.505 7.149 1.00 89.31 372 PHE A C 1
ATOM 3087 O O . PHE A 1 372 ? 4.291 -4.954 6.062 1.00 89.31 372 PHE A O 1
ATOM 3094 N N . SER A 1 373 ? 4.294 -4.903 8.325 1.00 86.88 373 SER A N 1
ATOM 3095 C CA . SER A 1 373 ? 3.897 -3.507 8.447 1.00 86.88 373 SER A CA 1
ATOM 3096 C C . SER A 1 373 ? 5.040 -2.581 8.019 1.00 86.88 373 SER A C 1
ATOM 3098 O O . SER A 1 373 ? 6.177 -2.708 8.487 1.00 86.88 373 SER A O 1
ATOM 3100 N N . ILE A 1 374 ? 4.736 -1.662 7.109 1.00 88.69 374 ILE A N 1
ATOM 3101 C CA . ILE A 1 374 ? 5.621 -0.584 6.666 1.00 88.69 374 ILE A CA 1
ATOM 3102 C C . ILE A 1 374 ? 5.610 0.497 7.753 1.00 88.69 374 ILE A C 1
ATOM 3104 O O . ILE A 1 374 ? 4.586 0.699 8.393 1.00 88.69 374 ILE A O 1
ATOM 3108 N N . SER A 1 375 ? 6.751 1.143 8.001 1.00 81.44 375 SER A N 1
ATOM 3109 C CA . SER A 1 375 ? 6.898 2.261 8.949 1.00 81.44 375 SER A CA 1
ATOM 3110 C C . SER A 1 375 ? 7.308 3.505 8.174 1.00 81.44 375 SER A C 1
ATOM 3112 O O . SER A 1 375 ? 8.079 3.383 7.216 1.00 81.44 375 SER A O 1
ATOM 3114 N N . ASP A 1 376 ? 6.884 4.680 8.634 1.00 72.25 376 ASP A N 1
ATOM 3115 C CA . ASP A 1 376 ? 7.294 5.966 8.056 1.00 72.25 376 ASP A CA 1
ATOM 3116 C C . ASP A 1 376 ? 8.812 6.186 8.110 1.00 72.25 376 ASP A C 1
ATOM 3118 O O . ASP A 1 376 ? 9.364 6.867 7.254 1.00 72.25 376 ASP A O 1
ATOM 3122 N N . ASP A 1 377 ? 9.529 5.545 9.036 1.00 70.94 377 ASP A N 1
ATOM 3123 C CA . ASP A 1 377 ? 10.997 5.636 9.152 1.00 70.94 377 ASP A CA 1
ATOM 3124 C C . ASP A 1 377 ? 11.762 5.102 7.923 1.00 70.94 377 ASP A C 1
ATOM 3126 O O . ASP A 1 377 ? 12.986 5.228 7.832 1.00 70.94 377 ASP A O 1
ATOM 3130 N N . TYR A 1 378 ? 11.064 4.459 6.982 1.00 74.81 378 TYR A N 1
ATOM 3131 C CA . TYR A 1 378 ? 11.656 3.783 5.830 1.00 74.81 378 TYR A CA 1
ATOM 3132 C C . TYR A 1 378 ? 11.224 4.372 4.488 1.00 74.81 378 TYR A C 1
ATOM 3134 O O . TYR A 1 378 ? 11.230 3.647 3.488 1.00 74.81 378 TYR A O 1
ATOM 3142 N N . LYS A 1 379 ? 10.932 5.685 4.470 1.00 70.94 379 LYS A N 1
ATOM 3143 C CA . LYS A 1 379 ? 10.495 6.446 3.284 1.00 70.94 379 LYS A CA 1
ATOM 3144 C C . LYS A 1 379 ? 11.264 6.069 2.029 1.00 70.94 379 LYS A C 1
ATOM 3146 O O . LYS A 1 379 ? 10.643 5.642 1.080 1.00 70.94 379 LYS A O 1
ATOM 3151 N N . ILE A 1 380 ? 12.599 6.038 2.060 1.00 76.06 380 ILE A N 1
ATOM 3152 C CA . ILE A 1 380 ? 13.423 5.751 0.867 1.00 76.06 380 ILE A CA 1
ATOM 3153 C C . ILE A 1 380 ? 12.960 4.508 0.078 1.00 76.06 380 ILE A C 1
ATOM 3155 O O . ILE A 1 380 ? 12.931 4.544 -1.145 1.00 76.06 380 ILE A O 1
ATOM 3159 N N . LEU A 1 381 ? 12.589 3.404 0.743 1.00 84.88 381 LEU A N 1
ATOM 3160 C CA . LEU A 1 381 ? 12.180 2.177 0.040 1.00 84.88 381 LEU A CA 1
ATOM 3161 C C . LEU A 1 381 ? 10.731 2.203 -0.463 1.00 84.88 381 LEU A C 1
ATOM 3163 O O . LEU A 1 381 ? 10.383 1.402 -1.332 1.00 84.88 381 LEU A O 1
ATOM 3167 N N . PHE A 1 382 ? 9.890 3.056 0.117 1.00 91.00 382 PHE A N 1
ATOM 3168 C CA . PHE A 1 382 ? 8.438 3.014 -0.040 1.00 91.00 382 PHE A CA 1
ATOM 3169 C C . PHE A 1 382 ? 7.811 4.355 -0.461 1.00 91.00 382 PHE A C 1
ATOM 3171 O O . PHE A 1 382 ? 6.600 4.415 -0.641 1.00 91.00 382 PHE A O 1
ATOM 3178 N N . ASP A 1 383 ? 8.608 5.402 -0.672 1.00 87.31 383 ASP A N 1
ATOM 3179 C CA . ASP A 1 383 ? 8.158 6.757 -1.034 1.00 87.31 383 ASP A CA 1
ATOM 3180 C C . ASP A 1 383 ? 7.488 6.794 -2.410 1.00 87.31 383 ASP A C 1
ATOM 3182 O O . ASP A 1 383 ? 6.640 7.634 -2.689 1.00 87.31 383 ASP A O 1
ATOM 3186 N N . GLY A 1 384 ? 7.827 5.833 -3.275 1.00 88.19 384 GLY A N 1
ATOM 3187 C CA . GLY A 1 384 ? 7.186 5.650 -4.575 1.00 88.19 384 GLY A CA 1
ATOM 3188 C C . GLY A 1 384 ? 5.729 5.180 -4.503 1.00 88.19 384 GLY A C 1
ATOM 3189 O O . GLY A 1 384 ? 5.102 5.033 -5.549 1.00 88.19 384 GLY A O 1
ATOM 3190 N N . PHE A 1 385 ? 5.184 4.913 -3.311 1.00 92.69 385 PHE A N 1
ATOM 3191 C CA . PHE A 1 385 ? 3.813 4.441 -3.125 1.00 92.69 385 PHE A CA 1
ATOM 3192 C C . PHE A 1 385 ? 2.978 5.477 -2.383 1.00 92.69 385 PHE A C 1
ATOM 3194 O O . PHE A 1 385 ? 3.144 5.693 -1.181 1.00 92.69 385 PHE A O 1
ATOM 3201 N N . TYR A 1 386 ? 2.020 6.058 -3.097 1.00 90.06 386 TYR A N 1
ATOM 3202 C CA . TYR A 1 386 ? 1.050 6.977 -2.527 1.00 90.06 386 TYR A CA 1
ATOM 3203 C C . TYR A 1 386 ? -0.311 6.855 -3.210 1.00 90.06 386 TYR A C 1
ATOM 3205 O O . TYR A 1 386 ? -0.399 6.481 -4.379 1.00 90.06 386 TYR A O 1
ATOM 3213 N N . LYS A 1 387 ? -1.377 7.202 -2.492 1.00 88.62 387 LYS A N 1
ATOM 3214 C CA . LYS A 1 387 ? -2.734 7.374 -3.024 1.00 88.62 387 LYS A CA 1
ATOM 3215 C C . LYS A 1 387 ? -3.276 8.743 -2.679 1.00 88.62 387 LYS A C 1
ATOM 3217 O O . LYS A 1 387 ? -2.837 9.341 -1.711 1.00 88.62 387 LYS A O 1
ATOM 3222 N N . PHE A 1 388 ? -4.254 9.212 -3.438 1.00 84.25 388 PHE A N 1
ATOM 3223 C CA . PHE A 1 388 ? -5.046 10.364 -3.033 1.00 84.25 388 PHE A CA 1
ATOM 3224 C C . PHE A 1 388 ? -6.343 9.884 -2.388 1.00 84.25 388 PHE A C 1
ATOM 3226 O O . PHE A 1 388 ? -7.000 8.984 -2.914 1.00 84.25 388 PHE A O 1
ATOM 3233 N N . ASP A 1 389 ? -6.700 10.466 -1.247 1.00 77.75 389 ASP A N 1
ATOM 3234 C CA . ASP A 1 389 ? -8.029 10.282 -0.672 1.00 77.75 389 ASP A CA 1
ATOM 3235 C C . ASP A 1 389 ? -9.079 11.162 -1.383 1.00 77.75 389 ASP A C 1
ATOM 3237 O O . ASP A 1 389 ? -8.764 11.979 -2.250 1.00 77.75 389 ASP A O 1
ATOM 3241 N N . ASP A 1 390 ? -10.352 11.027 -0.990 1.00 71.12 390 ASP A N 1
ATOM 3242 C CA . ASP A 1 390 ? -11.470 11.811 -1.550 1.00 71.12 390 ASP A CA 1
ATOM 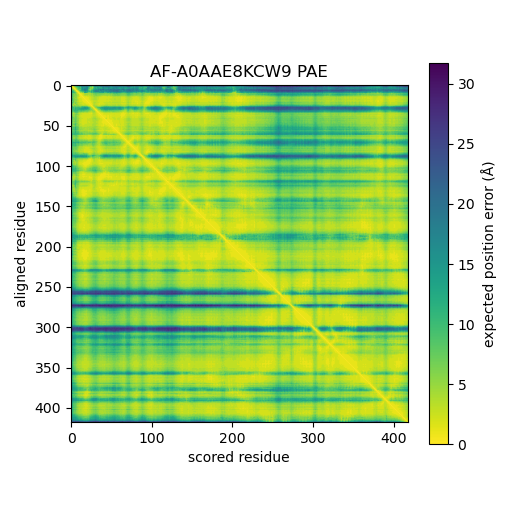3243 C C . ASP A 1 390 ? -11.313 13.340 -1.375 1.00 71.12 390 ASP A C 1
ATOM 3245 O O . ASP A 1 390 ? -12.090 14.114 -1.938 1.00 71.12 390 ASP A O 1
ATOM 3249 N N . LYS A 1 391 ? -10.362 13.787 -0.546 1.00 74.25 391 LYS A N 1
ATOM 3250 C CA . LYS A 1 391 ? -10.048 15.194 -0.270 1.00 74.25 391 LYS A CA 1
ATOM 3251 C C . LYS A 1 391 ? -8.728 15.628 -0.915 1.00 74.25 391 LYS A C 1
ATOM 3253 O O . LYS A 1 391 ? -8.205 16.673 -0.537 1.00 74.25 391 LYS A O 1
ATOM 3258 N N . GLU A 1 392 ? -8.205 14.842 -1.858 1.00 80.44 392 GLU A N 1
ATOM 3259 C CA . GLU A 1 392 ? -6.930 15.074 -2.549 1.00 80.44 392 GLU A CA 1
ATOM 3260 C C . GLU A 1 392 ? -5.716 15.093 -1.604 1.00 80.44 392 GLU A C 1
ATOM 3262 O O . GLU A 1 392 ? -4.647 15.599 -1.949 1.00 80.44 392 GLU A O 1
ATOM 3267 N N . ARG A 1 393 ? -5.842 14.517 -0.401 1.00 83.81 393 ARG A N 1
ATOM 3268 C CA . ARG A 1 393 ? -4.707 14.331 0.502 1.00 83.81 393 ARG A CA 1
ATOM 3269 C C . ARG A 1 393 ? -3.906 13.122 0.044 1.00 83.81 393 ARG A C 1
ATOM 3271 O O . ARG A 1 393 ? -4.469 12.050 -0.167 1.00 83.81 393 ARG A O 1
ATOM 3278 N N . GLN A 1 394 ? -2.595 13.295 -0.063 1.00 86.50 394 GLN A N 1
ATOM 3279 C CA . GLN A 1 394 ? -1.676 12.208 -0.365 1.00 86.50 394 GLN A CA 1
ATOM 3280 C C . GLN A 1 394 ? -1.496 11.312 0.868 1.00 86.50 394 GLN A C 1
ATOM 3282 O O . GLN A 1 394 ? -1.131 11.785 1.942 1.00 86.50 394 GLN A O 1
ATOM 3287 N N . GLU A 1 395 ? -1.766 10.026 0.691 1.00 89.19 395 GLU A N 1
ATOM 3288 C CA . GLU A 1 395 ? -1.629 8.957 1.669 1.00 89.19 395 GLU A CA 1
ATOM 3289 C C . GLU A 1 395 ? -0.463 8.066 1.272 1.00 89.19 395 GLU A C 1
ATOM 3291 O O . GLU A 1 395 ? -0.448 7.520 0.168 1.00 89.19 395 GLU A O 1
ATOM 3296 N N . ASN A 1 396 ? 0.520 7.921 2.151 1.00 91.62 396 ASN A N 1
ATOM 3297 C CA . ASN A 1 396 ? 1.756 7.209 1.834 1.00 91.62 396 ASN A CA 1
ATOM 3298 C C . ASN A 1 396 ? 1.626 5.677 2.010 1.00 91.62 396 ASN A C 1
ATOM 3300 O O . ASN A 1 396 ? 0.583 5.148 2.403 1.00 91.62 396 ASN A O 1
ATOM 3304 N N . ALA A 1 397 ? 2.717 4.945 1.766 1.00 92.12 397 ALA A N 1
ATOM 3305 C CA . ALA A 1 397 ? 2.788 3.492 1.941 1.00 92.12 397 ALA A CA 1
ATOM 3306 C C . ALA A 1 397 ? 2.398 2.989 3.345 1.00 92.12 397 ALA A C 1
ATOM 3308 O O . ALA A 1 397 ? 1.857 1.886 3.470 1.00 92.12 397 ALA A O 1
ATOM 3309 N N . TYR A 1 398 ? 2.688 3.770 4.393 1.00 91.56 398 TYR A N 1
ATOM 3310 C CA . TYR A 1 398 ? 2.281 3.462 5.762 1.00 91.56 398 TYR A CA 1
ATOM 3311 C C . TYR A 1 398 ? 0.759 3.559 5.898 1.00 91.56 398 TYR A C 1
ATOM 3313 O O . TYR A 1 398 ? 0.142 2.645 6.429 1.00 91.56 398 TYR A O 1
ATOM 3321 N N . GLU A 1 399 ? 0.125 4.598 5.363 1.00 91.44 399 GLU A N 1
ATOM 3322 C CA . GLU A 1 399 ? -1.318 4.817 5.508 1.00 91.44 399 GLU A CA 1
ATOM 3323 C C . GLU A 1 399 ? -2.185 3.876 4.661 1.00 91.44 399 GLU A C 1
ATOM 3325 O O . GLU A 1 399 ? -3.295 3.522 5.069 1.00 91.44 399 GLU A O 1
ATOM 3330 N N . ILE A 1 400 ? -1.699 3.460 3.488 1.00 92.00 400 ILE A N 1
ATOM 3331 C CA . ILE A 1 400 ? -2.453 2.587 2.573 1.00 92.00 400 ILE A CA 1
ATOM 3332 C C . ILE A 1 400 ? -2.331 1.095 2.910 1.00 92.00 400 ILE A C 1
ATOM 3334 O O . ILE A 1 400 ? -3.035 0.277 2.316 1.00 92.00 400 ILE A O 1
ATOM 3338 N N . GLN A 1 401 ? -1.451 0.708 3.839 1.00 94.19 401 GLN A N 1
ATOM 3339 C CA . GLN A 1 401 ? -1.291 -0.699 4.201 1.00 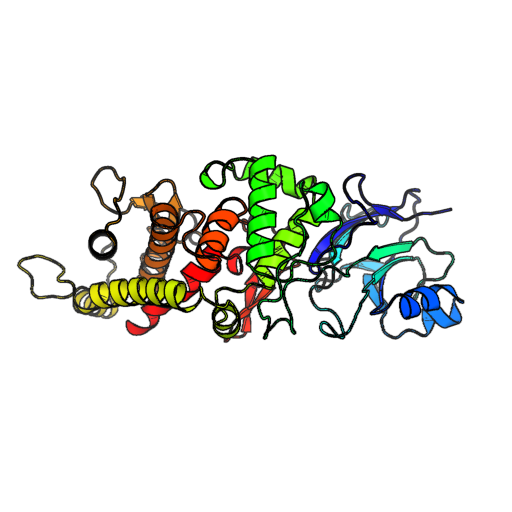94.19 401 GLN A CA 1
ATOM 3340 C C . GLN A 1 401 ? -2.542 -1.258 4.899 1.00 94.19 401 GLN A C 1
ATOM 3342 O O . GLN A 1 401 ? -3.190 -0.531 5.647 1.00 94.19 401 GLN A O 1
ATOM 3347 N N . PRO A 1 402 ? -2.872 -2.553 4.745 1.00 94.62 402 PRO A N 1
ATOM 3348 C CA . PRO A 1 402 ? -4.157 -3.114 5.169 1.00 94.62 402 PRO A CA 1
ATOM 3349 C C . PRO A 1 402 ? -4.549 -2.808 6.614 1.00 94.62 402 PRO A C 1
ATOM 3351 O O . PRO A 1 402 ? -5.686 -2.418 6.864 1.00 94.62 402 PRO A O 1
ATOM 3354 N N . ASN A 1 403 ? -3.611 -2.959 7.554 1.00 90.62 403 ASN A N 1
ATOM 3355 C CA . ASN A 1 403 ? -3.893 -2.778 8.980 1.00 90.62 403 ASN A CA 1
ATOM 3356 C C . ASN A 1 403 ? -4.204 -1.323 9.331 1.00 90.62 403 ASN A C 1
ATOM 3358 O O . ASN A 1 403 ? -5.098 -1.067 10.127 1.00 90.62 403 ASN A O 1
ATOM 3362 N N . GLU A 1 404 ? -3.513 -0.375 8.701 1.00 93.31 404 GLU A N 1
ATOM 3363 C CA . GLU A 1 404 ? -3.776 1.056 8.872 1.00 93.31 404 GLU A CA 1
ATOM 3364 C C . GLU A 1 404 ? -5.045 1.460 8.125 1.00 93.31 404 GLU A C 1
ATOM 3366 O O . GLU A 1 404 ? -5.899 2.166 8.653 1.00 93.31 404 GLU A O 1
ATOM 3371 N N . ARG A 1 405 ? -5.218 0.949 6.906 1.00 92.88 405 ARG A N 1
ATOM 3372 C CA . ARG A 1 405 ? -6.330 1.284 6.022 1.00 92.88 405 ARG A CA 1
ATOM 3373 C C . ARG A 1 405 ? -7.684 0.867 6.593 1.00 92.88 405 ARG A C 1
ATOM 3375 O O . ARG A 1 405 ? -8.638 1.641 6.532 1.00 92.88 405 ARG A O 1
ATOM 3382 N N . ASP A 1 406 ? -7.767 -0.331 7.175 1.00 93.88 406 ASP A N 1
ATOM 3383 C CA . ASP A 1 406 ? -8.966 -0.828 7.863 1.00 93.88 406 ASP A CA 1
ATOM 3384 C C . ASP A 1 406 ? -9.297 0.010 9.110 1.00 93.88 406 ASP A C 1
ATOM 3386 O O . ASP A 1 406 ? -10.448 0.419 9.291 1.00 93.88 406 ASP A O 1
ATOM 3390 N N . ALA A 1 407 ? -8.293 0.339 9.930 1.00 93.31 407 ALA A N 1
ATOM 3391 C CA . ALA A 1 407 ? -8.464 1.174 11.117 1.00 93.31 407 ALA A CA 1
ATOM 3392 C C . ALA A 1 407 ? -8.894 2.613 10.763 1.00 93.31 407 ALA A C 1
ATOM 3394 O O . ALA A 1 407 ? -9.864 3.134 11.324 1.00 93.31 407 ALA A O 1
ATOM 3395 N N . ARG A 1 408 ? -8.271 3.218 9.745 1.00 91.56 408 ARG A N 1
ATOM 3396 C CA . ARG A 1 408 ? -8.628 4.547 9.217 1.00 91.56 408 ARG A CA 1
ATOM 3397 C C . ARG A 1 408 ? -10.016 4.604 8.604 1.00 91.56 408 ARG A C 1
ATOM 3399 O O . ARG A 1 408 ? -10.665 5.648 8.623 1.00 91.56 408 ARG A O 1
ATOM 3406 N N . PHE A 1 409 ? -10.509 3.497 8.057 1.00 89.44 409 PHE A N 1
ATOM 3407 C CA . PHE A 1 409 ? -11.885 3.446 7.583 1.00 89.44 409 PHE A CA 1
ATOM 3408 C C . PHE A 1 409 ? -12.874 3.577 8.749 1.00 89.44 409 PHE A C 1
ATOM 3410 O O . PHE A 1 409 ? -13.820 4.363 8.670 1.00 8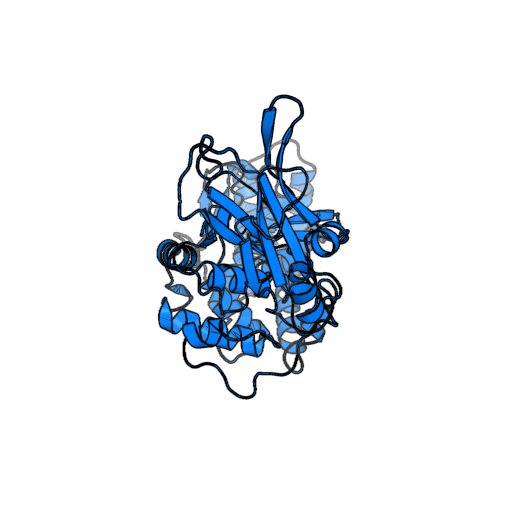9.44 409 PHE A O 1
ATOM 3417 N N . VAL A 1 410 ? -12.661 2.831 9.840 1.00 88.19 410 VAL A N 1
ATOM 3418 C CA . VAL A 1 410 ? -13.606 2.806 10.968 1.00 88.19 410 VAL A CA 1
ATOM 3419 C C . VAL A 1 410 ? -13.506 4.037 11.868 1.00 88.19 410 VAL A C 1
ATOM 3421 O O . VAL A 1 410 ? -14.519 4.442 12.438 1.00 88.19 410 VAL A O 1
ATOM 3424 N N . GLU A 1 411 ? -12.341 4.686 11.965 1.00 87.94 411 GLU A N 1
ATOM 3425 C CA . GLU A 1 411 ? -12.169 5.891 12.792 1.00 87.94 411 GLU A CA 1
ATOM 3426 C C . GLU A 1 411 ? -12.977 7.099 12.275 1.00 87.94 411 GLU A C 1
ATOM 3428 O O . GLU A 1 411 ? -13.331 7.976 13.066 1.00 87.94 411 GLU A O 1
ATOM 3433 N N . LYS A 1 412 ? -13.373 7.108 10.986 1.00 84.94 412 LYS A N 1
ATOM 3434 C CA . LYS A 1 412 ? -14.276 8.120 10.386 1.00 84.94 412 LYS A CA 1
ATOM 3435 C C . LYS A 1 412 ? -15.617 8.238 11.119 1.00 84.94 412 LYS A C 1
ATOM 3437 O O . LYS A 1 412 ? -16.337 9.220 10.963 1.00 84.94 412 LYS A O 1
ATOM 3442 N N . ILE A 1 413 ? -15.954 7.274 11.975 1.00 82.50 413 ILE A N 1
ATOM 3443 C CA . ILE A 1 413 ? -17.095 7.355 12.886 1.00 82.50 413 ILE A CA 1
ATOM 3444 C C . ILE A 1 413 ? -17.107 8.604 13.768 1.00 82.50 413 ILE A C 1
ATOM 3446 O O . ILE A 1 413 ? -18.177 9.073 14.164 1.00 82.50 413 ILE A O 1
ATOM 3450 N N . ILE A 1 414 ? -15.931 9.158 14.064 1.00 83.00 414 ILE A N 1
ATOM 3451 C CA . ILE A 1 414 ? -15.797 10.356 14.886 1.00 83.00 414 ILE A CA 1
ATOM 3452 C C . ILE A 1 414 ? -16.479 11.575 14.255 1.00 83.00 414 ILE A C 1
ATOM 3454 O O . ILE A 1 414 ? -16.867 12.502 14.964 1.00 83.00 414 ILE A O 1
ATOM 3458 N N . ASP A 1 415 ? -16.685 11.571 12.936 1.00 82.12 415 ASP A N 1
ATOM 3459 C CA . ASP A 1 415 ? -17.325 12.677 12.230 1.00 82.12 415 ASP A CA 1
ATOM 3460 C C . ASP A 1 415 ? -18.797 12.863 12.620 1.00 82.12 415 ASP A C 1
ATOM 3462 O O . ASP A 1 415 ? -1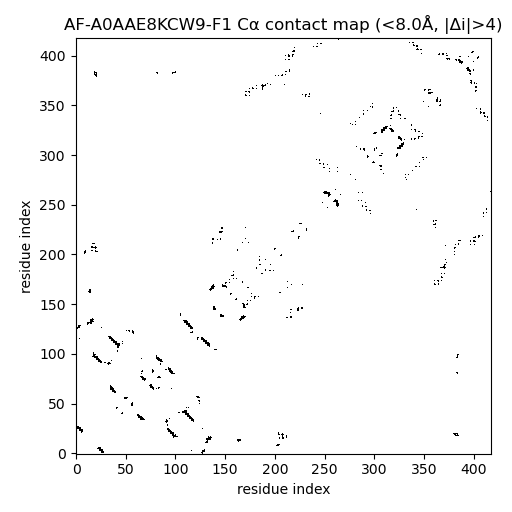9.333 13.950 12.446 1.00 82.12 415 ASP A O 1
ATOM 3466 N N . PHE A 1 416 ? -19.435 11.872 13.257 1.00 75.69 416 PHE A N 1
ATOM 3467 C CA . PHE A 1 416 ? -20.770 12.034 13.849 1.00 75.69 416 PHE A CA 1
ATOM 3468 C C . PHE A 1 416 ? -20.787 12.876 15.139 1.00 75.69 416 PHE A C 1
ATOM 3470 O O . PHE A 1 416 ? -21.869 13.234 15.608 1.00 75.69 416 PHE A O 1
ATOM 3477 N N . LEU A 1 417 ? -19.629 13.155 15.754 1.00 67.19 417 LEU A N 1
ATOM 3478 C CA . LEU A 1 417 ? -19.538 14.009 16.945 1.00 67.19 417 LEU A CA 1
ATOM 3479 C C . LEU A 1 417 ? -19.502 15.512 16.619 1.00 67.19 417 LEU A C 1
ATOM 3481 O O . LEU A 1 417 ? -19.664 16.307 17.548 1.00 67.19 417 LEU A O 1
ATOM 3485 N N . GLY A 1 418 ? -19.275 15.881 15.350 1.00 56.06 418 GLY A N 1
ATOM 3486 C CA . GLY A 1 418 ? -19.117 17.259 14.864 1.00 56.06 418 GLY A CA 1
ATOM 3487 C C . GLY A 1 418 ? -20.366 17.837 14.221 1.00 56.06 418 GLY A C 1
ATOM 3488 O O . GLY A 1 418 ? -20.978 17.130 13.391 1.00 56.06 418 GLY A O 1
#

Mean predicted aligned error: 6.58 Å

Secondary structure (DSSP, 8-state):
---EEE-TT--TTSPPPTT-EEEEEESS--S---EEEEEEESSHHHHHHTTS-HHHHHT-S-EEEEEEE-TTS-EEE-GGGT-EESSTT-TTEEEEEPPSS-TTTTT-S--EEEEEEESSSS--TTS-EEEEE---EESBS-GGG-B--PPPSS--SSHHHHHH-SEE-SHHHHHHHHHHHHHHH--TTT--HHHHHHHHHT-HHHHHHHHHHHHHS-TT-HHHHHHSTTTHHHHHHHHHHHHHHHHHHHHH-EEETTEEEEHHHHHHHHHH-S---HHHHHHHHHHHHHHHHHHTT----SSSSS-EEE---TT--EEEETTEEEEEGGGGG-HHHHHHHHHHHHHHHHHHHH--TTS-HHHHHHHHHGGG---GGGHHHHTT-EEE-TTS-EEEHHHHSHHHHHHHHHHGGGGGG-

Organism: Campylobacter jejuni (NCBI:txid197)

pLDDT: mean 87.51, std 9.05, range [42.94, 97.5]

Radius of gyration: 24.83 Å; Cα contacts (8 Å, |Δi|>4): 718; chains: 1; bounding box: 62×51×74 Å

Nearest PDB structures (foldseek):
  3d07-assembly2_B  TM=4.026E-01  e=1.340E-01  Homo sapiens
  7d56-assembly2_B  TM=3.547E-01  e=1.700E+00  Homo sapiens
  7d56-assembly1_C-2  TM=3.061E-01  e=1.464E+00  Homo sapiens
  6mjp-assembly1_G  TM=1.604E-01  e=2.436E-01  Vibrio cholerae

Sequence (418 aa):
MNSISSKEIYDLKAPFAPGTYIELFLENNDDIQRKWGFFECDSQAKMQLLFVSDDYLQSFDSFSTLVDIDEDGELECNDDYNATLIEQENTNKIGFSLPLYRTKETKFEKYYIVVFAYEGEMPTLQDPYVIIDMSFRVGIGEDDNVTNGVNLANYPKNIQEWNQISHIQSVWDAVKFFECLSKKIGDTFTIMRENFFSFCKNNPQIAGKIAYIYYRFDLGSQSFIDSVENDFKDYQRDRDFYFQTCKDVLLNCPIEKNNPKTLKEKYDELMQGKKLDIAIYKNLISKIAIAICEKLDLNLITKNGEIDFFQGDEEEWGEYCKRRIRVNENNLHDLKEIIKTMIHEIRHFYVETYYYPGQGILRGYLFYAHGFSISDDYKILFDGFYKFDDKERQENAYEIQPNERDARFVEKIIDFLG